Protein AF-A0A556TN10-F1 (afdb_monomer)

Mean predicted aligned error: 7.89 Å

Radius of gyration: 24.21 Å; Cα contacts (8 Å, |Δi|>4): 886; chains: 1; bounding box: 65×54×72 Å

Secondary structure (DSSP, 8-state):
--HHHHHHHHHHHHHHHTTS---THHHHHHHS-S-----S--S-TT---S---HHHHHHHHHSTTTTS-HHHHHHHHHHHHHHHHHHHHHHHHTTS-----SS-SS-BPPPBPPS--SS-BSEEEEEEE-BTTS-S-EEEEEES-GGGT--EEE--TT-TTS-HHHHHHHHHHHHHHHHSSSPB-SSGGG---EEEEEEEE-TT--EEEEEEE--TT--HHHHHHHHHHHHIIIIISGGGGG--SEEEEEE-SSSS--TTTSPPEEEEE-S-EEEEETTEEEEE-SS----SBHHHHHHHHHHHHHHTGGGTTSEEEEET-TTSHHHHHHGGGSSEEEEEES-HHHHHHHHHHHHHTT--SEEEEES-HHHHHHHHGGGS-TTS-EEEEE---TT---HHHHHHHHH-TTEEEEEEEES--STHHHHHHHHHHSPPBTTTTB-SPPPEEEEEEEE--STTSS--EEEEEEE-

Nearest PDB structures (foldseek):
  5xj2-assembly2_B  TM=8.423E-01  e=1.246E-30  Streptococcus pneumoniae TIGR4
  5xj1-assembly1_A  TM=8.406E-01  e=7.142E-29  Streptococcus pneumoniae TIGR4
  1uwv-assembly1_A  TM=8.078E-01  e=1.511E-23  Escherichia coli K-12
  6ifv-assembly1_A  TM=6.616E-01  e=9.365E-07  Bacillus subtilis subsp. subtilis str. 168
  7v2q-assembly1_W  TM=6.902E-01  e=1.101E-05  Bacillus subtilis subsp. subtilis str. 168

pLDDT: mean 87.52, std 18.72, range [27.05, 98.75]

Structure (mmCIF, N/CA/C/O backbone):
data_AF-A0A556TN10-F1
#
_entry.id   AF-A0A556TN10-F1
#
loop_
_atom_site.group_PDB
_atom_site.id
_atom_site.type_symbol
_atom_site.label_atom_id
_atom_site.label_alt_id
_atom_site.label_comp_id
_atom_site.label_asym_id
_atom_site.label_entity_id
_atom_site.label_seq_id
_atom_site.pdbx_PDB_ins_code
_atom_site.Cartn_x
_atom_site.Cartn_y
_atom_site.Cartn_z
_atom_site.occupancy
_atom_site.B_iso_or_equiv
_atom_site.auth_seq_id
_atom_site.auth_comp_id
_atom_site.auth_asym_id
_atom_site.auth_atom_id
_atom_site.pdbx_PDB_model_num
ATOM 1 N N . MET A 1 1 ? 0.294 -27.975 7.002 1.00 27.88 1 MET A N 1
ATOM 2 C CA . MET A 1 1 ? -0.644 -28.404 8.067 1.00 27.88 1 MET A CA 1
ATOM 3 C C . MET A 1 1 ? -1.176 -27.167 8.812 1.00 27.88 1 MET A C 1
ATOM 5 O O . MET A 1 1 ? -0.496 -26.628 9.669 1.00 27.88 1 MET A O 1
ATOM 9 N N . ASN A 1 2 ? -2.334 -26.658 8.367 1.00 32.69 2 ASN A N 1
ATOM 10 C CA . ASN A 1 2 ? -3.189 -25.568 8.889 1.00 32.69 2 ASN A CA 1
ATOM 11 C C . ASN A 1 2 ? -2.633 -24.545 9.920 1.00 32.69 2 ASN A C 1
ATOM 13 O O . ASN A 1 2 ? -3.092 -24.503 11.065 1.00 32.69 2 ASN A O 1
ATOM 17 N N . LEU A 1 3 ? -1.780 -23.604 9.482 1.00 31.25 3 LEU A N 1
ATOM 18 C CA . LEU A 1 3 ? -1.610 -22.317 10.188 1.00 31.25 3 LEU A CA 1
ATOM 19 C C . LEU A 1 3 ? -2.928 -21.511 10.222 1.00 31.25 3 LEU A C 1
ATOM 21 O O . LEU A 1 3 ? -3.229 -20.895 11.241 1.00 31.25 3 LEU A O 1
ATOM 25 N N . GLN A 1 4 ? -3.771 -21.617 9.185 1.00 33.94 4 GLN A N 1
ATOM 26 C CA . GLN A 1 4 ? -5.091 -20.966 9.105 1.00 33.94 4 GLN A CA 1
ATOM 27 C C . GLN A 1 4 ? -6.080 -21.384 10.209 1.00 33.94 4 GLN A C 1
ATOM 29 O O . GLN A 1 4 ? -6.950 -20.594 10.554 1.00 33.94 4 GLN A O 1
ATOM 34 N N . LYS A 1 5 ? -5.956 -22.584 10.807 1.00 38.00 5 LYS A N 1
ATOM 35 C CA . LYS A 1 5 ? -6.809 -22.996 11.947 1.00 38.00 5 LYS A CA 1
ATOM 36 C C . LYS A 1 5 ? -6.196 -22.666 13.312 1.00 38.00 5 LYS A C 1
ATOM 38 O O . LYS A 1 5 ? -6.933 -22.418 14.261 1.00 38.00 5 LYS A O 1
ATOM 43 N N . ARG A 1 6 ? -4.860 -22.642 13.425 1.00 41.75 6 ARG A N 1
ATOM 44 C CA . ARG A 1 6 ? -4.158 -22.297 14.678 1.00 41.75 6 ARG A CA 1
ATOM 45 C C . ARG A 1 6 ? -4.120 -20.791 14.938 1.00 41.75 6 ARG A C 1
ATOM 47 O O . ARG A 1 6 ? -4.204 -20.387 16.091 1.00 41.75 6 ARG A O 1
ATOM 54 N N . PHE A 1 7 ? -4.042 -19.970 13.893 1.00 48.12 7 PHE A N 1
ATOM 55 C CA . PHE A 1 7 ? -3.944 -18.517 14.019 1.00 48.12 7 PHE A CA 1
ATOM 56 C C . PHE A 1 7 ? -5.192 -17.855 14.648 1.00 48.12 7 PHE A C 1
ATOM 58 O O . PHE A 1 7 ? -5.024 -17.144 15.643 1.00 48.12 7 PHE A O 1
ATOM 65 N N . PRO A 1 8 ? -6.437 -18.159 14.209 1.00 49.31 8 PRO A N 1
ATOM 66 C CA . PRO A 1 8 ? -7.634 -17.701 14.906 1.00 49.31 8 PRO A CA 1
ATOM 67 C C . PRO A 1 8 ? -7.655 -18.176 16.351 1.00 49.31 8 PRO A C 1
ATOM 69 O O . PRO A 1 8 ? -8.050 -17.416 17.212 1.00 49.31 8 PRO A O 1
ATOM 72 N N . ALA A 1 9 ? -7.214 -19.404 16.644 1.00 45.72 9 ALA A N 1
ATOM 73 C CA . ALA A 1 9 ? -7.255 -19.947 17.999 1.00 45.72 9 ALA A CA 1
ATOM 74 C C . ALA A 1 9 ? -6.268 -19.253 18.951 1.00 45.72 9 ALA A C 1
ATOM 76 O O . ALA A 1 9 ? -6.629 -19.007 20.094 1.00 45.72 9 ALA A O 1
ATOM 77 N N . VAL A 1 10 ? -5.057 -18.903 18.503 1.00 46.75 10 VAL A N 1
ATOM 78 C CA . VAL A 1 10 ? -4.061 -18.198 19.334 1.00 46.75 10 VAL A CA 1
ATOM 79 C C . VAL A 1 10 ? -4.446 -16.735 19.536 1.00 46.75 10 VAL A C 1
ATOM 81 O O . VAL A 1 10 ? -4.383 -16.255 20.665 1.00 46.75 10 VAL A O 1
ATOM 84 N N . LEU A 1 11 ? -4.902 -16.044 18.484 1.00 54.75 11 LEU A N 1
ATOM 85 C CA . LEU A 1 11 ? -5.375 -14.665 18.608 1.00 54.75 11 LEU A CA 1
ATOM 86 C C . LEU A 1 11 ? -6.670 -14.596 19.430 1.00 54.75 11 LEU A C 1
ATOM 88 O O . LEU A 1 11 ? -6.756 -13.792 20.348 1.00 54.75 11 LEU A O 1
ATOM 92 N N . LYS A 1 12 ? -7.631 -15.494 19.180 1.00 52.31 12 LYS A N 1
ATOM 93 C CA . LYS A 1 12 ? -8.859 -15.628 19.977 1.00 52.31 12 LYS A CA 1
ATOM 94 C C . LYS A 1 12 ? -8.547 -15.974 21.426 1.00 52.31 12 LYS A C 1
ATOM 96 O O . LYS A 1 12 ? -9.103 -15.350 22.310 1.00 52.31 12 LYS A O 1
ATOM 101 N N . CYS A 1 13 ? -7.620 -16.896 21.691 1.00 45.78 13 CYS A N 1
ATOM 102 C CA . CYS A 1 13 ? -7.203 -17.218 23.057 1.00 45.78 13 CYS A CA 1
ATOM 103 C C . CYS A 1 13 ? -6.532 -16.011 23.728 1.00 45.78 13 CYS A C 1
ATOM 105 O O . CYS A 1 13 ? -6.862 -15.693 24.862 1.00 45.78 13 CYS A O 1
ATOM 107 N N . ALA A 1 14 ? -5.664 -15.275 23.027 1.00 50.12 14 ALA A N 1
ATOM 108 C CA . ALA A 1 14 ? -5.051 -14.057 23.554 1.00 50.12 14 ALA A CA 1
ATOM 109 C C . ALA A 1 14 ? -6.080 -12.943 23.830 1.00 50.12 14 ALA A C 1
ATOM 111 O O . ALA A 1 14 ? -5.994 -12.285 24.862 1.00 50.12 14 ALA A O 1
ATOM 112 N N . VAL A 1 15 ? -7.068 -12.757 22.950 1.00 52.22 15 VAL A N 1
ATOM 113 C CA . VAL A 1 15 ? -8.151 -11.768 23.099 1.00 52.22 15 VAL A CA 1
ATOM 114 C C . VAL A 1 15 ? -9.155 -12.185 24.181 1.00 52.22 15 VAL A C 1
ATOM 116 O O . VAL A 1 15 ? -9.582 -11.351 24.975 1.00 52.22 15 VAL A O 1
ATOM 119 N N . ASP A 1 16 ? -9.499 -13.469 24.281 1.00 48.41 16 ASP A N 1
ATOM 120 C CA . ASP A 1 16 ? -10.402 -13.996 25.310 1.00 48.41 16 ASP A CA 1
ATOM 121 C C . ASP A 1 16 ? -9.733 -14.025 26.698 1.00 48.41 16 ASP A C 1
ATOM 123 O O . ASP A 1 16 ? -10.393 -13.747 27.698 1.00 48.41 16 ASP A O 1
ATOM 127 N N . LEU A 1 17 ? -8.413 -14.245 26.780 1.00 43.81 17 LEU A N 1
ATOM 128 C CA . LEU A 1 17 ? -7.638 -14.120 28.024 1.00 43.81 17 LEU A CA 1
ATOM 129 C C . LEU A 1 17 ? -7.611 -12.681 28.571 1.00 43.81 17 LEU A C 1
ATOM 131 O O . LEU A 1 17 ? -7.449 -12.502 29.776 1.00 43.81 17 LEU A O 1
ATOM 135 N N . LEU A 1 18 ? -7.809 -11.662 27.725 1.00 43.34 18 LEU A N 1
ATOM 136 C CA . LEU A 1 18 ? -7.916 -10.257 28.147 1.00 43.34 18 LEU A CA 1
ATOM 137 C C . LEU A 1 18 ? -9.283 -9.898 28.753 1.00 43.34 18 LEU A C 1
ATOM 139 O O . LEU A 1 18 ? -9.408 -8.838 29.363 1.00 43.34 18 LEU A O 1
ATOM 143 N N . LYS A 1 19 ? -10.298 -10.767 28.633 1.00 39.94 19 LYS A N 1
ATOM 144 C CA . LYS A 1 19 ? -11.621 -10.580 29.261 1.00 39.94 19 LYS A CA 1
ATOM 145 C C . LYS A 1 19 ? -11.663 -11.030 30.727 1.00 39.94 19 LYS A C 1
ATOM 147 O O . LYS A 1 19 ? -12.676 -10.832 31.392 1.00 39.94 19 LYS A O 1
ATOM 152 N N . VAL A 1 20 ? -10.585 -11.629 31.240 1.00 31.75 20 VAL A N 1
ATOM 153 C CA . VAL A 1 20 ? -10.483 -12.101 32.628 1.00 31.75 20 VAL A CA 1
ATOM 154 C C . VAL A 1 20 ? -9.555 -11.164 33.413 1.00 31.75 20 VAL A C 1
ATOM 156 O O . VAL A 1 20 ? -8.425 -10.938 32.977 1.00 31.75 20 VAL A O 1
ATOM 159 N N . PRO A 1 21 ? -9.965 -10.623 34.576 1.00 31.06 21 PRO A N 1
ATOM 160 C CA . PRO A 1 21 ? -9.109 -9.764 35.387 1.00 31.06 21 PRO A CA 1
ATOM 161 C C . PRO A 1 21 ? -8.027 -10.614 36.067 1.00 31.06 21 PRO A C 1
ATOM 163 O O . PRO A 1 21 ? -8.189 -11.082 37.191 1.00 31.06 21 PRO A O 1
ATOM 166 N N . VAL A 1 22 ? -6.909 -10.849 35.381 1.00 33.84 22 VAL A N 1
ATOM 167 C CA . VAL A 1 22 ? -5.735 -11.519 35.954 1.00 33.84 22 VAL A CA 1
ATOM 168 C C . VAL A 1 22 ? -4.558 -10.555 35.957 1.00 33.84 22 VAL A C 1
ATOM 170 O O . VAL A 1 22 ? -4.229 -9.941 34.946 1.00 33.84 22 VAL A O 1
ATOM 173 N N . SER A 1 23 ? -3.896 -10.443 37.111 1.00 33.81 23 SER A N 1
ATOM 174 C CA . SER A 1 23 ? -2.659 -9.677 37.278 1.00 33.81 23 SER A CA 1
ATOM 175 C C . SER A 1 23 ? -1.609 -10.082 36.231 1.00 33.81 23 SER A C 1
ATOM 177 O O . SER A 1 23 ? -1.056 -11.189 36.248 1.00 33.81 23 SER A O 1
ATOM 179 N N . TYR A 1 24 ? -1.335 -9.143 35.324 1.00 38.59 24 TYR A N 1
ATOM 180 C CA . TYR A 1 24 ? -0.458 -9.256 34.154 1.00 38.59 24 TYR A CA 1
ATOM 181 C C . TYR A 1 24 ? 0.978 -9.708 34.494 1.00 38.59 24 TYR A C 1
ATOM 183 O O . TYR A 1 24 ? 1.649 -10.354 33.685 1.00 38.59 24 TYR A O 1
ATOM 191 N N . ALA A 1 25 ? 1.422 -9.489 35.737 1.00 33.03 25 ALA A N 1
ATOM 192 C CA . ALA A 1 25 ? 2.736 -9.900 36.233 1.00 33.03 25 ALA A CA 1
ATOM 193 C C . ALA A 1 25 ? 2.984 -11.424 36.168 1.00 33.03 25 ALA A C 1
ATOM 195 O O . ALA A 1 25 ? 4.137 -11.861 36.122 1.00 33.03 25 ALA A O 1
ATOM 196 N N . LYS A 1 26 ? 1.922 -12.247 36.153 1.00 30.69 26 LYS A N 1
ATOM 197 C CA . LYS A 1 26 ? 2.023 -13.718 36.132 1.00 30.69 26 LYS A CA 1
ATOM 198 C C . LYS A 1 26 ? 2.099 -14.304 34.714 1.00 30.69 26 LYS A C 1
ATOM 200 O O . LYS A 1 26 ? 2.764 -15.321 34.525 1.00 30.69 26 LYS A O 1
ATOM 205 N N . LEU A 1 27 ? 1.477 -13.658 33.722 1.00 34.19 27 LEU A N 1
ATOM 206 C CA . LEU A 1 27 ? 1.464 -14.126 32.326 1.00 34.19 27 LEU A CA 1
ATOM 207 C C . LEU A 1 27 ? 2.794 -13.818 31.620 1.00 34.19 27 LEU A C 1
ATOM 209 O O . LEU A 1 27 ? 3.361 -14.681 30.951 1.00 34.19 27 LEU A O 1
ATOM 213 N N . HIS A 1 28 ? 3.354 -12.630 31.876 1.00 37.25 28 HIS A N 1
ATOM 214 C CA . HIS A 1 28 ? 4.650 -12.206 31.335 1.00 37.25 28 HIS A CA 1
ATOM 215 C C . HIS A 1 28 ? 5.802 -13.126 31.781 1.00 37.25 28 HIS A C 1
ATOM 217 O O . HIS A 1 28 ? 6.745 -13.372 31.034 1.00 37.25 28 HIS A O 1
ATOM 223 N N . ARG A 1 29 ? 5.715 -13.691 32.993 1.00 33.34 29 ARG A N 1
ATOM 224 C CA . ARG A 1 29 ? 6.757 -14.561 33.559 1.00 33.34 29 ARG A CA 1
ATOM 225 C C . ARG A 1 29 ? 6.732 -15.989 32.991 1.00 33.34 29 ARG A C 1
ATOM 227 O O . ARG A 1 29 ? 7.774 -16.629 32.943 1.00 33.34 29 ARG A O 1
ATOM 234 N N . ARG A 1 30 ? 5.573 -16.478 32.526 1.00 30.11 30 ARG A N 1
ATOM 235 C CA . ARG A 1 30 ? 5.433 -17.823 31.928 1.00 30.11 30 ARG A CA 1
ATOM 236 C C . ARG A 1 30 ? 5.852 -17.893 30.457 1.00 30.11 30 ARG A C 1
ATOM 238 O O . ARG A 1 30 ? 6.282 -18.953 30.028 1.00 30.11 30 ARG A O 1
ATOM 245 N N . LEU A 1 31 ? 5.761 -16.790 29.711 1.00 35.62 31 LEU A N 1
ATOM 246 C CA . LEU A 1 31 ? 6.165 -16.732 28.296 1.00 35.62 31 LEU A CA 1
ATOM 247 C C . LEU A 1 31 ? 7.641 -16.337 28.094 1.00 35.62 31 LEU A C 1
ATOM 249 O O . LEU A 1 31 ? 8.210 -16.658 27.060 1.00 35.62 31 LEU A O 1
ATOM 253 N N . MET A 1 32 ? 8.272 -15.684 29.080 1.00 33.22 32 MET A N 1
ATOM 254 C CA . MET A 1 32 ? 9.651 -15.168 28.976 1.00 33.22 32 MET A CA 1
ATOM 255 C C . MET A 1 32 ? 10.711 -16.037 29.680 1.00 33.22 32 MET A C 1
ATOM 257 O O . MET A 1 32 ? 11.899 -15.728 29.622 1.00 33.22 32 MET A O 1
ATOM 261 N N . CYS A 1 33 ? 10.326 -17.138 30.335 1.00 27.05 33 CYS A N 1
ATOM 262 C CA . CYS A 1 33 ? 11.268 -18.090 30.939 1.00 27.05 33 CYS A CA 1
ATOM 263 C C . CYS A 1 33 ? 11.827 -19.073 29.894 1.00 27.05 33 CYS A C 1
ATOM 265 O O . CYS A 1 33 ? 11.676 -20.281 30.024 1.00 27.05 33 CYS A O 1
ATOM 267 N N . ALA A 1 34 ? 12.460 -18.545 28.846 1.00 32.94 34 ALA A N 1
ATOM 268 C CA . ALA A 1 34 ? 13.293 -19.308 27.915 1.00 32.94 34 ALA A CA 1
ATOM 269 C C . ALA A 1 34 ? 14.297 -18.400 27.178 1.00 32.94 34 ALA A C 1
ATOM 271 O O . ALA A 1 34 ? 14.457 -18.511 25.972 1.00 32.94 34 ALA A O 1
ATOM 272 N N . SER A 1 35 ? 14.970 -17.472 27.867 1.00 34.50 35 SER A N 1
ATOM 273 C CA . SER A 1 35 ? 16.171 -16.824 27.312 1.00 34.50 35 SER A CA 1
ATOM 274 C C . SER A 1 35 ? 16.971 -16.104 28.400 1.00 34.50 35 SER A C 1
ATOM 276 O O . SER A 1 35 ? 16.776 -14.919 28.668 1.00 34.50 35 SER A O 1
ATOM 278 N N . THR A 1 36 ? 17.907 -16.805 29.031 1.00 28.97 36 THR A N 1
ATOM 279 C CA . THR A 1 36 ? 18.971 -16.172 29.821 1.00 28.97 36 THR A CA 1
ATOM 280 C C . THR A 1 36 ? 20.313 -16.518 29.200 1.00 28.97 36 THR A C 1
ATOM 282 O O . THR A 1 36 ? 20.892 -17.548 29.525 1.00 28.97 36 THR A O 1
ATOM 285 N N . ASN A 1 37 ? 20.779 -15.662 28.286 1.00 28.59 37 ASN A N 1
ATOM 286 C CA . ASN A 1 37 ? 22.204 -15.408 28.048 1.00 28.59 37 ASN A CA 1
ATOM 287 C C . ASN A 1 37 ? 22.405 -14.145 27.183 1.00 28.59 37 ASN A C 1
ATOM 289 O O . ASN A 1 37 ? 23.058 -14.154 26.147 1.00 28.59 37 ASN A O 1
ATOM 293 N N . GLU A 1 38 ? 21.856 -13.008 27.619 1.00 41.06 38 GLU A N 1
ATOM 294 C CA . GLU A 1 38 ? 22.224 -11.700 27.064 1.00 41.06 38 GLU A CA 1
ATOM 295 C C . GLU A 1 38 ? 23.416 -11.128 27.839 1.00 41.06 38 GLU A C 1
ATOM 297 O O . GLU A 1 38 ? 23.240 -10.442 28.844 1.00 41.06 38 GLU A O 1
ATOM 302 N N . ARG A 1 39 ? 24.641 -11.392 27.373 1.00 33.72 39 ARG A N 1
ATOM 303 C CA . ARG A 1 39 ? 25.829 -10.562 27.662 1.00 33.72 39 ARG A CA 1
ATOM 304 C C . ARG A 1 39 ? 26.983 -10.943 26.738 1.00 33.72 39 ARG A C 1
ATOM 306 O O . ARG A 1 39 ? 27.899 -11.646 27.137 1.00 33.72 39 ARG A O 1
ATOM 313 N N . ARG A 1 40 ? 26.915 -10.453 25.496 1.00 32.78 40 ARG A N 1
ATOM 314 C CA . ARG A 1 40 ? 28.025 -10.152 24.562 1.00 32.78 40 ARG A CA 1
ATOM 315 C C . ARG A 1 40 ? 27.431 -10.129 23.156 1.00 32.78 40 ARG A C 1
ATOM 317 O O . ARG A 1 40 ? 27.502 -11.140 22.502 1.00 32.78 40 ARG A O 1
ATOM 324 N N . HIS A 1 41 ? 26.855 -9.018 22.700 1.00 34.81 41 HIS A N 1
ATOM 325 C CA . HIS A 1 41 ? 26.713 -8.668 21.265 1.00 34.81 41 HIS A CA 1
ATOM 326 C C . HIS A 1 41 ? 26.302 -7.189 21.144 1.00 34.81 41 HIS A C 1
ATOM 328 O O . HIS A 1 41 ? 25.370 -6.791 20.459 1.00 34.81 41 HIS A O 1
ATOM 334 N N . LYS A 1 42 ? 27.030 -6.336 21.875 1.00 33.53 42 LYS A N 1
ATOM 335 C CA . LYS A 1 42 ? 27.020 -4.876 21.702 1.00 33.53 42 LYS A CA 1
ATOM 336 C C . LYS A 1 42 ? 28.330 -4.413 21.053 1.00 33.53 42 LYS A C 1
ATOM 338 O O . LYS A 1 42 ? 28.881 -3.378 21.408 1.00 33.53 42 LYS A O 1
ATOM 343 N N . LYS A 1 43 ? 28.853 -5.223 20.127 1.00 30.23 43 LYS A N 1
ATOM 344 C CA . LYS A 1 43 ? 29.921 -4.843 19.203 1.00 30.23 43 LYS A CA 1
ATOM 345 C C . LYS A 1 43 ? 29.291 -4.737 17.819 1.00 30.23 43 LYS A C 1
ATOM 347 O O . LYS A 1 43 ? 29.000 -5.747 17.206 1.00 30.23 43 LYS A O 1
ATOM 352 N N . SER A 1 44 ? 29.048 -3.494 17.412 1.00 34.03 44 SER A N 1
ATOM 353 C CA . SER A 1 44 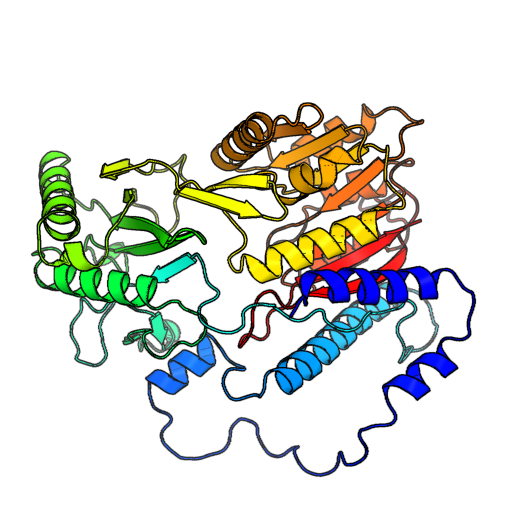? 29.022 -3.040 16.024 1.00 34.03 44 SER A CA 1
ATOM 354 C C . SER A 1 44 ? 28.263 -3.908 15.001 1.00 34.03 44 SER A C 1
ATOM 356 O O . SER A 1 44 ? 28.838 -4.765 14.343 1.00 34.03 44 SER A O 1
ATOM 358 N N . LEU A 1 45 ? 26.995 -3.560 14.751 1.00 41.88 45 LEU A N 1
ATOM 359 C CA . LEU A 1 45 ? 26.258 -3.939 13.529 1.00 41.88 45 LEU A CA 1
ATOM 360 C C . LEU A 1 45 ? 26.841 -3.285 12.246 1.00 41.88 45 LEU A C 1
ATOM 362 O O . LEU A 1 45 ? 26.267 -3.425 11.176 1.00 41.88 45 LEU A O 1
ATOM 366 N N . PHE A 1 46 ? 27.971 -2.569 12.353 1.00 47.19 46 PHE A N 1
ATOM 367 C CA . PHE A 1 46 ? 28.657 -1.854 11.272 1.00 47.19 46 PHE A CA 1
ATOM 368 C C . PHE A 1 46 ? 30.191 -1.950 11.403 1.00 47.19 46 PHE A C 1
ATOM 370 O O . PHE A 1 46 ? 30.899 -0.946 11.327 1.00 47.19 46 PHE A O 1
ATOM 377 N N . SER A 1 47 ? 30.750 -3.140 11.648 1.00 37.34 47 SER A N 1
ATOM 378 C CA . SER A 1 47 ? 32.202 -3.325 11.503 1.00 37.34 47 SER A CA 1
ATOM 379 C C . SER A 1 47 ? 32.578 -4.750 11.114 1.00 37.34 47 SER A C 1
ATOM 381 O O . SER A 1 47 ? 32.833 -5.598 11.967 1.00 37.34 47 SER A O 1
ATOM 383 N N . GLY A 1 48 ? 32.705 -4.948 9.810 1.00 35.19 48 GLY A N 1
ATOM 384 C CA . GLY A 1 48 ? 33.625 -5.890 9.190 1.00 35.19 48 GLY A CA 1
ATOM 385 C C . GLY A 1 48 ? 34.171 -5.191 7.950 1.00 35.19 48 GLY A C 1
ATOM 386 O O . GLY A 1 48 ? 33.395 -4.798 7.086 1.00 35.19 48 GLY A O 1
ATOM 387 N N . LYS A 1 49 ? 35.481 -4.924 7.905 1.00 40.81 49 LYS A N 1
ATOM 388 C CA . LYS A 1 49 ? 36.169 -4.362 6.732 1.00 40.81 49 LYS A CA 1
ATOM 389 C C . LYS A 1 49 ? 36.435 -5.481 5.719 1.00 40.81 49 LYS A C 1
ATOM 391 O O . LYS A 1 49 ? 37.582 -5.816 5.458 1.00 40.81 49 LYS A O 1
ATOM 396 N N . GLU A 1 50 ? 35.369 -6.033 5.163 1.00 48.47 50 GLU A N 1
ATOM 397 C CA . GLU A 1 50 ? 35.388 -6.616 3.823 1.00 48.47 50 GLU A CA 1
ATOM 398 C C . GLU A 1 50 ? 34.549 -5.687 2.944 1.00 48.47 50 GLU A C 1
ATOM 400 O O . GLU A 1 50 ? 33.581 -5.084 3.418 1.00 48.47 50 GLU A O 1
ATOM 405 N N . ALA A 1 51 ? 34.971 -5.457 1.702 1.00 58.12 51 ALA A N 1
ATOM 406 C CA . ALA A 1 51 ? 34.235 -4.585 0.796 1.00 58.12 51 ALA A CA 1
ATOM 407 C C . ALA A 1 51 ? 32.892 -5.251 0.458 1.00 58.12 51 ALA A C 1
ATOM 409 O O . ALA A 1 51 ? 32.827 -6.084 -0.437 1.00 58.12 51 ALA A O 1
ATOM 410 N N . VAL A 1 52 ? 31.844 -4.898 1.209 1.00 78.88 52 VAL A N 1
ATOM 411 C CA . VAL A 1 52 ? 30.471 -5.376 0.999 1.00 78.88 52 VAL A CA 1
ATOM 412 C C . VAL A 1 52 ? 30.103 -5.162 -0.467 1.00 78.88 52 VAL A C 1
ATOM 414 O O . VAL A 1 52 ? 30.229 -4.041 -0.983 1.00 78.88 52 VAL A O 1
ATOM 417 N N . SER A 1 53 ? 29.677 -6.231 -1.137 1.00 90.25 53 SER A N 1
ATOM 418 C CA . SER A 1 53 ? 29.328 -6.178 -2.555 1.00 90.25 53 SER A CA 1
ATOM 419 C C . SER A 1 53 ? 28.199 -5.169 -2.801 1.00 90.25 53 SER A C 1
ATOM 421 O O . SER A 1 53 ? 27.421 -4.821 -1.908 1.00 90.25 53 SER A O 1
ATOM 423 N N . LEU A 1 54 ? 28.092 -4.652 -4.027 1.00 89.31 54 LEU A N 1
ATOM 424 C CA . LEU A 1 54 ? 27.013 -3.721 -4.374 1.00 89.31 54 LEU A CA 1
ATOM 425 C C . LEU A 1 54 ? 25.624 -4.367 -4.230 1.00 89.31 54 LEU A C 1
ATOM 427 O O . LEU A 1 54 ? 24.680 -3.685 -3.843 1.00 89.31 54 LEU A O 1
ATOM 431 N N . GLU A 1 55 ? 25.521 -5.674 -4.461 1.00 91.12 55 GLU A N 1
ATOM 432 C CA . GLU A 1 55 ? 24.306 -6.458 -4.229 1.00 91.12 55 GLU A CA 1
ATOM 433 C C . GLU A 1 55 ? 23.949 -6.524 -2.743 1.00 91.12 55 GLU A C 1
ATOM 435 O O . GLU A 1 55 ? 22.838 -6.183 -2.349 1.00 91.12 55 GLU A O 1
ATOM 440 N N . GLU A 1 56 ? 24.909 -6.840 -1.876 1.00 93.81 56 GLU A N 1
ATOM 441 C CA . GLU A 1 56 ? 24.667 -6.828 -0.432 1.00 93.81 56 GLU A CA 1
ATOM 442 C C . GLU A 1 56 ? 24.287 -5.436 0.079 1.00 93.81 56 GLU A C 1
ATOM 444 O O . GLU A 1 56 ? 23.388 -5.311 0.907 1.00 93.81 56 GLU A O 1
ATOM 449 N N . ARG A 1 57 ? 24.897 -4.368 -0.452 1.00 93.94 57 ARG A N 1
ATOM 450 C CA . ARG A 1 57 ? 24.488 -2.990 -0.132 1.00 93.94 57 ARG A CA 1
ATOM 451 C C . ARG A 1 57 ? 23.054 -2.699 -0.583 1.00 93.94 57 ARG A C 1
ATOM 453 O O . ARG A 1 57 ? 22.364 -1.900 0.062 1.00 93.94 57 ARG A O 1
ATOM 460 N N . LEU A 1 58 ? 22.600 -3.311 -1.680 1.00 94.50 58 LEU A N 1
ATOM 461 C CA . LEU A 1 58 ? 21.224 -3.163 -2.151 1.00 94.50 58 LEU A CA 1
ATOM 462 C C . LEU A 1 58 ? 20.282 -3.889 -1.198 1.00 94.50 58 LEU A C 1
ATOM 464 O O . LEU A 1 58 ? 19.306 -3.295 -0.737 1.00 94.50 58 LEU A O 1
ATOM 468 N N . ALA A 1 59 ? 20.606 -5.133 -0.852 1.00 95.62 59 ALA A N 1
ATOM 469 C CA . ALA A 1 59 ? 19.871 -5.921 0.126 1.00 95.62 59 ALA A CA 1
ATOM 470 C C . ALA A 1 59 ? 19.803 -5.214 1.492 1.00 95.62 59 ALA A C 1
ATOM 472 O O . ALA A 1 59 ? 18.738 -5.173 2.102 1.00 95.62 59 ALA A O 1
ATOM 473 N N . ASP A 1 60 ? 20.876 -4.549 1.926 1.00 95.00 60 ASP A N 1
ATOM 474 C CA . ASP A 1 60 ? 20.923 -3.747 3.160 1.00 95.00 60 ASP A CA 1
ATOM 475 C C . ASP A 1 60 ? 20.009 -2.525 3.130 1.00 95.00 60 ASP A C 1
ATOM 477 O O . ASP A 1 60 ? 19.594 -2.028 4.176 1.00 95.00 60 ASP A O 1
ATOM 481 N N . THR A 1 61 ? 19.678 -2.047 1.933 1.00 93.31 61 THR A N 1
ATOM 482 C CA . THR A 1 61 ? 18.785 -0.905 1.732 1.00 93.31 61 THR A CA 1
ATOM 483 C C . THR A 1 61 ? 17.330 -1.355 1.600 1.00 93.31 61 THR A C 1
ATOM 485 O O . THR A 1 61 ? 16.440 -0.786 2.233 1.00 93.31 61 THR A O 1
ATOM 488 N N . VAL A 1 62 ? 17.069 -2.370 0.772 1.00 94.44 62 VAL A N 1
ATOM 489 C CA . VAL A 1 62 ? 15.711 -2.808 0.407 1.00 94.44 62 VAL A CA 1
ATOM 490 C C . VAL A 1 62 ? 15.137 -3.795 1.423 1.00 94.44 62 VAL A C 1
ATOM 492 O O . VAL A 1 62 ? 13.946 -3.748 1.738 1.00 94.44 62 VAL A O 1
ATOM 495 N N . THR A 1 63 ? 15.982 -4.663 1.969 1.00 96.38 63 THR A N 1
ATOM 496 C CA . THR A 1 63 ? 15.636 -5.695 2.949 1.00 96.38 63 THR A CA 1
ATOM 497 C C . THR A 1 63 ? 16.619 -5.689 4.129 1.00 96.38 63 THR A C 1
ATOM 499 O O . THR A 1 63 ? 17.270 -6.698 4.358 1.00 96.38 63 THR A O 1
ATOM 502 N N . PRO A 1 64 ? 16.739 -4.606 4.927 1.00 96.81 64 PRO A N 1
ATOM 503 C CA . PRO A 1 64 ? 17.819 -4.439 5.915 1.00 96.81 64 PRO A CA 1
ATOM 504 C C . PRO A 1 64 ? 17.973 -5.545 6.975 1.00 96.81 64 PRO A C 1
ATOM 506 O O . PRO A 1 64 ? 19.001 -5.616 7.641 1.00 96.81 64 PRO A O 1
ATOM 509 N N . LEU A 1 65 ? 16.952 -6.382 7.177 1.00 97.62 65 LEU A N 1
ATOM 510 C CA . LEU A 1 65 ? 16.972 -7.497 8.127 1.00 97.62 65 LEU A CA 1
ATOM 511 C C . LEU A 1 65 ? 17.233 -8.856 7.452 1.00 97.62 65 LEU A C 1
ATOM 513 O O . LEU A 1 65 ? 17.034 -9.888 8.082 1.00 97.62 65 LEU A O 1
ATOM 517 N N . TRP A 1 66 ? 17.653 -8.882 6.183 1.00 96.50 66 TRP A N 1
ATOM 518 C CA . TRP A 1 66 ? 17.812 -10.111 5.395 1.00 96.50 66 TRP A CA 1
ATOM 519 C C . TRP A 1 66 ? 18.839 -11.108 5.951 1.00 96.50 66 TRP A C 1
ATOM 521 O O . TRP A 1 66 ? 18.726 -12.292 5.657 1.00 96.50 66 TRP A O 1
ATOM 531 N N . ARG A 1 67 ? 19.801 -10.649 6.766 1.00 96.12 67 ARG A N 1
ATOM 532 C CA . ARG A 1 67 ? 20.801 -11.505 7.436 1.00 96.12 67 ARG A CA 1
ATOM 533 C C . ARG A 1 67 ? 20.351 -12.060 8.791 1.00 96.12 67 ARG A C 1
ATOM 535 O O . ARG A 1 67 ? 21.112 -12.790 9.411 1.00 96.12 67 ARG A O 1
ATOM 542 N N . LEU A 1 68 ? 19.178 -11.657 9.280 1.00 97.12 68 LEU A N 1
ATOM 543 C CA . LEU A 1 68 ? 18.627 -12.163 10.535 1.00 97.12 68 LEU A CA 1
ATOM 544 C C . LEU A 1 68 ? 17.679 -13.322 10.262 1.00 97.12 68 LEU A C 1
ATOM 546 O O . LEU A 1 68 ? 16.845 -13.247 9.348 1.00 97.12 68 LEU A O 1
ATOM 550 N N . ASP A 1 69 ? 17.728 -14.323 11.134 1.00 97.38 69 ASP A N 1
ATOM 551 C CA . ASP A 1 69 ? 16.733 -15.384 11.136 1.00 97.38 69 ASP A CA 1
ATOM 552 C C . ASP A 1 69 ? 15.349 -14.799 11.428 1.00 97.38 69 ASP A C 1
ATOM 554 O O . ASP A 1 69 ? 15.192 -13.800 12.134 1.00 97.38 69 ASP A O 1
ATOM 558 N N . TYR A 1 70 ? 14.300 -15.414 10.881 1.00 97.88 70 TYR A N 1
ATOM 559 C CA . TYR A 1 70 ? 12.968 -14.809 10.927 1.00 97.88 70 TYR A CA 1
ATOM 560 C C . TYR A 1 70 ? 12.455 -14.572 12.357 1.00 97.88 70 TYR A C 1
ATOM 562 O O . TYR A 1 70 ? 11.866 -13.530 12.634 1.00 97.88 70 TYR A O 1
ATOM 570 N N . GLU A 1 71 ? 12.731 -15.487 13.288 1.00 97.81 71 GLU A N 1
ATOM 571 C CA . GLU A 1 71 ? 12.365 -15.312 14.701 1.00 97.81 71 GLU A CA 1
ATOM 572 C C . GLU A 1 71 ? 13.102 -14.129 15.348 1.00 97.81 71 GLU A C 1
ATOM 574 O O . GLU A 1 71 ? 12.516 -13.378 16.131 1.00 97.81 71 GLU A O 1
ATOM 579 N N . GLU A 1 72 ? 14.360 -13.887 14.971 1.00 98.25 72 GLU A N 1
ATOM 580 C CA . GLU A 1 72 ? 15.109 -12.711 15.416 1.00 98.25 72 GLU A CA 1
ATOM 581 C C . GLU A 1 72 ? 14.520 -11.424 14.829 1.00 98.25 72 GLU A C 1
ATOM 583 O O . GLU A 1 72 ? 14.414 -10.418 15.537 1.00 98.25 72 GLU A O 1
ATOM 588 N N . GLN A 1 73 ? 14.072 -11.450 13.565 1.00 98.38 73 GLN A N 1
ATOM 589 C CA . GLN A 1 73 ? 13.356 -10.324 12.956 1.00 98.38 73 GLN A CA 1
ATOM 590 C C . GLN A 1 73 ? 12.073 -10.004 13.733 1.00 98.38 73 GLN A C 1
ATOM 592 O O . GLN A 1 73 ? 11.824 -8.838 14.048 1.00 98.38 73 GLN A O 1
ATOM 597 N N . LEU A 1 74 ? 11.270 -11.021 14.067 1.00 98.25 74 LEU A N 1
ATOM 598 C CA . LEU A 1 74 ? 10.040 -10.858 14.847 1.00 98.25 74 LEU A CA 1
ATOM 599 C C . LEU A 1 74 ? 10.336 -10.299 16.240 1.00 98.25 74 LEU A C 1
ATOM 601 O O . LEU A 1 74 ? 9.707 -9.324 16.654 1.00 98.25 74 LEU A O 1
ATOM 605 N N . HIS A 1 75 ? 11.332 -10.850 16.939 1.00 98.25 75 HIS A N 1
ATOM 606 C CA . HIS A 1 75 ? 11.751 -10.353 18.248 1.00 98.25 75 HIS A CA 1
ATOM 607 C C . HIS A 1 75 ? 12.203 -8.886 18.180 1.00 98.25 75 HIS A C 1
ATOM 609 O O . HIS A 1 75 ? 11.793 -8.052 18.995 1.00 98.25 75 HIS A O 1
ATOM 615 N N . TRP A 1 76 ? 13.009 -8.542 17.173 1.00 97.94 76 TRP A N 1
ATOM 616 C CA . TRP A 1 76 ? 13.465 -7.176 16.951 1.00 97.94 76 TRP A CA 1
ATOM 617 C C . TRP A 1 76 ? 12.291 -6.227 16.687 1.00 97.94 76 TRP A C 1
ATOM 619 O O . TRP A 1 76 ? 12.195 -5.182 17.337 1.00 97.94 76 TRP A O 1
ATOM 629 N N . LYS A 1 77 ? 11.364 -6.603 15.794 1.00 98.06 77 LYS A N 1
ATOM 630 C CA . LYS A 1 77 ? 10.167 -5.812 15.462 1.00 98.06 77 LYS A CA 1
ATOM 631 C C . LYS A 1 77 ? 9.269 -5.626 16.680 1.00 98.06 77 LYS A C 1
ATOM 633 O O . LYS A 1 77 ? 8.886 -4.494 16.966 1.00 98.06 77 LYS A O 1
ATOM 638 N N . GLN A 1 78 ? 9.008 -6.686 17.447 1.00 97.81 78 GLN A N 1
ATOM 639 C CA . GLN A 1 78 ? 8.237 -6.619 18.692 1.00 97.81 78 GLN A CA 1
ATOM 640 C C . GLN A 1 78 ? 8.822 -5.573 19.649 1.00 97.81 78 GLN A C 1
ATOM 642 O O . GLN A 1 78 ? 8.101 -4.716 20.166 1.00 97.81 78 GLN A O 1
ATOM 647 N N . LYS A 1 79 ? 10.144 -5.603 19.848 1.00 96.88 79 LYS A N 1
ATOM 648 C CA . LYS A 1 79 ? 10.852 -4.659 20.718 1.00 96.88 79 LYS A CA 1
ATOM 649 C C . LYS A 1 79 ? 10.768 -3.220 20.204 1.00 96.88 79 LYS A C 1
ATOM 651 O O . LYS A 1 79 ? 10.602 -2.302 21.010 1.00 96.88 79 LYS A O 1
ATOM 656 N N . GLN A 1 80 ? 10.852 -3.003 18.887 1.00 97.00 80 GLN A N 1
ATOM 657 C CA . GLN A 1 80 ? 10.649 -1.667 18.313 1.00 97.00 80 GLN A CA 1
ATOM 658 C C . GLN A 1 80 ? 9.223 -1.166 18.549 1.00 97.00 80 GLN A C 1
ATOM 660 O O . GLN A 1 80 ? 9.053 -0.044 19.019 1.00 97.00 80 GLN A O 1
ATOM 665 N N . GLN A 1 81 ? 8.207 -1.999 18.318 1.00 96.50 81 GLN A N 1
ATOM 666 C CA . GLN A 1 81 ? 6.804 -1.624 18.526 1.00 96.50 81 GLN A CA 1
ATOM 667 C C . GLN A 1 81 ? 6.517 -1.278 19.992 1.00 96.50 81 GLN A C 1
ATOM 669 O O . GLN A 1 81 ? 5.911 -0.247 20.280 1.00 96.50 81 GLN A O 1
ATOM 674 N N . GLN A 1 82 ? 7.050 -2.054 20.940 1.00 96.00 82 GLN A N 1
ATOM 675 C CA . GLN A 1 82 ? 6.968 -1.726 22.368 1.00 96.00 82 GLN A CA 1
ATOM 676 C C . GLN A 1 82 ? 7.629 -0.381 22.697 1.00 96.00 82 GLN A C 1
ATOM 678 O O . GLN A 1 82 ? 7.060 0.423 23.436 1.00 96.00 82 GLN A O 1
ATOM 683 N N . LYS A 1 83 ? 8.810 -0.100 22.130 1.00 95.50 83 LYS A N 1
ATOM 684 C CA . LYS A 1 83 ? 9.508 1.179 22.327 1.00 95.50 83 LYS A CA 1
ATOM 685 C C . LYS A 1 83 ? 8.702 2.358 21.776 1.00 95.50 83 LYS A C 1
ATOM 687 O O . LYS A 1 83 ? 8.614 3.389 22.441 1.00 95.50 83 LYS A O 1
ATOM 692 N N . ILE A 1 84 ? 8.112 2.205 20.594 1.00 95.31 84 ILE A N 1
ATOM 693 C CA . ILE A 1 84 ? 7.269 3.219 19.951 1.00 95.31 84 ILE A CA 1
ATOM 694 C C . ILE A 1 84 ? 6.031 3.500 20.814 1.00 95.31 84 ILE A C 1
ATOM 696 O O . ILE A 1 84 ? 5.756 4.649 21.152 1.00 95.31 84 ILE A O 1
ATOM 700 N N . LEU A 1 85 ? 5.325 2.461 21.261 1.00 95.62 85 LEU A N 1
ATOM 701 C CA . LEU A 1 85 ? 4.152 2.602 22.132 1.00 95.62 85 LEU A CA 1
ATOM 702 C C . LEU A 1 85 ? 4.499 3.202 23.504 1.00 95.62 85 LEU A C 1
ATOM 704 O O . LEU A 1 85 ? 3.684 3.911 24.102 1.00 95.62 85 LEU A O 1
ATOM 708 N N . LEU A 1 86 ? 5.717 2.969 24.003 1.00 93.94 86 LEU A N 1
ATOM 709 C CA . LEU A 1 86 ? 6.189 3.579 25.245 1.00 93.94 86 LEU A CA 1
ATOM 710 C C . LEU A 1 86 ? 6.430 5.077 25.051 1.00 93.94 86 LEU A C 1
ATOM 712 O O . LEU A 1 86 ? 6.041 5.879 25.897 1.00 93.94 86 LEU A O 1
ATOM 716 N N . GLN A 1 87 ? 7.005 5.469 23.911 1.00 92.81 87 GLN A N 1
ATOM 717 C CA . GLN A 1 87 ? 7.126 6.877 23.531 1.00 92.81 87 GLN A CA 1
ATOM 718 C C . GLN A 1 87 ? 5.750 7.540 23.411 1.00 92.81 87 GLN A C 1
ATOM 720 O O . GLN A 1 87 ? 5.564 8.617 23.970 1.00 92.81 87 GLN A O 1
ATOM 725 N N . MET A 1 88 ? 4.779 6.880 22.770 1.00 92.56 88 MET A N 1
ATOM 726 C CA . MET A 1 88 ? 3.390 7.354 22.707 1.00 92.56 88 MET A CA 1
ATOM 727 C C . MET A 1 88 ? 2.816 7.586 24.108 1.00 92.56 88 MET A C 1
ATOM 729 O O . MET A 1 88 ? 2.300 8.660 24.397 1.00 92.56 88 MET A O 1
ATOM 733 N N . THR A 1 89 ? 2.947 6.604 25.001 1.00 90.62 89 THR A N 1
ATOM 734 C CA . THR A 1 89 ? 2.444 6.695 26.380 1.00 90.62 89 THR A CA 1
ATOM 735 C C . THR A 1 89 ? 3.097 7.848 27.143 1.00 90.62 89 THR A C 1
ATOM 737 O O . THR A 1 89 ? 2.413 8.607 27.826 1.00 90.62 89 THR A O 1
ATOM 740 N N . ASN A 1 90 ? 4.412 8.024 27.004 1.00 88.25 90 ASN A N 1
ATOM 741 C CA . ASN A 1 90 ? 5.127 9.126 27.642 1.00 88.25 90 ASN A CA 1
ATOM 742 C C . ASN A 1 90 ? 4.660 10.485 27.110 1.00 88.25 90 ASN A C 1
ATOM 744 O O . ASN A 1 90 ? 4.468 11.398 27.904 1.00 88.25 90 ASN A O 1
ATOM 748 N N . LEU A 1 91 ? 4.417 10.610 25.800 1.00 86.75 91 LEU A N 1
ATOM 749 C CA . LEU A 1 91 ? 3.856 11.828 25.202 1.00 86.75 91 LEU A CA 1
ATOM 750 C C . LEU A 1 91 ? 2.461 12.156 25.754 1.00 86.75 91 LEU A C 1
ATOM 752 O O . LEU A 1 91 ? 2.153 13.326 25.954 1.00 86.75 91 LEU A O 1
ATOM 756 N N . LEU A 1 92 ? 1.633 11.146 26.032 1.00 84.88 92 LEU A N 1
ATOM 757 C CA . LEU A 1 92 ? 0.304 11.334 26.626 1.00 84.88 92 LEU A CA 1
ATOM 758 C C . LEU A 1 92 ? 0.365 11.734 28.113 1.00 84.88 92 LEU A C 1
ATOM 760 O O . LEU A 1 92 ? -0.520 12.438 28.592 1.00 84.88 92 LEU A O 1
ATOM 764 N N . ASN A 1 93 ? 1.415 11.322 28.830 1.00 79.31 93 ASN A N 1
ATOM 765 C CA . ASN A 1 93 ? 1.584 11.565 30.268 1.00 79.31 93 ASN A CA 1
ATOM 766 C C . ASN A 1 93 ? 2.375 12.836 30.613 1.00 79.31 93 ASN A C 1
ATOM 768 O O . ASN A 1 93 ? 2.466 13.165 31.794 1.00 79.31 93 ASN A O 1
ATOM 772 N N . GLN A 1 94 ? 2.940 13.559 29.639 1.00 65.75 94 GLN A N 1
ATOM 773 C CA . GLN A 1 94 ? 3.747 14.769 29.886 1.00 65.75 94 GLN A CA 1
ATOM 774 C C . GLN A 1 94 ? 2.998 15.879 30.656 1.00 65.75 94 GLN A C 1
ATOM 776 O O . GLN A 1 94 ? 3.641 16.705 31.293 1.00 65.75 94 GLN A O 1
ATOM 781 N N . ASP A 1 95 ? 1.661 15.845 30.687 1.00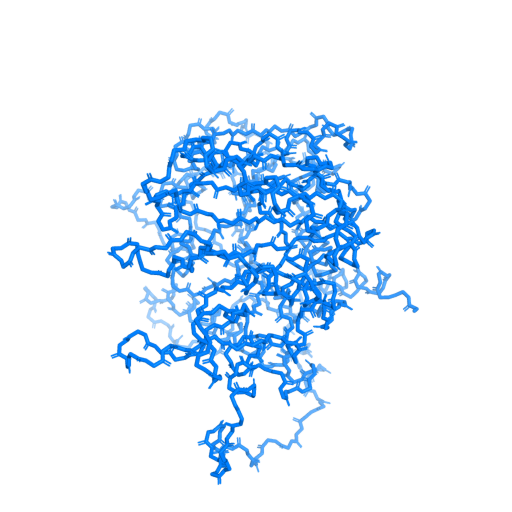 54.72 95 ASP A N 1
ATOM 782 C CA . ASP A 1 95 ? 0.811 16.743 31.489 1.00 54.72 95 ASP A CA 1
ATOM 783 C C . ASP A 1 95 ? 0.470 16.212 32.901 1.00 54.72 95 ASP A C 1
ATOM 785 O O . ASP A 1 95 ? -0.382 16.776 33.598 1.00 54.72 95 ASP A O 1
ATOM 789 N N . SER A 1 96 ? 1.058 15.093 33.322 1.00 53.78 96 SER A N 1
ATOM 790 C CA . SER A 1 96 ? 0.889 14.517 34.657 1.00 53.78 96 SER A CA 1
ATOM 791 C C . SER A 1 96 ? 2.251 14.404 35.333 1.00 53.78 96 SER A C 1
ATOM 793 O O . SER A 1 96 ? 3.169 13.790 34.801 1.00 53.78 96 SER A O 1
ATOM 795 N N . SER A 1 97 ? 2.390 14.988 36.521 1.00 46.97 97 SER A N 1
ATOM 796 C CA . SER A 1 97 ? 3.605 15.024 37.351 1.00 46.97 97 SER A CA 1
ATOM 797 C C . SER A 1 97 ? 4.044 13.651 37.904 1.00 46.97 97 SER A C 1
ATOM 799 O O . SER A 1 97 ? 4.733 13.568 38.918 1.00 46.97 97 SER A O 1
ATOM 801 N N . LEU A 1 98 ? 3.663 12.551 37.249 1.00 47.78 98 LEU A N 1
ATOM 802 C CA . LEU A 1 98 ? 3.855 11.177 37.698 1.00 47.78 98 LEU A CA 1
ATOM 803 C C . LEU A 1 98 ? 4.741 10.408 36.712 1.00 47.78 98 LEU A C 1
ATOM 805 O O . LEU A 1 98 ? 4.308 10.037 35.628 1.00 47.78 98 LEU A O 1
ATOM 809 N N . THR A 1 99 ? 5.987 10.208 37.153 1.00 49.19 99 THR A N 1
ATOM 810 C CA . THR A 1 99 ? 6.939 9.118 36.860 1.00 49.19 99 THR A CA 1
ATOM 811 C C . THR A 1 99 ? 6.967 8.514 35.446 1.00 49.19 99 THR A C 1
ATOM 813 O O . THR A 1 99 ? 5.998 7.946 34.956 1.00 49.19 99 THR A O 1
ATOM 816 N N . ASN A 1 100 ? 8.166 8.496 34.841 1.00 54.75 100 ASN A N 1
ATOM 817 C CA . ASN A 1 100 ? 8.520 7.642 33.698 1.00 54.75 100 ASN A CA 1
ATOM 818 C C . ASN A 1 100 ? 8.142 6.175 33.986 1.00 54.75 100 ASN A C 1
ATOM 820 O O . ASN A 1 100 ? 8.944 5.414 34.538 1.00 54.75 100 ASN A O 1
ATOM 824 N N . LYS A 1 101 ? 6.922 5.765 33.629 1.00 60.94 101 LYS A N 1
ATOM 825 C CA . LYS A 1 101 ? 6.499 4.370 33.719 1.00 60.94 101 LYS A CA 1
ATOM 826 C C . LYS A 1 101 ? 7.325 3.583 32.708 1.00 60.94 101 LYS A C 1
ATOM 828 O O . LYS A 1 101 ? 7.352 3.913 31.528 1.00 60.94 101 LYS A O 1
ATOM 833 N N . LYS A 1 102 ? 8.032 2.552 33.176 1.00 72.00 102 LYS A N 1
ATOM 834 C CA . LYS A 1 102 ? 8.794 1.637 32.308 1.00 72.00 102 LYS A CA 1
ATOM 835 C C . LYS A 1 102 ? 7.897 0.631 31.579 1.00 72.00 102 LYS A C 1
ATOM 837 O O . LYS A 1 102 ? 8.382 -0.084 30.710 1.00 72.00 102 LYS A O 1
ATOM 842 N N . GLU A 1 103 ? 6.617 0.577 31.937 1.00 83.25 103 GLU A N 1
ATOM 843 C CA . GLU A 1 103 ? 5.651 -0.398 31.442 1.00 83.25 103 GLU A CA 1
ATOM 844 C C . GLU A 1 103 ? 4.482 0.294 30.738 1.00 83.25 103 GLU A C 1
ATOM 846 O O . GLU A 1 103 ? 4.069 1.396 31.110 1.00 83.25 103 GLU A O 1
ATOM 851 N N . LEU A 1 104 ? 3.958 -0.371 29.709 1.00 89.19 104 LEU A N 1
ATOM 852 C CA . LEU A 1 104 ? 2.807 0.096 28.946 1.00 89.19 104 LEU A CA 1
ATOM 853 C C . LEU A 1 104 ? 1.518 -0.092 29.762 1.00 89.19 104 LEU A C 1
ATOM 855 O O . LEU A 1 104 ? 1.334 -1.152 30.358 1.00 89.19 104 LEU A O 1
ATOM 859 N N . PRO A 1 105 ? 0.599 0.893 29.774 1.00 90.38 105 PRO A N 1
ATOM 860 C CA . PRO A 1 105 ? -0.641 0.813 30.544 1.00 90.38 105 PRO A CA 1
ATOM 861 C C . PRO A 1 105 ? -1.711 -0.066 29.878 1.00 90.38 105 PRO A C 1
ATOM 863 O O . PRO A 1 105 ? -2.815 -0.182 30.401 1.00 90.38 105 PRO A O 1
ATOM 866 N N . PHE A 1 106 ? -1.398 -0.668 28.732 1.00 93.81 106 PHE A N 1
ATOM 867 C CA . PHE A 1 106 ? -2.267 -1.559 27.976 1.00 93.81 106 PHE A CA 1
ATOM 868 C C . PHE A 1 106 ? -1.444 -2.708 27.370 1.00 93.81 106 PHE A C 1
ATOM 870 O O . PHE A 1 106 ? -0.243 -2.549 27.119 1.00 93.81 106 PHE A O 1
ATOM 877 N N . PRO A 1 107 ? -2.069 -3.872 27.137 1.00 95.25 107 PRO A N 1
ATOM 878 C CA . PRO A 1 107 ? -1.420 -5.023 26.522 1.00 95.25 107 PRO A CA 1
ATOM 879 C C . PRO A 1 107 ? -0.947 -4.747 25.087 1.00 95.25 107 PRO A C 1
ATOM 881 O O . PRO A 1 107 ? -1.660 -4.167 24.265 1.00 95.25 107 PRO A O 1
ATOM 884 N N . VAL A 1 108 ? 0.241 -5.265 24.772 1.00 96.12 108 VAL A N 1
ATOM 885 C CA . VAL A 1 108 ? 0.742 -5.421 23.401 1.00 96.12 108 VAL A CA 1
ATOM 886 C C . VAL A 1 108 ? 0.863 -6.911 23.139 1.00 96.12 108 VAL A C 1
ATOM 888 O O . VAL A 1 108 ? 1.659 -7.584 23.797 1.00 96.12 108 VAL A O 1
ATOM 891 N N . LEU A 1 109 ? 0.061 -7.432 22.214 1.00 96.94 109 LEU A N 1
ATOM 892 C CA . LEU A 1 109 ? 0.116 -8.848 21.867 1.00 96.94 109 LEU A CA 1
ATOM 893 C C . LEU A 1 109 ? 1.428 -9.181 21.138 1.00 96.94 109 LEU A C 1
ATOM 895 O O . LEU A 1 109 ? 2.082 -8.280 20.595 1.00 96.94 109 LEU A O 1
ATOM 899 N N . PRO A 1 110 ? 1.835 -10.463 21.132 1.00 97.25 110 PRO A N 1
ATOM 900 C CA . PRO A 1 110 ? 2.944 -10.914 20.306 1.00 97.25 110 PRO A CA 1
ATOM 901 C C . PRO A 1 110 ? 2.725 -10.557 18.836 1.00 97.25 110 PRO A C 1
ATOM 903 O O . PRO A 1 110 ? 1.604 -10.654 18.331 1.00 97.25 110 PRO A O 1
ATOM 906 N N . ILE A 1 111 ? 3.807 -10.171 18.161 1.00 97.56 111 ILE A N 1
ATOM 907 C CA . ILE A 1 111 ? 3.802 -9.897 16.733 1.00 97.56 111 ILE A CA 1
ATOM 908 C C . ILE A 1 111 ? 3.290 -11.112 15.984 1.00 97.56 111 ILE A C 1
ATOM 910 O O . ILE A 1 111 ? 3.711 -12.251 16.190 1.00 97.56 111 ILE A O 1
ATOM 914 N N . VAL A 1 112 ? 2.352 -10.831 15.104 1.00 97.75 112 VAL A N 1
ATOM 915 C CA . VAL A 1 112 ? 1.750 -11.815 14.243 1.00 97.75 112 VAL A CA 1
ATOM 916 C C . VAL A 1 112 ? 2.673 -12.032 13.037 1.00 97.75 112 VAL A C 1
ATOM 918 O O . VAL A 1 112 ? 2.933 -11.073 12.303 1.00 97.75 112 VAL A O 1
ATOM 921 N N . PRO A 1 113 ? 3.181 -13.258 12.815 1.00 97.94 113 PRO A N 1
ATOM 922 C CA . PRO A 1 113 ? 4.117 -13.534 11.734 1.00 97.94 113 PRO A CA 1
ATOM 923 C C . PRO A 1 113 ? 3.438 -13.520 10.363 1.00 97.94 113 PRO A C 1
ATOM 925 O O . PRO A 1 113 ? 2.263 -13.862 10.217 1.00 97.94 113 PRO A O 1
ATOM 928 N N . SER A 1 114 ? 4.227 -13.206 9.341 1.00 97.44 114 SER A N 1
ATOM 929 C CA . SER A 1 114 ? 3.832 -13.356 7.948 1.00 97.44 114 SER A CA 1
ATOM 930 C C . SER A 1 114 ? 3.777 -14.836 7.551 1.00 97.44 114 SER A C 1
ATOM 932 O O . SER A 1 114 ? 4.732 -15.572 7.828 1.00 97.44 114 SER A O 1
ATOM 934 N N . PRO A 1 115 ? 2.724 -15.292 6.848 1.00 96.00 115 PRO A N 1
ATOM 935 C CA . PRO A 1 115 ? 2.686 -16.643 6.286 1.00 96.00 115 PRO A CA 1
ATOM 936 C C . PRO A 1 115 ? 3.704 -16.866 5.159 1.00 96.00 115 PRO A C 1
ATOM 938 O O . PRO A 1 115 ? 4.121 -18.001 4.939 1.00 96.00 115 PRO A O 1
ATOM 941 N N . VAL A 1 116 ? 4.092 -15.800 4.446 1.00 95.12 116 VAL A N 1
ATOM 942 C CA . VAL A 1 116 ? 5.010 -15.843 3.298 1.00 95.12 116 VAL A CA 1
ATOM 943 C C . VAL A 1 116 ? 6.134 -14.835 3.521 1.00 95.12 116 VAL A C 1
ATOM 945 O O . VAL A 1 116 ? 5.879 -13.642 3.678 1.00 95.12 116 VAL A O 1
ATOM 948 N N . ARG A 1 117 ? 7.378 -15.325 3.552 1.00 96.19 117 ARG A N 1
ATOM 949 C CA . ARG A 1 117 ? 8.569 -14.552 3.955 1.00 96.19 117 ARG A CA 1
ATOM 950 C C . ARG A 1 117 ? 9.385 -14.047 2.774 1.00 96.19 117 ARG A C 1
ATOM 952 O O . ARG A 1 117 ? 9.724 -12.871 2.731 1.00 96.19 117 ARG A O 1
ATOM 959 N N . ASP A 1 118 ? 9.591 -14.913 1.791 1.00 97.38 118 ASP A N 1
ATOM 960 C CA . ASP A 1 118 ? 10.302 -14.604 0.555 1.00 97.38 118 ASP A CA 1
ATOM 961 C C . ASP A 1 118 ? 9.312 -14.479 -0.602 1.00 97.38 118 ASP A C 1
ATOM 963 O O . ASP A 1 118 ? 8.237 -15.079 -0.588 1.00 97.38 118 ASP A O 1
ATOM 967 N N . GLY A 1 119 ? 9.651 -13.673 -1.604 1.00 97.06 119 GLY A N 1
ATOM 968 C CA . GLY A 1 119 ? 8.865 -13.504 -2.824 1.00 97.06 119 GLY A CA 1
ATOM 969 C C . GLY A 1 119 ? 7.438 -12.990 -2.612 1.00 97.06 119 GLY A C 1
ATOM 970 O O . GLY A 1 119 ? 6.641 -13.046 -3.542 1.00 97.06 119 GLY A O 1
ATOM 971 N N . TYR A 1 120 ? 7.096 -12.493 -1.418 1.00 97.12 120 TYR A N 1
ATOM 972 C CA . TYR A 1 120 ? 5.719 -12.143 -1.059 1.00 97.12 120 TYR A CA 1
ATOM 973 C C . TYR A 1 120 ? 5.165 -10.944 -1.824 1.00 97.12 120 TYR A C 1
ATOM 975 O O . TYR A 1 120 ? 3.951 -10.740 -1.826 1.00 97.12 120 TYR A O 1
ATOM 983 N N . ARG A 1 121 ? 6.036 -10.101 -2.398 1.00 97.38 121 ARG A N 1
ATOM 984 C CA . ARG A 1 121 ? 5.614 -8.854 -3.032 1.00 97.38 121 ARG A CA 1
ATOM 985 C C . ARG A 1 121 ? 4.819 -9.130 -4.298 1.00 97.38 121 ARG A C 1
ATOM 987 O O . ARG A 1 121 ? 5.387 -9.492 -5.317 1.00 97.38 121 ARG A O 1
ATOM 994 N N . ASN A 1 122 ? 3.541 -8.786 -4.266 1.00 97.00 122 ASN A N 1
ATOM 995 C CA . ASN A 1 122 ? 2.669 -8.763 -5.438 1.00 97.00 122 ASN A CA 1
ATOM 996 C C . ASN A 1 122 ? 2.782 -7.463 -6.259 1.00 97.00 122 ASN A C 1
ATOM 998 O O . ASN A 1 122 ? 2.108 -7.318 -7.270 1.00 97.00 122 ASN A O 1
ATOM 1002 N N . LYS A 1 123 ? 3.634 -6.513 -5.833 1.00 97.75 123 LYS A N 1
ATOM 1003 C CA . LYS A 1 123 ? 3.998 -5.311 -6.595 1.00 97.75 123 LYS A CA 1
ATOM 1004 C C . LYS A 1 123 ? 5.480 -4.956 -6.449 1.00 97.75 123 LYS A C 1
ATOM 1006 O O . LYS A 1 123 ? 5.957 -4.710 -5.329 1.00 97.75 123 LYS A O 1
ATOM 1011 N N . SER A 1 124 ? 6.171 -4.811 -7.576 1.00 97.50 124 SER A N 1
ATOM 1012 C CA . SER A 1 124 ? 7.537 -4.274 -7.664 1.00 97.50 124 SER A CA 1
ATOM 1013 C C . SER A 1 124 ? 7.602 -3.135 -8.672 1.00 97.50 124 SER A C 1
ATOM 1015 O O . SER A 1 124 ? 7.007 -3.229 -9.736 1.00 97.50 124 SER A O 1
ATOM 1017 N N . THR A 1 125 ? 8.337 -2.076 -8.347 1.00 97.00 125 THR A N 1
ATOM 1018 C CA . THR A 1 125 ? 8.620 -0.971 -9.270 1.00 97.00 125 THR A CA 1
ATOM 1019 C C . THR A 1 125 ? 10.123 -0.914 -9.469 1.00 97.00 125 THR A C 1
ATOM 1021 O O . THR A 1 125 ? 10.863 -0.847 -8.486 1.00 97.00 125 THR A O 1
ATOM 1024 N N . PHE A 1 126 ? 10.552 -0.991 -10.723 1.00 97.62 126 PHE A N 1
ATOM 1025 C CA . PHE A 1 126 ? 11.948 -0.982 -11.124 1.00 97.62 126 PHE A CA 1
ATOM 1026 C C . PHE A 1 126 ? 12.275 0.356 -11.756 1.00 97.62 126 PHE A C 1
ATOM 1028 O O . PHE A 1 126 ? 11.632 0.771 -12.718 1.00 97.62 126 PHE A O 1
ATOM 1035 N N . SER A 1 127 ? 13.293 1.009 -11.222 1.00 95.31 127 SER A N 1
ATOM 1036 C CA . SER A 1 127 ? 13.830 2.244 -11.765 1.00 95.31 127 SER A CA 1
ATOM 1037 C C . SER A 1 127 ? 14.768 1.965 -12.937 1.00 95.31 127 SER A C 1
ATOM 1039 O O . SER A 1 127 ? 15.237 0.841 -13.110 1.00 95.31 127 SER A O 1
ATOM 1041 N N . VAL A 1 128 ? 15.105 3.010 -13.694 1.00 94.12 128 VAL A N 1
ATOM 1042 C CA . VAL A 1 128 ? 16.074 2.926 -14.790 1.00 94.12 128 VAL A CA 1
ATOM 1043 C C . VAL A 1 128 ? 17.137 3.994 -14.629 1.00 94.12 128 VAL A C 1
ATOM 1045 O O . VAL A 1 128 ? 16.801 5.169 -14.496 1.00 94.12 128 VAL A O 1
ATOM 1048 N N . ASN A 1 129 ? 18.409 3.601 -14.632 1.00 93.00 129 ASN A N 1
ATOM 1049 C CA . ASN A 1 129 ? 19.541 4.529 -14.629 1.00 93.00 129 ASN A CA 1
ATOM 1050 C C . ASN A 1 129 ? 20.824 3.804 -15.076 1.00 93.00 129 ASN A C 1
ATOM 1052 O O . ASN A 1 129 ? 20.811 2.609 -15.368 1.00 93.00 129 ASN A O 1
ATOM 1056 N N . ARG A 1 130 ? 21.950 4.519 -15.080 1.00 93.69 130 ARG A N 1
ATOM 1057 C CA . ARG A 1 130 ? 23.279 3.980 -15.329 1.00 93.69 130 ARG A CA 1
ATOM 1058 C C . ARG A 1 130 ? 23.611 2.831 -14.374 1.00 93.69 130 ARG A C 1
ATOM 1060 O O . ARG A 1 130 ? 23.583 3.002 -13.153 1.00 93.69 130 ARG A O 1
ATOM 1067 N N . GLY A 1 131 ? 23.947 1.681 -14.947 1.00 93.88 131 GLY A N 1
ATOM 1068 C CA . GLY A 1 131 ? 24.428 0.504 -14.240 1.00 93.88 131 GLY A CA 1
ATOM 1069 C C . GLY A 1 131 ? 25.889 0.599 -13.814 1.00 93.88 131 GLY A C 1
ATOM 1070 O O . GLY A 1 131 ? 26.613 1.538 -14.155 1.00 93.88 131 GLY A O 1
ATOM 1071 N N . ILE A 1 132 ? 26.333 -0.419 -13.080 1.00 90.62 132 ILE A N 1
ATOM 1072 C CA . ILE A 1 132 ? 27.729 -0.570 -12.638 1.00 90.62 132 ILE A CA 1
ATOM 1073 C C . ILE A 1 132 ? 28.703 -0.777 -13.807 1.00 90.62 132 ILE A C 1
ATOM 1075 O O . ILE A 1 132 ? 29.871 -0.417 -13.710 1.00 90.62 132 ILE A O 1
ATOM 1079 N N . ASP A 1 133 ? 28.199 -1.313 -14.917 1.00 91.12 133 ASP A N 1
ATOM 1080 C CA . ASP A 1 133 ? 28.885 -1.496 -16.199 1.00 91.12 133 ASP A CA 1
ATOM 1081 C C . ASP A 1 133 ? 28.997 -0.187 -17.005 1.00 91.12 133 ASP A C 1
ATOM 1083 O O . ASP A 1 133 ? 29.591 -0.157 -18.080 1.00 91.12 133 ASP A O 1
ATOM 1087 N N . GLY A 1 134 ? 28.422 0.910 -16.500 1.00 91.81 134 GLY A N 1
ATOM 1088 C CA . GLY A 1 134 ? 28.370 2.199 -17.179 1.00 91.81 134 GLY A CA 1
ATOM 1089 C C . GLY A 1 134 ? 27.267 2.311 -18.233 1.00 91.81 134 GLY A C 1
ATOM 1090 O O . GLY A 1 134 ? 27.097 3.398 -18.795 1.00 91.81 134 GLY A O 1
ATOM 1091 N N . ASN A 1 135 ? 26.486 1.253 -18.476 1.00 94.31 135 ASN A N 1
ATOM 1092 C CA . ASN A 1 135 ? 25.380 1.287 -19.425 1.00 94.31 135 ASN A CA 1
ATOM 1093 C C . ASN A 1 135 ? 24.255 2.181 -18.876 1.00 94.31 135 ASN A C 1
ATOM 1095 O O . ASN A 1 135 ? 23.815 1.945 -17.754 1.00 94.31 135 ASN A O 1
ATOM 1099 N N . PRO A 1 136 ? 23.763 3.198 -19.612 1.00 92.75 136 PRO A N 1
ATOM 1100 C CA . PRO A 1 136 ? 22.736 4.118 -19.112 1.00 92.75 136 PRO A CA 1
ATOM 1101 C C . PRO A 1 136 ? 21.356 3.470 -18.915 1.00 92.75 136 PRO A C 1
ATOM 1103 O O . PRO A 1 136 ? 20.507 4.060 -18.253 1.00 92.75 136 PRO A O 1
ATOM 1106 N N . LYS A 1 137 ? 21.124 2.285 -19.486 1.00 95.94 137 LYS A N 1
ATOM 1107 C CA . LYS A 1 137 ? 19.826 1.605 -19.566 1.00 95.94 137 LYS A CA 1
ATOM 1108 C C . LYS A 1 137 ? 19.833 0.329 -18.734 1.00 95.94 137 LYS A C 1
ATOM 1110 O O . LYS A 1 137 ? 19.615 -0.760 -19.258 1.00 95.94 137 LYS A O 1
ATOM 1115 N N . THR A 1 138 ? 20.135 0.470 -17.451 1.00 96.75 138 THR A N 1
ATOM 1116 C CA . THR A 1 138 ? 20.052 -0.630 -16.490 1.00 96.75 138 THR A CA 1
ATOM 1117 C C . THR A 1 138 ? 18.769 -0.490 -15.680 1.00 96.75 138 THR A C 1
ATOM 1119 O O . THR A 1 138 ? 18.463 0.599 -15.187 1.00 96.75 138 THR A O 1
ATOM 1122 N N . VAL A 1 139 ? 18.008 -1.579 -15.568 1.00 97.56 139 VAL A N 1
ATOM 1123 C CA . VAL A 1 139 ? 16.710 -1.640 -14.885 1.00 97.56 139 VAL A CA 1
ATOM 1124 C C . VAL A 1 139 ? 16.875 -2.344 -13.547 1.00 97.56 139 VAL A C 1
ATOM 1126 O O . VAL A 1 139 ? 17.334 -3.481 -13.460 1.00 97.56 139 VAL A O 1
ATOM 1129 N N . GLY A 1 140 ? 16.474 -1.682 -12.470 1.00 96.69 140 GLY A N 1
ATOM 1130 C CA . GLY A 1 140 ? 16.706 -2.201 -11.134 1.00 96.69 140 GLY A CA 1
ATOM 1131 C C . GLY A 1 140 ? 16.394 -1.190 -10.047 1.00 96.69 140 GLY A C 1
ATOM 1132 O O . GLY A 1 140 ? 15.383 -0.491 -10.083 1.00 96.69 140 GLY A O 1
ATOM 1133 N N . PHE A 1 141 ? 17.268 -1.124 -9.052 1.00 95.81 141 PHE A N 1
ATOM 1134 C CA . PHE A 1 141 ? 17.100 -0.286 -7.874 1.00 95.81 141 PHE A CA 1
ATOM 1135 C C . PHE A 1 141 ? 18.311 0.614 -7.676 1.00 95.81 141 PHE A C 1
ATOM 1137 O O . PHE A 1 141 ? 19.439 0.271 -8.029 1.00 95.81 141 PHE A O 1
ATOM 1144 N N . TYR A 1 142 ? 18.071 1.787 -7.101 1.00 92.75 142 TYR A N 1
ATOM 1145 C CA . TYR A 1 142 ? 19.120 2.767 -6.870 1.00 92.75 142 TYR A CA 1
ATOM 1146 C C . TYR A 1 142 ? 19.916 2.461 -5.603 1.00 92.75 142 TYR A C 1
ATOM 1148 O O . TYR A 1 142 ? 19.347 2.314 -4.522 1.00 92.75 142 TYR A O 1
ATOM 1156 N N . ILE A 1 143 ? 21.242 2.476 -5.731 1.00 90.50 143 ILE A N 1
ATOM 1157 C CA . ILE A 1 143 ? 22.173 2.668 -4.617 1.00 90.50 143 ILE A CA 1
ATOM 1158 C C . ILE A 1 143 ? 22.850 4.019 -4.757 1.00 90.50 143 ILE A C 1
ATOM 1160 O O . ILE A 1 143 ? 23.145 4.463 -5.860 1.00 90.50 143 ILE A O 1
ATOM 1164 N N . GLY A 1 144 ? 23.160 4.631 -3.617 1.00 85.19 144 GLY A N 1
ATOM 1165 C CA . GLY A 1 144 ? 23.854 5.907 -3.547 1.00 85.19 144 GLY A CA 1
ATOM 1166 C C . GLY A 1 144 ? 22.888 7.036 -3.237 1.00 85.19 144 GLY A C 1
ATOM 1167 O O . GLY A 1 144 ? 21.724 6.822 -2.901 1.00 85.19 144 GLY A O 1
ATOM 1168 N N . THR A 1 145 ? 23.388 8.264 -3.295 1.00 79.25 145 THR A N 1
ATOM 1169 C CA . THR A 1 145 ? 22.572 9.446 -3.015 1.00 79.25 145 THR A CA 1
ATOM 1170 C C . THR A 1 145 ? 22.836 10.517 -4.054 1.00 79.25 145 THR A C 1
ATOM 1172 O O . THR A 1 145 ? 23.966 10.688 -4.511 1.00 79.25 145 THR A O 1
ATOM 1175 N N . GLY A 1 146 ? 21.805 11.295 -4.384 1.00 74.12 146 GLY A N 1
ATOM 1176 C CA . GLY A 1 146 ? 21.953 12.418 -5.311 1.00 74.12 146 GLY A CA 1
ATOM 1177 C C . GLY A 1 146 ? 22.975 13.444 -4.812 1.00 74.12 146 GLY A C 1
ATOM 1178 O O . GLY A 1 146 ? 23.759 13.963 -5.599 1.00 74.12 146 GLY A O 1
ATOM 1179 N N . LYS A 1 147 ? 23.049 13.659 -3.487 1.00 77.38 147 LYS A N 1
ATOM 1180 C CA . LYS A 1 147 ? 24.027 14.563 -2.856 1.00 77.38 147 LYS A CA 1
ATOM 1181 C C . LYS A 1 147 ? 25.473 14.156 -3.152 1.00 77.38 147 LYS A C 1
ATOM 1183 O O . LYS A 1 147 ? 26.303 15.022 -3.394 1.00 77.38 147 LYS A O 1
ATOM 1188 N N . ALA A 1 148 ? 25.760 12.857 -3.140 1.00 76.94 148 ALA A N 1
ATOM 1189 C CA . ALA A 1 148 ? 27.084 12.327 -3.453 1.00 76.94 148 ALA A CA 1
ATOM 1190 C C . ALA A 1 148 ? 27.306 12.102 -4.961 1.00 76.94 148 ALA A C 1
ATOM 1192 O O . ALA A 1 148 ? 28.373 11.630 -5.339 1.00 76.94 148 ALA A O 1
ATOM 1193 N N . ARG A 1 149 ? 26.312 12.416 -5.812 1.00 78.38 149 ARG A N 1
ATOM 1194 C CA . ARG A 1 149 ? 26.337 12.226 -7.275 1.00 78.38 149 ARG A CA 1
ATOM 1195 C C . ARG A 1 149 ? 26.812 10.829 -7.704 1.00 78.38 149 ARG A C 1
ATOM 1197 O O . ARG A 1 149 ? 27.464 10.676 -8.727 1.00 78.38 149 ARG A O 1
ATOM 1204 N N . ASN A 1 150 ? 26.480 9.811 -6.912 1.00 84.81 150 ASN A N 1
ATOM 1205 C CA . ASN A 1 150 ? 26.953 8.437 -7.087 1.00 84.81 150 ASN A CA 1
ATOM 1206 C C . ASN A 1 150 ? 25.803 7.429 -7.206 1.00 84.81 150 ASN A C 1
ATOM 1208 O O . ASN A 1 150 ? 25.947 6.280 -6.789 1.00 84.81 150 ASN A O 1
ATOM 1212 N N . ILE A 1 151 ? 24.645 7.877 -7.704 1.00 89.19 151 ILE A N 1
ATOM 1213 C CA . ILE A 1 151 ? 23.502 6.990 -7.906 1.00 89.19 151 ILE A CA 1
ATOM 1214 C C . ILE A 1 151 ? 23.835 6.018 -9.036 1.00 89.19 151 ILE A C 1
ATOM 1216 O O . ILE A 1 151 ? 24.115 6.448 -10.151 1.00 89.19 151 ILE A O 1
ATOM 1220 N N . VAL A 1 152 ? 23.760 4.724 -8.742 1.00 92.12 152 VAL A N 1
ATOM 1221 C CA . VAL A 1 152 ? 23.872 3.640 -9.723 1.00 92.12 152 VAL A CA 1
ATOM 1222 C C . VAL A 1 152 ? 22.650 2.739 -9.639 1.00 92.12 152 VAL A C 1
ATOM 1224 O O . VAL A 1 152 ? 22.068 2.571 -8.563 1.00 92.12 152 VAL A O 1
ATOM 1227 N N . CYS A 1 153 ? 22.256 2.169 -10.774 1.00 94.81 153 CYS A N 1
ATOM 1228 C CA . CYS A 1 153 ? 21.206 1.163 -10.846 1.00 94.81 153 CYS A CA 1
ATOM 1229 C C . CYS A 1 153 ? 21.805 -0.240 -10.735 1.00 94.81 153 CYS A C 1
ATOM 1231 O O . CYS A 1 153 ? 22.797 -0.553 -11.394 1.00 94.81 153 CYS A O 1
ATOM 1233 N N . ILE A 1 154 ? 21.210 -1.080 -9.894 1.00 95.62 154 ILE A N 1
ATOM 1234 C CA . ILE A 1 154 ? 21.642 -2.460 -9.666 1.00 95.62 154 ILE A CA 1
ATOM 1235 C C . ILE A 1 154 ? 20.435 -3.371 -9.810 1.00 95.62 154 ILE A C 1
ATOM 1237 O O . ILE A 1 154 ? 19.347 -3.064 -9.312 1.00 95.62 154 ILE A O 1
ATOM 1241 N N . HIS A 1 155 ? 20.636 -4.505 -10.470 1.00 96.25 155 HIS A N 1
ATOM 1242 C CA . HIS A 1 155 ? 19.611 -5.525 -10.611 1.00 96.25 155 HIS A CA 1
ATOM 1243 C C . HIS A 1 155 ? 19.176 -6.084 -9.253 1.00 96.25 155 HIS A C 1
ATOM 1245 O O . HIS A 1 155 ? 19.974 -6.272 -8.339 1.00 96.25 155 HIS A O 1
ATOM 1251 N N . GLY A 1 156 ? 17.882 -6.360 -9.118 1.00 94.31 156 GLY A N 1
ATOM 1252 C CA . GLY A 1 156 ? 17.291 -6.833 -7.864 1.00 94.31 156 GLY A CA 1
ATOM 1253 C C . GLY A 1 156 ? 17.179 -8.353 -7.739 1.00 94.31 156 GLY A C 1
ATOM 1254 O O . GLY A 1 156 ? 16.355 -8.818 -6.953 1.00 94.31 156 GLY A O 1
ATOM 1255 N N . ASP A 1 157 ? 17.916 -9.144 -8.523 1.00 94.75 157 ASP A N 1
ATOM 1256 C CA . ASP A 1 157 ? 17.683 -10.596 -8.623 1.00 94.75 157 ASP A CA 1
ATOM 1257 C C . ASP A 1 157 ? 17.937 -11.350 -7.313 1.00 94.75 157 ASP A C 1
ATOM 1259 O O . ASP A 1 157 ? 17.250 -12.328 -7.015 1.00 94.75 157 ASP A O 1
ATOM 1263 N N . HIS A 1 158 ? 18.858 -10.854 -6.490 1.00 95.00 158 HIS A N 1
ATOM 1264 C CA . HIS A 1 158 ? 19.193 -11.409 -5.178 1.00 95.00 158 HIS A CA 1
ATOM 1265 C C . HIS A 1 158 ? 18.216 -10.979 -4.065 1.00 95.00 158 HIS A C 1
ATOM 1267 O O . HIS A 1 158 ? 18.277 -11.505 -2.956 1.00 95.00 158 HIS A O 1
ATOM 1273 N N . LEU A 1 159 ? 17.297 -10.035 -4.320 1.00 96.94 159 LEU A N 1
ATOM 1274 C CA . LEU A 1 159 ? 16.373 -9.546 -3.293 1.00 96.94 159 LEU A CA 1
ATOM 1275 C C . LEU A 1 159 ? 15.353 -10.625 -2.906 1.00 96.94 159 LEU A C 1
ATOM 1277 O O . LEU A 1 159 ? 14.590 -11.114 -3.748 1.00 96.94 159 LEU A O 1
ATOM 1281 N N . LEU A 1 160 ? 15.322 -10.959 -1.612 1.00 97.12 160 LEU A N 1
ATOM 1282 C CA . LEU A 1 160 ? 14.494 -12.036 -1.055 1.00 97.12 160 LEU A CA 1
ATOM 1283 C C . LEU A 1 160 ? 12.996 -11.738 -1.118 1.00 97.12 160 LEU A C 1
ATOM 1285 O O . LEU A 1 160 ? 12.194 -12.630 -1.354 1.00 97.12 160 LEU A O 1
ATOM 1289 N N . ASN A 1 161 ? 12.593 -10.477 -0.961 1.00 96.88 161 ASN A N 1
ATOM 1290 C CA . ASN A 1 161 ? 11.181 -10.093 -0.893 1.00 96.88 161 ASN A CA 1
ATOM 1291 C C . ASN A 1 161 ? 10.456 -10.091 -2.253 1.00 96.88 161 ASN A C 1
ATOM 1293 O O . ASN A 1 161 ? 9.237 -9.919 -2.289 1.00 96.88 161 ASN A O 1
ATOM 1297 N N . MET A 1 162 ? 11.175 -10.246 -3.367 1.00 96.94 162 MET A N 1
ATOM 1298 C CA . MET A 1 162 ? 10.640 -10.071 -4.717 1.00 96.94 162 MET A CA 1
ATOM 1299 C C . MET A 1 162 ? 10.502 -11.410 -5.457 1.00 96.94 162 MET A C 1
ATOM 1301 O O . MET A 1 162 ? 11.471 -12.173 -5.508 1.00 96.94 162 MET A O 1
ATOM 1305 N N . PRO A 1 163 ? 9.337 -11.705 -6.067 1.00 96.88 163 PRO A N 1
ATOM 1306 C CA . PRO A 1 163 ? 9.134 -12.960 -6.781 1.00 96.88 163 PRO A CA 1
ATOM 1307 C C . PRO A 1 163 ? 9.932 -13.012 -8.088 1.00 96.88 163 PRO A C 1
ATOM 1309 O O . PRO A 1 163 ? 10.223 -11.988 -8.713 1.00 96.88 163 PRO A O 1
ATOM 1312 N N . VAL A 1 164 ? 10.233 -14.234 -8.537 1.00 96.75 164 VAL A N 1
ATOM 1313 C CA . VAL A 1 164 ? 10.981 -14.507 -9.778 1.00 96.75 164 VAL A CA 1
ATOM 1314 C C . VAL A 1 164 ? 10.317 -13.864 -10.997 1.00 96.75 164 VAL A C 1
ATOM 1316 O O . VAL A 1 164 ? 11.005 -13.265 -11.818 1.00 96.75 164 VAL A O 1
ATOM 1319 N N . LYS A 1 165 ? 8.979 -13.896 -11.082 1.00 96.81 165 LYS A N 1
ATOM 1320 C CA . LYS A 1 165 ? 8.244 -13.318 -12.218 1.00 96.81 165 LYS A CA 1
ATOM 1321 C C . LYS A 1 165 ? 8.472 -11.807 -12.359 1.00 96.81 165 LYS A C 1
ATOM 1323 O O . LYS A 1 165 ? 8.633 -11.316 -13.468 1.00 96.81 165 LYS A O 1
ATOM 1328 N N . HIS A 1 166 ? 8.585 -11.072 -11.250 1.00 98.38 166 HIS A N 1
ATOM 1329 C CA . HIS A 1 166 ? 8.901 -9.640 -11.300 1.00 98.38 166 HIS A CA 1
ATOM 1330 C C . HIS A 1 166 ? 10.333 -9.390 -11.773 1.00 98.38 166 HIS A C 1
ATOM 1332 O O . HIS A 1 166 ? 10.553 -8.496 -12.586 1.00 98.38 166 HIS A O 1
ATOM 1338 N N . LYS A 1 167 ? 11.295 -10.180 -11.275 1.00 97.88 167 LYS A N 1
ATOM 1339 C CA . LYS A 1 167 ? 12.709 -10.103 -11.680 1.00 97.88 167 LYS A CA 1
ATOM 1340 C C . LYS A 1 167 ? 12.844 -10.298 -13.192 1.00 97.88 167 LYS A C 1
ATOM 1342 O O . LYS A 1 167 ? 13.461 -9.474 -13.859 1.00 97.88 167 LYS A O 1
ATOM 1347 N N . LEU A 1 168 ? 12.168 -11.317 -13.726 1.00 98.38 168 LEU A N 1
ATOM 1348 C CA . LEU A 1 168 ? 12.128 -11.615 -15.156 1.00 98.38 168 LEU A CA 1
ATOM 1349 C C . LEU A 1 168 ? 11.590 -10.440 -15.982 1.00 98.38 168 LEU A C 1
ATOM 1351 O O . LEU A 1 168 ? 12.246 -10.022 -16.929 1.00 98.38 168 LEU A O 1
ATOM 1355 N N . VAL A 1 169 ? 10.449 -9.858 -15.596 1.00 98.62 169 VAL A N 1
ATOM 1356 C CA . VAL A 1 169 ? 9.885 -8.694 -16.306 1.00 98.62 169 VAL A CA 1
ATOM 1357 C C . VAL A 1 169 ? 10.843 -7.500 -16.279 1.00 98.62 169 VAL A C 1
ATOM 1359 O O . VAL A 1 169 ? 11.017 -6.838 -17.300 1.00 98.62 169 VAL A O 1
ATOM 1362 N N . GLY A 1 170 ? 11.510 -7.248 -15.148 1.00 98.31 170 GLY A N 1
ATOM 1363 C CA . GLY A 1 170 ? 12.540 -6.211 -15.046 1.00 98.31 170 GLY A CA 1
ATOM 1364 C C . GLY A 1 170 ? 13.711 -6.439 -16.011 1.00 98.31 170 GLY A C 1
ATOM 1365 O O . GLY A 1 170 ? 14.125 -5.504 -16.694 1.00 98.31 170 GLY A O 1
ATOM 1366 N N . ARG A 1 171 ? 14.198 -7.683 -16.126 1.00 98.25 171 ARG A N 1
ATOM 1367 C CA . ARG A 1 171 ? 15.256 -8.068 -17.078 1.00 98.25 171 ARG A CA 1
ATOM 1368 C C . ARG A 1 171 ? 14.813 -7.924 -18.533 1.00 98.25 171 ARG A C 1
ATOM 1370 O O . ARG A 1 171 ? 15.505 -7.289 -19.317 1.00 98.25 171 ARG A O 1
ATOM 1377 N N . CYS A 1 172 ? 13.623 -8.407 -18.878 1.00 98.62 172 CYS A N 1
ATOM 1378 C CA . CYS A 1 172 ? 13.099 -8.254 -20.232 1.00 98.62 172 CYS A CA 1
ATOM 1379 C C . CYS A 1 172 ? 12.877 -6.781 -20.608 1.00 98.62 172 CYS A C 1
ATOM 1381 O O . CYS A 1 172 ? 13.096 -6.417 -21.762 1.00 98.62 172 CYS A O 1
ATOM 1383 N N . TYR A 1 173 ? 12.475 -5.928 -19.660 1.00 98.56 173 TYR A N 1
ATOM 1384 C CA . TYR A 1 173 ? 12.366 -4.489 -19.903 1.00 98.56 173 TYR A CA 1
ATOM 1385 C C . TYR A 1 173 ? 13.736 -3.834 -20.132 1.00 98.56 173 TYR A C 1
ATOM 1387 O O . 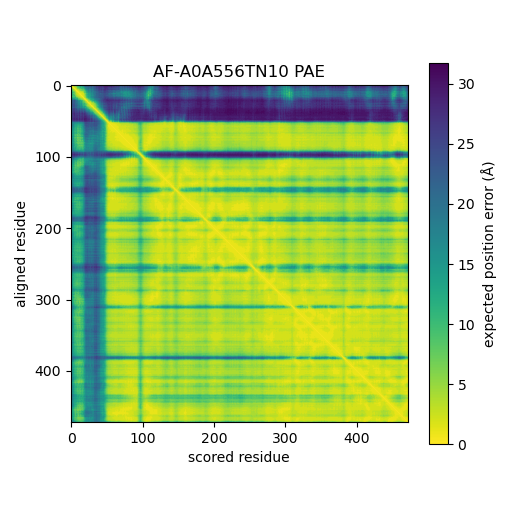TYR A 1 173 ? 13.855 -2.985 -21.010 1.00 98.56 173 TYR A O 1
ATOM 1395 N N . GLU A 1 174 ? 14.780 -4.255 -19.412 1.00 98.44 174 GLU A N 1
ATOM 1396 C CA . GLU A 1 174 ? 16.158 -3.816 -19.678 1.00 98.44 174 GLU A CA 1
ATOM 1397 C C . GLU A 1 174 ? 16.595 -4.144 -21.105 1.00 98.44 174 GLU A C 1
ATOM 1399 O O . GLU A 1 174 ? 17.080 -3.263 -21.818 1.00 98.44 174 GLU A O 1
ATOM 1404 N N . ASP A 1 175 ? 16.379 -5.383 -21.536 1.00 98.19 175 ASP A N 1
ATOM 1405 C CA . ASP A 1 175 ? 16.731 -5.839 -22.881 1.00 98.19 175 ASP A CA 1
ATOM 1406 C C . ASP A 1 175 ? 15.993 -5.030 -23.960 1.00 98.19 175 ASP A C 1
ATOM 1408 O O . ASP A 1 175 ? 16.615 -4.530 -24.903 1.00 98.19 175 ASP A O 1
ATOM 1412 N N . PHE A 1 176 ? 14.687 -4.799 -23.776 1.00 98.38 176 PHE A N 1
ATOM 1413 C CA . PHE A 1 176 ? 13.900 -3.916 -24.641 1.00 98.38 176 PHE A CA 1
ATOM 1414 C C . PHE A 1 176 ? 14.487 -2.500 -24.698 1.00 98.38 176 PHE A C 1
ATOM 1416 O O . PHE A 1 176 ? 14.695 -1.937 -25.776 1.00 98.38 176 PHE A O 1
ATOM 1423 N N . MET A 1 177 ? 14.791 -1.912 -23.540 1.00 96.50 177 MET A N 1
ATOM 1424 C CA . MET A 1 177 ? 15.335 -0.561 -23.466 1.00 96.50 177 MET A CA 1
ATOM 1425 C C . MET A 1 177 ? 16.686 -0.446 -24.169 1.00 96.50 177 MET A C 1
ATOM 1427 O O . MET A 1 177 ? 16.939 0.547 -24.862 1.00 96.50 177 MET A O 1
ATOM 1431 N N . ARG A 1 178 ? 17.556 -1.446 -23.998 1.00 96.31 178 ARG A N 1
ATOM 1432 C CA . ARG A 1 178 ? 18.877 -1.512 -24.635 1.00 96.31 178 ARG A CA 1
ATOM 1433 C C . ARG A 1 178 ? 18.770 -1.580 -26.157 1.00 96.31 178 ARG A C 1
ATOM 1435 O O . ARG A 1 178 ? 19.567 -0.919 -26.818 1.00 96.31 178 ARG A O 1
ATOM 1442 N N . ALA A 1 179 ? 17.763 -2.271 -26.691 1.00 96.12 179 ALA A N 1
ATOM 1443 C CA . ALA A 1 179 ? 17.467 -2.303 -28.124 1.00 96.12 179 ALA A CA 1
ATOM 1444 C C . ALA A 1 179 ? 16.791 -1.018 -28.647 1.00 96.12 179 ALA A C 1
ATOM 1446 O O . ALA A 1 179 ? 16.971 -0.648 -29.805 1.00 96.12 179 ALA A O 1
ATOM 1447 N N . SER A 1 180 ? 16.024 -0.316 -27.808 1.00 95.62 180 SER A N 1
ATOM 1448 C CA . SER A 1 180 ? 15.331 0.919 -28.194 1.00 95.62 180 SER A CA 1
ATOM 1449 C C . SER A 1 180 ? 16.308 2.063 -28.531 1.00 95.62 180 SER A C 1
ATOM 1451 O O . SER A 1 180 ? 17.275 2.271 -27.796 1.00 95.62 180 SER A O 1
ATOM 1453 N N . PRO A 1 181 ? 16.024 2.916 -29.534 1.00 94.38 181 PRO A N 1
ATOM 1454 C CA . PRO A 1 181 ? 16.842 4.099 -29.821 1.00 94.38 181 PRO A CA 1
ATOM 1455 C C . PRO A 1 181 ? 16.721 5.190 -28.741 1.00 94.38 181 PRO A C 1
ATOM 1457 O O . PRO A 1 181 ? 17.641 5.985 -28.548 1.00 94.38 181 PRO A O 1
ATOM 1460 N N . LEU A 1 182 ? 15.613 5.217 -27.993 1.00 95.69 182 LEU A N 1
ATOM 1461 C CA . LEU A 1 182 ? 15.357 6.237 -26.979 1.00 95.69 182 LEU A CA 1
ATOM 1462 C C . LEU A 1 182 ? 16.164 6.008 -25.695 1.00 95.69 182 LEU A C 1
ATOM 1464 O O . LEU A 1 182 ? 16.420 4.872 -25.282 1.00 95.69 182 LEU A O 1
ATOM 1468 N N . GLN A 1 183 ? 16.521 7.114 -25.044 1.00 94.38 183 GLN A N 1
ATOM 1469 C CA . GLN A 1 183 ? 17.228 7.146 -23.763 1.00 94.38 183 GLN A CA 1
ATOM 1470 C C . GLN A 1 183 ? 16.258 7.117 -22.571 1.00 94.38 183 GLN A C 1
ATOM 1472 O O . GLN A 1 183 ? 15.084 7.463 -22.732 1.00 94.38 183 GLN A O 1
ATOM 1477 N N . PRO A 1 184 ? 16.716 6.717 -21.372 1.00 93.69 184 PRO A N 1
ATOM 1478 C CA . PRO A 1 184 ? 15.911 6.818 -20.163 1.00 93.69 184 PRO A CA 1
ATOM 1479 C C . PRO A 1 184 ? 15.741 8.275 -19.712 1.00 93.69 184 PRO A C 1
ATOM 1481 O O . PRO A 1 184 ? 16.660 9.079 -19.838 1.00 93.69 184 PRO A O 1
ATOM 1484 N N . CYS A 1 185 ? 14.581 8.598 -19.143 1.00 90.44 185 CYS A N 1
ATOM 1485 C CA . CYS A 1 185 ? 14.290 9.889 -18.521 1.00 90.44 185 CYS A CA 1
ATOM 1486 C C . CYS A 1 185 ? 14.481 9.791 -17.001 1.00 90.44 185 CYS A C 1
ATOM 1488 O O . CYS A 1 185 ? 13.580 9.364 -16.274 1.00 90.44 185 CYS A O 1
ATOM 1490 N N . ILE A 1 186 ? 15.669 10.160 -16.516 1.00 81.56 186 ILE A N 1
ATOM 1491 C CA . ILE A 1 186 ? 15.997 10.139 -15.078 1.00 81.56 186 ILE A CA 1
ATOM 1492 C C . ILE A 1 186 ? 15.686 11.499 -14.452 1.00 81.56 186 ILE A C 1
ATOM 1494 O O . ILE A 1 186 ? 14.971 11.594 -13.452 1.00 81.56 186 ILE A O 1
ATOM 1498 N N . LEU A 1 187 ? 16.230 12.554 -15.058 1.00 79.50 187 LEU A N 1
ATOM 1499 C CA . LEU A 1 187 ? 15.990 13.944 -14.713 1.00 79.50 187 LEU A CA 1
ATOM 1500 C C . LEU A 1 187 ? 15.325 14.608 -15.908 1.00 79.50 187 LEU A C 1
ATOM 1502 O O . LEU A 1 187 ? 15.805 14.522 -17.030 1.00 79.50 187 LEU A O 1
ATOM 1506 N N . PHE A 1 188 ? 14.203 15.272 -15.669 1.00 80.62 188 PHE A N 1
ATOM 1507 C CA . PHE A 1 188 ? 13.325 15.679 -16.765 1.00 80.62 188 PHE A CA 1
ATOM 1508 C C . PHE A 1 188 ? 13.931 16.766 -17.646 1.00 80.62 188 PHE A C 1
ATOM 1510 O O . PHE A 1 188 ? 13.681 16.797 -18.845 1.00 80.62 188 PHE A O 1
ATOM 1517 N N . HIS A 1 189 ? 14.760 17.620 -17.045 1.00 76.31 189 HIS A N 1
ATOM 1518 C CA . HIS A 1 189 ? 15.507 18.655 -17.750 1.00 76.31 189 HIS A CA 1
ATOM 1519 C C . HIS A 1 189 ? 16.665 18.096 -18.587 1.00 76.31 189 HIS A C 1
ATOM 1521 O O . HIS A 1 189 ? 17.110 18.777 -19.503 1.00 76.31 189 HIS A O 1
ATOM 1527 N N . ASP A 1 190 ? 17.121 16.871 -18.306 1.00 79.50 190 ASP A N 1
ATOM 1528 C CA . ASP A 1 190 ? 18.205 16.218 -19.051 1.00 79.50 190 ASP A CA 1
ATOM 1529 C C . ASP A 1 190 ? 17.691 15.465 -20.293 1.00 79.50 190 ASP A C 1
ATOM 1531 O O . ASP A 1 190 ? 18.481 14.938 -21.076 1.00 79.50 190 ASP A O 1
ATOM 1535 N N . GLY A 1 191 ? 16.370 15.417 -20.498 1.00 84.88 191 GLY A N 1
ATOM 1536 C CA . GLY A 1 191 ? 15.747 14.729 -21.626 1.00 84.88 191 GLY A CA 1
ATOM 1537 C C . GLY A 1 191 ? 15.564 13.221 -21.411 1.00 84.88 191 GLY A C 1
ATOM 1538 O O . GLY A 1 191 ? 15.571 12.712 -20.290 1.00 84.88 191 GLY A O 1
ATOM 1539 N N . GLY A 1 192 ? 15.349 12.495 -22.512 1.00 92.12 192 GLY A N 1
ATOM 1540 C CA . GLY A 1 192 ? 15.041 11.061 -22.505 1.00 92.12 192 GLY A CA 1
ATOM 1541 C C . GLY A 1 192 ? 13.557 10.756 -22.290 1.00 92.12 192 GLY A C 1
ATOM 1542 O O . GLY A 1 192 ? 12.759 11.639 -21.975 1.00 92.12 192 GLY A O 1
ATOM 1543 N N . HIS A 1 193 ? 13.180 9.488 -22.452 1.00 95.38 193 HIS A N 1
ATOM 1544 C CA . HIS A 1 193 ? 11.781 9.076 -22.564 1.00 95.38 193 HIS A CA 1
ATOM 1545 C C . HIS A 1 193 ? 11.394 7.923 -21.639 1.00 95.38 193 HIS A C 1
ATOM 1547 O O . HIS A 1 193 ? 10.484 8.071 -20.828 1.00 95.38 193 HIS A O 1
ATOM 1553 N N . TRP A 1 194 ? 12.076 6.780 -21.727 1.00 95.81 194 TRP A N 1
ATOM 1554 C CA . TRP A 1 194 ? 11.711 5.590 -20.954 1.00 95.81 194 TRP A CA 1
ATOM 1555 C C . TRP A 1 194 ? 11.944 5.806 -19.462 1.00 95.81 194 TRP A C 1
ATOM 1557 O O . TRP A 1 194 ? 13.001 6.285 -19.052 1.00 95.81 194 TRP A O 1
ATOM 1567 N N . ARG A 1 195 ? 10.971 5.441 -18.633 1.00 94.88 195 ARG A N 1
ATOM 1568 C CA . ARG A 1 195 ? 11.077 5.536 -17.175 1.00 94.88 195 ARG A CA 1
ATOM 1569 C C . ARG A 1 195 ? 10.925 4.152 -16.555 1.00 94.88 195 ARG A C 1
ATOM 1571 O O . ARG A 1 195 ? 11.185 3.135 -17.194 1.00 94.88 195 ARG A O 1
ATOM 1578 N N . GLU A 1 196 ? 10.570 4.141 -15.279 1.00 95.56 196 GLU A N 1
ATOM 1579 C CA . GLU A 1 196 ? 10.336 2.946 -14.486 1.00 95.56 196 GLU A CA 1
ATOM 1580 C C . GLU A 1 196 ? 9.311 1.992 -15.119 1.00 95.56 196 GLU A C 1
ATOM 1582 O O . GLU A 1 196 ? 8.495 2.378 -15.957 1.00 95.56 196 GLU A O 1
ATOM 1587 N N . ILE A 1 197 ? 9.354 0.738 -14.678 1.00 97.88 197 ILE A N 1
ATOM 1588 C CA . ILE A 1 197 ? 8.325 -0.266 -14.944 1.00 97.88 197 ILE A CA 1
ATOM 1589 C C . ILE A 1 197 ? 7.786 -0.777 -13.611 1.00 97.88 197 ILE A C 1
ATOM 1591 O O . ILE A 1 197 ? 8.545 -1.133 -12.708 1.00 97.88 197 ILE A O 1
ATOM 1595 N N . THR A 1 198 ? 6.465 -0.810 -13.465 1.00 98.12 198 THR A N 1
ATOM 1596 C CA . THR A 1 198 ? 5.799 -1.450 -12.327 1.00 98.12 198 THR A CA 1
ATOM 1597 C C . THR A 1 198 ? 5.211 -2.781 -12.761 1.00 98.12 198 THR A C 1
ATOM 1599 O O . THR A 1 198 ? 4.529 -2.862 -13.772 1.00 98.12 198 THR A O 1
ATOM 1602 N N . VAL A 1 199 ? 5.446 -3.818 -11.966 1.00 98.44 199 VAL A N 1
ATOM 1603 C CA . VAL A 1 199 ? 4.915 -5.164 -12.166 1.00 98.44 199 VAL A CA 1
ATOM 1604 C C . VAL A 1 199 ? 3.998 -5.489 -11.000 1.00 98.44 199 VAL A C 1
ATOM 1606 O O . VAL A 1 199 ? 4.394 -5.314 -9.842 1.00 98.44 199 VAL A O 1
ATOM 1609 N N . LYS A 1 200 ? 2.781 -5.938 -11.304 1.00 98.25 200 LYS A N 1
ATOM 1610 C CA . LYS A 1 200 ? 1.820 -6.474 -10.340 1.00 98.25 200 LYS A CA 1
ATOM 1611 C C . LYS A 1 200 ? 1.498 -7.925 -10.685 1.00 98.25 200 LYS A C 1
ATOM 1613 O O . LYS A 1 200 ? 1.329 -8.242 -11.859 1.00 98.25 200 LYS A O 1
ATOM 1618 N N . THR A 1 201 ? 1.355 -8.777 -9.678 1.00 97.38 201 THR A N 1
ATOM 1619 C CA . THR A 1 201 ? 0.888 -10.163 -9.839 1.00 97.38 201 THR A CA 1
ATOM 1620 C C . THR A 1 201 ? -0.227 -10.490 -8.859 1.00 97.38 201 THR A C 1
ATOM 1622 O O . THR A 1 201 ? -0.358 -9.829 -7.835 1.00 97.38 201 THR A O 1
ATOM 1625 N N . ASN A 1 202 ? -1.006 -11.533 -9.129 1.00 95.94 202 ASN A N 1
ATOM 1626 C CA . ASN A 1 202 ? -1.925 -12.128 -8.154 1.00 95.94 202 ASN A CA 1
ATOM 1627 C C . ASN A 1 202 ? -1.495 -13.558 -7.784 1.00 95.94 202 ASN A C 1
ATOM 1629 O O . ASN A 1 202 ? -0.532 -14.101 -8.334 1.00 95.94 202 ASN A O 1
ATOM 1633 N N . SER A 1 203 ? -2.222 -14.186 -6.860 1.00 93.25 203 SER A N 1
ATOM 1634 C CA . SER A 1 203 ? -1.978 -15.578 -6.464 1.00 93.25 203 SER A CA 1
ATOM 1635 C C . SER A 1 203 ? -2.253 -16.612 -7.563 1.00 93.25 203 SER A C 1
ATOM 1637 O O . SER A 1 203 ? -1.688 -17.703 -7.507 1.00 93.25 203 SER A O 1
ATOM 1639 N N . ALA A 1 204 ? -3.051 -16.266 -8.579 1.00 94.56 204 ALA A N 1
ATOM 1640 C CA . ALA A 1 204 ? -3.283 -17.103 -9.759 1.00 94.56 204 ALA A CA 1
ATOM 1641 C C . ALA A 1 204 ? -2.127 -17.054 -10.780 1.00 94.56 204 ALA A C 1
ATOM 1643 O O . ALA A 1 204 ? -2.113 -17.827 -11.733 1.00 94.56 204 ALA A O 1
ATOM 1644 N N . GLY A 1 205 ? -1.148 -16.164 -10.586 1.00 94.12 205 GLY A N 1
ATOM 1645 C CA . GLY A 1 205 ? -0.009 -15.988 -11.485 1.00 94.12 205 GLY A CA 1
ATOM 1646 C C . GLY A 1 205 ? -0.242 -14.997 -12.630 1.00 94.12 205 GLY A C 1
ATOM 1647 O O . GLY A 1 205 ? 0.690 -14.770 -13.411 1.00 94.12 205 GLY A O 1
ATOM 1648 N N . ASN A 1 206 ? -1.417 -14.359 -12.708 1.00 97.81 206 ASN A N 1
ATOM 1649 C CA . ASN A 1 206 ? -1.663 -13.283 -13.667 1.00 97.81 206 ASN A CA 1
ATOM 1650 C C . ASN A 1 206 ? -0.714 -12.113 -13.398 1.00 97.81 206 ASN A C 1
ATOM 1652 O O . ASN A 1 206 ? -0.398 -11.813 -12.245 1.00 97.81 206 ASN A O 1
ATOM 1656 N N . THR A 1 207 ? -0.223 -11.471 -14.453 1.00 98.31 207 THR A N 1
ATOM 1657 C CA . THR A 1 207 ? 0.838 -10.462 -14.404 1.00 98.31 207 THR A CA 1
ATOM 1658 C C . THR A 1 207 ? 0.496 -9.245 -15.237 1.00 98.31 207 THR A C 1
ATOM 1660 O O . THR A 1 207 ? 0.287 -9.327 -16.443 1.00 98.31 207 THR A O 1
ATOM 1663 N N . MET A 1 208 ? 0.522 -8.096 -14.576 1.00 98.69 208 MET A N 1
ATOM 1664 C CA . MET A 1 208 ? 0.330 -6.784 -15.168 1.00 98.69 208 MET A CA 1
ATOM 1665 C C . MET A 1 208 ? 1.653 -6.023 -15.139 1.00 98.69 208 MET A C 1
ATOM 1667 O O . MET A 1 208 ? 2.233 -5.833 -14.068 1.00 98.69 208 MET A O 1
ATOM 1671 N N . ALA A 1 209 ? 2.111 -5.552 -16.294 1.00 98.62 209 ALA A N 1
ATOM 1672 C CA . ALA A 1 209 ? 3.233 -4.628 -16.409 1.00 98.62 209 ALA A CA 1
ATOM 1673 C C . ALA A 1 209 ? 2.731 -3.225 -16.763 1.00 98.62 209 ALA A C 1
ATOM 1675 O O . ALA A 1 209 ? 1.821 -3.074 -17.570 1.00 98.62 209 ALA A O 1
ATOM 1676 N N . ILE A 1 210 ? 3.327 -2.198 -16.166 1.00 98.31 210 ILE A N 1
ATOM 1677 C CA . ILE A 1 210 ? 2.976 -0.790 -16.358 1.00 98.31 210 ILE A CA 1
ATOM 1678 C C . ILE A 1 210 ? 4.264 -0.034 -16.661 1.00 98.31 210 ILE A C 1
ATOM 1680 O O . ILE A 1 210 ? 5.113 0.111 -15.779 1.00 98.31 210 ILE A O 1
ATOM 1684 N N . VAL A 1 211 ? 4.415 0.432 -17.896 1.00 97.94 211 VAL A N 1
ATOM 1685 C CA . VAL A 1 211 ? 5.585 1.186 -18.350 1.00 97.94 211 VAL A CA 1
ATOM 1686 C C . VAL A 1 211 ? 5.293 2.678 -18.298 1.00 97.94 211 VAL A C 1
ATOM 1688 O O . VAL A 1 211 ? 4.266 3.143 -18.787 1.00 97.94 211 VAL A O 1
ATOM 1691 N N . TYR A 1 212 ? 6.211 3.436 -17.709 1.00 95.94 212 TYR A N 1
ATOM 1692 C CA . TYR A 1 212 ? 6.100 4.885 -17.603 1.00 95.94 212 TYR A CA 1
ATOM 1693 C C . TYR A 1 212 ? 6.997 5.544 -18.651 1.00 95.94 212 TYR A C 1
ATOM 1695 O O . TYR A 1 212 ? 8.118 5.098 -18.907 1.00 95.94 212 TYR A O 1
ATOM 1703 N N . PHE A 1 213 ? 6.514 6.628 -19.248 1.00 95.62 213 PHE A N 1
ATOM 1704 C CA . PHE A 1 213 ? 7.168 7.284 -20.374 1.00 95.62 213 PHE A CA 1
ATOM 1705 C C . PHE A 1 213 ? 7.051 8.800 -20.267 1.00 95.62 213 PHE A C 1
ATOM 1707 O O . PHE A 1 213 ? 6.020 9.322 -19.854 1.00 95.62 213 PHE A O 1
ATOM 1714 N N . HIS A 1 214 ? 8.103 9.519 -20.639 1.00 95.12 214 HIS A N 1
ATOM 1715 C CA . HIS A 1 214 ? 8.077 10.968 -20.776 1.00 95.12 214 HIS A CA 1
ATOM 1716 C C . HIS A 1 214 ? 8.035 11.334 -22.269 1.00 95.12 214 HIS A C 1
ATOM 1718 O O . HIS A 1 214 ? 8.970 10.989 -22.997 1.00 95.12 214 HIS A O 1
ATOM 1724 N N . PRO A 1 215 ? 7.000 12.049 -22.749 1.00 94.00 215 PRO A N 1
ATOM 1725 C CA . PRO A 1 215 ? 6.841 12.326 -24.180 1.00 94.00 215 PRO A CA 1
ATOM 1726 C C . PRO A 1 215 ? 7.959 13.217 -24.745 1.00 94.00 215 PRO A C 1
ATOM 1728 O O . PRO A 1 215 ? 8.374 13.037 -25.887 1.00 94.00 215 PRO A O 1
ATOM 1731 N N . GLN A 1 216 ? 8.510 14.124 -23.924 1.00 93.31 216 GLN A N 1
ATOM 1732 C CA . GLN A 1 216 ? 9.456 15.165 -24.357 1.00 93.31 216 GLN A CA 1
ATOM 1733 C C . GLN A 1 216 ? 8.876 15.929 -25.556 1.00 93.31 216 GLN A C 1
ATOM 1735 O O . GLN A 1 216 ? 7.804 16.512 -25.432 1.00 93.31 216 GLN A O 1
ATOM 1740 N N . SER A 1 217 ? 9.565 15.912 -26.696 1.00 93.12 217 SER A N 1
ATOM 1741 C CA . SER A 1 217 ? 9.159 16.559 -27.939 1.00 93.12 217 SER A CA 1
ATOM 1742 C C . SER A 1 217 ? 8.629 15.586 -28.998 1.00 93.12 217 SER A C 1
ATOM 1744 O O . SER A 1 217 ? 8.458 16.010 -30.137 1.00 93.12 217 SER A O 1
ATOM 1746 N N . LEU A 1 218 ? 8.411 14.303 -28.673 1.00 95.50 218 LEU A N 1
ATOM 1747 C CA . LEU A 1 218 ? 7.857 13.347 -29.639 1.00 95.50 218 LEU A CA 1
ATOM 1748 C C . LEU A 1 218 ? 6.397 13.677 -29.945 1.00 95.50 218 LEU A C 1
ATOM 1750 O O . LEU A 1 218 ? 5.610 14.007 -29.054 1.00 95.50 218 LEU A O 1
ATOM 1754 N N . SER A 1 219 ? 6.034 13.543 -31.214 1.00 96.75 219 SER A N 1
ATOM 1755 C CA . SER A 1 219 ? 4.654 13.627 -31.667 1.00 96.75 219 SER A CA 1
ATOM 1756 C C . SER A 1 219 ? 3.838 12.409 -31.203 1.00 96.75 219 SER A C 1
ATOM 1758 O O . SER A 1 219 ? 4.397 11.335 -30.960 1.00 96.75 219 SER A O 1
ATOM 1760 N N . PRO A 1 220 ? 2.498 12.516 -31.139 1.00 95.88 220 PRO A N 1
ATOM 1761 C CA . PRO A 1 220 ? 1.641 11.382 -30.793 1.00 95.88 220 PRO A CA 1
ATOM 1762 C C . PRO A 1 220 ? 1.848 10.144 -31.682 1.00 95.88 220 PRO A C 1
ATOM 1764 O O . PRO A 1 220 ? 1.740 9.022 -31.193 1.00 95.88 220 PRO A O 1
ATOM 1767 N N . ASN A 1 221 ? 2.176 10.331 -32.966 1.00 97.19 221 ASN A N 1
ATOM 1768 C CA . ASN A 1 221 ? 2.430 9.224 -33.892 1.00 97.19 221 ASN A CA 1
ATOM 1769 C C . ASN A 1 221 ? 3.731 8.487 -33.547 1.00 97.19 221 ASN A C 1
ATOM 1771 O O . ASN A 1 221 ? 3.709 7.270 -33.409 1.00 97.19 221 ASN A O 1
ATOM 1775 N N . GLU A 1 222 ? 4.824 9.215 -33.299 1.00 97.25 222 GLU A N 1
ATOM 1776 C CA . GLU A 1 222 ? 6.099 8.609 -32.880 1.00 97.25 222 GLU A CA 1
ATOM 1777 C C . GLU A 1 222 ? 5.955 7.869 -31.541 1.00 97.25 222 GLU A C 1
ATOM 1779 O O . GLU A 1 222 ? 6.494 6.780 -31.346 1.00 97.25 222 GLU A O 1
ATOM 1784 N N . ILE A 1 223 ? 5.176 8.425 -30.608 1.00 97.06 223 ILE A N 1
ATOM 1785 C CA . ILE A 1 223 ? 4.869 7.753 -29.340 1.00 97.06 223 ILE A CA 1
ATOM 1786 C C . ILE A 1 223 ? 4.099 6.449 -29.590 1.00 97.06 223 ILE A C 1
ATOM 1788 O O . ILE A 1 223 ? 4.389 5.432 -28.954 1.00 97.06 223 ILE A O 1
ATOM 1792 N N . ASN A 1 224 ? 3.138 6.448 -30.515 1.00 97.69 224 ASN A N 1
ATOM 1793 C CA . ASN A 1 224 ? 2.387 5.245 -30.869 1.00 97.69 224 ASN A CA 1
ATOM 1794 C C . ASN A 1 224 ? 3.275 4.168 -31.509 1.00 97.69 224 ASN A C 1
ATOM 1796 O O . ASN A 1 224 ? 3.102 2.992 -31.183 1.00 97.69 224 ASN A O 1
ATOM 1800 N N . ASP A 1 225 ? 4.275 4.542 -32.307 1.00 97.81 225 ASP A N 1
ATOM 1801 C CA . ASP A 1 225 ? 5.260 3.596 -32.850 1.00 97.81 225 ASP A CA 1
ATOM 1802 C C . ASP A 1 225 ? 6.074 2.923 -31.728 1.00 97.81 225 ASP A C 1
ATOM 1804 O O . ASP A 1 225 ? 6.333 1.712 -31.746 1.00 97.81 225 ASP A O 1
ATOM 1808 N N . HIS A 1 226 ? 6.427 3.678 -30.683 1.00 97.62 226 HIS A N 1
ATOM 1809 C CA . HIS A 1 226 ? 7.109 3.132 -29.508 1.00 97.62 226 HIS A CA 1
ATOM 1810 C C . HIS A 1 226 ? 6.205 2.257 -28.630 1.00 97.62 226 HIS A C 1
ATOM 1812 O O . HIS A 1 226 ? 6.672 1.233 -28.121 1.00 97.62 226 HIS A O 1
ATOM 1818 N N . LYS A 1 227 ? 4.915 2.588 -28.492 1.00 98.12 227 LYS A N 1
ATOM 1819 C CA . LYS A 1 227 ? 3.923 1.699 -27.857 1.00 98.12 227 LYS A CA 1
ATOM 1820 C C . LYS A 1 227 ? 3.791 0.387 -28.630 1.00 98.12 227 LYS A C 1
ATOM 1822 O O . LYS A 1 227 ? 3.824 -0.679 -28.019 1.00 98.12 227 LYS A O 1
ATOM 1827 N N . ALA A 1 228 ? 3.698 0.451 -29.960 1.00 98.38 228 ALA A N 1
ATOM 1828 C CA . ALA A 1 228 ? 3.623 -0.729 -30.817 1.00 98.38 228 ALA A CA 1
ATOM 1829 C C . ALA A 1 228 ? 4.878 -1.604 -30.685 1.00 98.38 228 ALA A C 1
ATOM 1831 O O . ALA A 1 228 ? 4.765 -2.818 -30.542 1.00 98.38 228 ALA A O 1
ATOM 1832 N N . SER A 1 229 ? 6.064 -0.992 -30.629 1.00 98.25 229 SER A N 1
ATOM 1833 C CA . SER A 1 229 ? 7.332 -1.701 -30.398 1.00 98.25 229 SER A CA 1
ATOM 1834 C C . SER A 1 229 ? 7.369 -2.415 -29.040 1.00 98.25 229 SER A C 1
ATOM 1836 O O . SER A 1 229 ? 7.877 -3.531 -28.936 1.00 98.25 229 SER A O 1
ATOM 1838 N N . LEU A 1 230 ? 6.816 -1.790 -27.995 1.00 97.81 230 LEU A N 1
ATOM 1839 C CA . LEU A 1 230 ? 6.715 -2.384 -26.660 1.00 97.81 230 LEU A CA 1
ATOM 1840 C C . LEU A 1 230 ? 5.773 -3.599 -26.655 1.00 97.81 230 LEU A C 1
ATOM 1842 O O . LEU A 1 230 ? 6.121 -4.644 -26.102 1.00 97.81 230 LEU A O 1
ATOM 1846 N N . VAL A 1 231 ? 4.607 -3.479 -27.302 1.00 98.62 231 VAL A N 1
ATOM 1847 C CA . VAL A 1 231 ? 3.662 -4.594 -27.486 1.00 98.62 231 VAL A CA 1
ATOM 1848 C C . VAL A 1 231 ? 4.319 -5.720 -28.275 1.00 98.62 231 VAL A C 1
ATOM 1850 O O . VAL A 1 231 ? 4.286 -6.866 -27.840 1.00 98.62 231 VAL A O 1
ATOM 1853 N N . GLU A 1 232 ? 4.964 -5.408 -29.398 1.00 98.56 232 GLU A N 1
ATOM 1854 C CA . GLU A 1 232 ? 5.639 -6.403 -30.229 1.00 98.56 232 GLU A CA 1
ATOM 1855 C C . GLU A 1 232 ? 6.683 -7.180 -29.417 1.00 98.56 232 GLU A C 1
ATOM 1857 O O . GLU A 1 232 ? 6.668 -8.409 -29.409 1.00 98.56 232 GLU A O 1
ATOM 1862 N N . TYR A 1 233 ? 7.521 -6.489 -28.640 1.00 98.69 233 TYR A N 1
ATOM 1863 C CA . TYR A 1 233 ? 8.551 -7.126 -27.822 1.00 98.69 233 TYR A CA 1
ATOM 1864 C C . TYR A 1 233 ? 7.989 -8.065 -26.744 1.00 98.69 233 TYR A C 1
ATOM 1866 O O . TYR A 1 233 ? 8.455 -9.200 -26.616 1.00 98.69 233 TYR A O 1
ATOM 1874 N N . PHE A 1 234 ? 7.009 -7.605 -25.958 1.00 98.56 234 PHE A N 1
ATOM 1875 C CA . PHE A 1 234 ? 6.490 -8.370 -24.819 1.00 98.56 234 PHE A CA 1
ATOM 1876 C C . PHE A 1 234 ? 5.479 -9.450 -25.209 1.00 98.56 234 PHE A C 1
ATOM 1878 O O . PHE A 1 234 ? 5.344 -10.429 -24.478 1.00 98.56 234 PHE A O 1
ATOM 1885 N N . ILE A 1 235 ? 4.769 -9.280 -26.326 1.00 98.31 235 ILE A N 1
ATOM 1886 C CA . ILE A 1 235 ? 3.649 -10.153 -26.707 1.00 98.31 235 ILE A CA 1
ATOM 1887 C C . ILE A 1 235 ? 4.009 -11.107 -27.848 1.00 98.31 235 ILE A C 1
ATOM 1889 O O . ILE A 1 235 ? 3.439 -12.193 -27.923 1.00 98.31 235 ILE A O 1
ATOM 1893 N N . LYS A 1 236 ? 4.960 -10.750 -28.720 1.00 98.00 236 LYS A N 1
ATOM 1894 C CA . LYS A 1 236 ? 5.386 -11.609 -29.843 1.00 98.00 236 LYS A CA 1
ATOM 1895 C C . LYS A 1 236 ? 6.889 -11.882 -29.884 1.00 98.00 236 LYS A C 1
ATOM 1897 O O . LYS A 1 236 ? 7.312 -12.887 -30.446 1.00 98.00 236 LYS A O 1
ATOM 1902 N N . GLY A 1 237 ? 7.690 -11.001 -29.295 1.00 98.06 237 GLY A N 1
ATOM 1903 C CA . GLY A 1 237 ? 9.144 -11.074 -29.288 1.00 98.06 237 GLY A CA 1
ATOM 1904 C C . GLY A 1 237 ? 9.733 -11.850 -28.102 1.00 98.06 237 GLY A C 1
ATOM 1905 O O . GLY A 1 237 ? 9.053 -12.652 -27.454 1.00 98.06 237 GLY A O 1
ATOM 1906 N N . PRO A 1 238 ? 11.016 -11.600 -27.778 1.00 98.12 238 PRO A N 1
ATOM 1907 C CA . PRO A 1 238 ? 11.714 -12.272 -26.678 1.00 98.12 238 PRO A CA 1
ATOM 1908 C C . PRO A 1 238 ? 11.058 -12.083 -25.302 1.00 98.12 238 PRO A C 1
ATOM 1910 O O . PRO A 1 238 ? 11.195 -12.938 -24.429 1.00 98.12 238 PRO A O 1
ATOM 1913 N N . GLY A 1 239 ? 10.313 -10.990 -25.103 1.00 98.06 239 GLY A N 1
ATOM 1914 C CA . GLY A 1 239 ? 9.618 -10.701 -23.850 1.00 98.06 239 GLY A CA 1
ATOM 1915 C C . GLY A 1 239 ? 8.419 -11.613 -23.562 1.00 98.06 239 GLY A C 1
ATOM 1916 O O . GLY A 1 239 ? 7.933 -11.606 -22.433 1.00 98.06 239 GLY A O 1
ATOM 1917 N N . THR A 1 240 ? 7.983 -12.442 -24.520 1.00 98.31 240 THR A N 1
ATOM 1918 C CA . THR A 1 240 ? 6.883 -13.420 -24.356 1.00 98.31 240 THR A CA 1
ATOM 1919 C C . THR A 1 240 ? 7.078 -14.376 -23.184 1.00 98.31 240 THR A C 1
ATOM 1921 O O . THR A 1 240 ? 6.103 -14.811 -22.569 1.00 98.31 240 THR A O 1
ATOM 1924 N N . VAL A 1 241 ? 8.331 -14.642 -22.799 1.00 98.25 241 VAL A N 1
ATOM 1925 C CA . VAL A 1 241 ? 8.679 -15.427 -21.606 1.00 98.25 241 VAL A CA 1
ATOM 1926 C C . VAL A 1 241 ? 8.069 -14.856 -20.315 1.00 98.25 241 VAL A C 1
ATOM 1928 O O . VAL A 1 241 ? 7.836 -15.598 -19.362 1.00 98.25 241 VAL A O 1
ATOM 1931 N N . CYS A 1 242 ? 7.758 -13.555 -20.281 1.00 97.94 242 CYS A N 1
ATOM 1932 C CA . CYS A 1 242 ? 7.108 -12.903 -19.145 1.00 97.94 242 CYS A CA 1
ATOM 1933 C C . CYS A 1 242 ? 5.648 -13.323 -18.952 1.00 97.94 242 CYS A C 1
ATOM 1935 O O . CYS A 1 242 ? 5.150 -13.207 -17.831 1.00 97.94 242 CYS A O 1
ATOM 1937 N N . GLN A 1 243 ? 4.974 -13.788 -20.015 1.00 97.75 243 GLN A N 1
ATOM 1938 C CA . GLN A 1 243 ? 3.555 -14.163 -20.013 1.00 97.75 243 GLN A CA 1
ATOM 1939 C C . GLN A 1 243 ? 2.693 -13.087 -19.334 1.00 97.75 243 GLN A C 1
ATOM 1941 O O . GLN A 1 243 ? 2.139 -13.305 -18.252 1.00 97.75 243 GLN A O 1
ATOM 1946 N N . LEU A 1 244 ? 2.681 -11.889 -19.927 1.00 98.38 244 LEU A N 1
ATOM 1947 C CA . LEU A 1 244 ? 1.898 -10.765 -19.422 1.00 98.38 244 LEU A CA 1
ATOM 1948 C C . LEU A 1 244 ? 0.420 -10.944 -19.777 1.00 98.38 244 LEU A C 1
ATOM 1950 O O . LEU A 1 244 ? 0.075 -11.131 -20.942 1.00 98.38 244 LEU A O 1
ATOM 1954 N N . ASP A 1 245 ? -0.440 -10.809 -18.774 1.00 98.44 245 ASP A N 1
ATOM 1955 C CA . ASP A 1 245 ? -1.895 -10.747 -18.928 1.00 98.44 245 ASP A CA 1
ATOM 1956 C C . ASP A 1 245 ? -2.366 -9.317 -19.202 1.00 98.44 245 ASP A C 1
ATOM 1958 O O . ASP A 1 245 ? -3.424 -9.120 -19.789 1.00 98.44 245 ASP A O 1
ATOM 1962 N N . SER A 1 246 ? -1.575 -8.321 -18.791 1.00 98.56 246 SER A N 1
ATOM 1963 C CA . SER A 1 246 ? -1.848 -6.904 -19.030 1.00 98.56 246 SER A CA 1
ATOM 1964 C C . SER A 1 246 ? -0.551 -6.149 -19.304 1.00 98.56 246 SER A C 1
ATOM 1966 O O . SER A 1 246 ? 0.418 -6.266 -18.544 1.00 98.56 246 SER A O 1
ATOM 1968 N N . LEU A 1 247 ? -0.550 -5.305 -20.333 1.00 98.75 247 LEU A N 1
ATOM 1969 C CA . LEU A 1 247 ? 0.515 -4.337 -20.584 1.00 98.75 247 LEU A CA 1
ATOM 1970 C C . LEU A 1 247 ? -0.077 -2.933 -20.647 1.00 98.75 247 LEU A C 1
ATOM 1972 O O . LEU A 1 247 ? -0.877 -2.617 -21.525 1.00 98.75 247 LEU A O 1
ATOM 1976 N N . TYR A 1 248 ? 0.344 -2.097 -19.712 1.00 98.56 248 TYR A N 1
ATOM 1977 C CA . TYR A 1 248 ? -0.077 -0.716 -19.565 1.00 98.56 248 TYR A CA 1
ATOM 1978 C C . TYR A 1 248 ? 1.052 0.254 -19.877 1.00 98.56 248 TYR A C 1
ATOM 1980 O O . TYR A 1 248 ? 2.233 -0.044 -19.685 1.00 98.56 248 TYR A O 1
ATOM 1988 N N . PHE A 1 249 ? 0.659 1.455 -20.278 1.00 97.81 249 PHE A N 1
ATOM 1989 C CA . PHE A 1 249 ? 1.552 2.559 -20.579 1.00 97.81 249 PHE A CA 1
ATOM 1990 C C . PHE A 1 249 ? 1.009 3.861 -19.995 1.00 97.81 249 PHE A C 1
ATOM 1992 O O . PHE A 1 249 ? -0.187 4.129 -20.090 1.00 97.81 249 PHE A O 1
ATOM 1999 N N . GLN A 1 250 ? 1.870 4.672 -19.386 1.00 95.31 250 GLN A N 1
ATOM 2000 C CA . GLN A 1 250 ? 1.489 5.985 -18.868 1.00 95.31 250 GLN A CA 1
ATOM 2001 C C . GLN A 1 250 ? 2.489 7.050 -19.312 1.00 95.31 250 GLN A C 1
ATOM 2003 O O . GLN A 1 250 ? 3.679 6.980 -19.000 1.00 95.31 250 GLN A O 1
ATOM 2008 N N . GLU A 1 251 ? 1.979 8.061 -20.007 1.00 93.38 251 GLU A N 1
ATOM 2009 C CA . GLU A 1 251 ? 2.753 9.198 -20.503 1.00 93.38 251 GLU A CA 1
ATOM 2010 C C . GLU A 1 251 ? 2.684 10.348 -19.515 1.00 93.38 251 GLU A C 1
ATOM 2012 O O . GLU A 1 251 ? 1.608 10.864 -19.247 1.00 93.38 251 GLU A O 1
ATOM 2017 N N . SER A 1 252 ? 3.805 10.802 -18.975 1.00 90.25 252 SER A N 1
ATOM 2018 C CA . SER A 1 252 ? 3.782 11.879 -17.994 1.00 90.25 252 SER A CA 1
ATOM 2019 C C . SER A 1 252 ? 4.947 12.831 -18.156 1.00 90.25 252 SER A C 1
ATOM 2021 O O . SER A 1 252 ? 6.109 12.421 -18.184 1.00 90.25 252 SER A O 1
ATOM 2023 N N . THR A 1 253 ? 4.616 14.120 -18.185 1.00 87.50 253 THR A N 1
ATOM 2024 C CA . THR A 1 253 ? 5.564 15.235 -18.080 1.00 87.50 253 T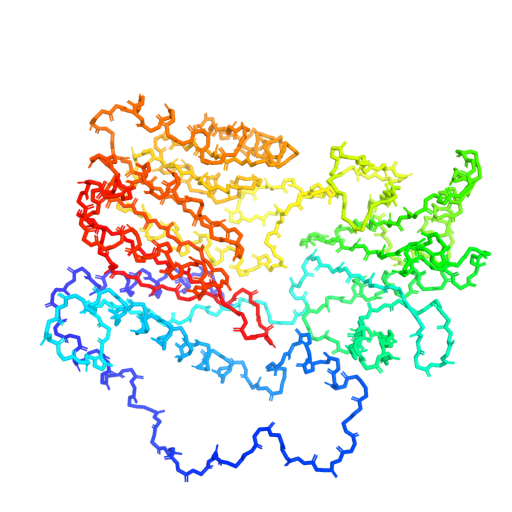HR A CA 1
ATOM 2025 C C . THR A 1 253 ? 5.899 15.575 -16.624 1.00 87.50 253 THR A C 1
ATOM 2027 O O . THR A 1 253 ? 6.705 16.465 -16.354 1.00 87.50 253 THR A O 1
ATOM 2030 N N . MET A 1 254 ? 5.296 14.867 -15.657 1.00 83.00 254 MET A N 1
ATOM 2031 C CA . MET A 1 254 ? 5.440 15.108 -14.220 1.00 83.00 254 MET A CA 1
ATOM 2032 C C . MET A 1 254 ? 6.165 13.957 -13.510 1.00 83.00 254 MET A C 1
ATOM 2034 O O . MET A 1 254 ? 6.041 12.779 -13.851 1.00 83.00 254 MET A O 1
ATOM 2038 N N . THR A 1 255 ? 6.981 14.303 -12.507 1.00 72.62 255 THR A N 1
ATOM 2039 C CA . THR A 1 255 ? 7.757 13.306 -11.741 1.00 72.62 255 THR A CA 1
ATOM 2040 C C . THR A 1 255 ? 6.829 12.339 -11.023 1.00 72.62 255 THR A C 1
ATOM 2042 O O . THR A 1 255 ? 7.126 11.149 -10.916 1.00 72.62 255 THR A O 1
ATOM 2045 N N . ARG A 1 256 ? 5.672 12.852 -10.598 1.00 70.00 256 ARG A N 1
ATOM 2046 C CA . ARG A 1 256 ? 4.523 12.105 -10.103 1.00 70.00 256 ARG A CA 1
ATOM 2047 C C . ARG A 1 256 ? 3.276 12.630 -10.799 1.00 70.00 256 ARG A C 1
ATOM 2049 O O . ARG A 1 256 ? 3.077 13.839 -10.828 1.00 70.00 256 ARG A O 1
ATOM 2056 N N . CYS A 1 257 ? 2.454 11.725 -11.303 1.00 74.88 257 CYS A N 1
ATOM 2057 C CA . CYS A 1 257 ? 1.138 12.018 -11.854 1.00 74.88 257 CYS A CA 1
ATOM 2058 C C . CYS A 1 257 ? 0.123 11.060 -11.239 1.00 74.88 257 CYS A C 1
ATOM 2060 O O . CYS A 1 257 ? 0.430 9.891 -10.978 1.00 74.88 257 CYS A O 1
ATOM 2062 N N . SER A 1 258 ? -1.075 11.564 -10.977 1.00 76.75 258 SER A N 1
ATOM 2063 C CA . SER A 1 258 ? -2.222 10.706 -10.716 1.00 76.75 258 SER A CA 1
ATOM 2064 C C . SER A 1 258 ? -2.740 10.109 -12.032 1.00 76.75 258 SER A C 1
ATOM 2066 O O . SER A 1 258 ? -2.336 10.524 -13.119 1.00 76.75 258 SER A O 1
ATOM 2068 N N . ASN A 1 259 ? -3.643 9.132 -11.933 1.00 81.00 259 ASN A N 1
ATOM 2069 C CA . ASN A 1 259 ? -4.371 8.636 -13.104 1.00 81.00 259 ASN A CA 1
ATOM 2070 C C . ASN A 1 259 ? -5.273 9.719 -13.729 1.00 81.00 259 ASN A C 1
ATOM 2072 O O . ASN A 1 259 ? -5.584 9.635 -14.907 1.00 81.00 259 ASN A O 1
ATOM 2076 N N . GLU A 1 260 ? -5.685 10.722 -12.949 1.00 80.44 260 GLU A N 1
ATOM 2077 C CA . GLU A 1 260 ? -6.491 11.852 -13.428 1.00 80.44 260 GLU A CA 1
ATOM 2078 C C . GLU A 1 260 ? -5.635 12.818 -14.265 1.00 80.44 260 GLU A C 1
ATOM 2080 O O . GLU A 1 260 ? -6.077 13.285 -15.310 1.00 80.44 260 GLU A O 1
ATOM 2085 N N . ASP A 1 261 ? -4.387 13.066 -13.846 1.00 84.00 261 ASP A N 1
ATOM 2086 C CA . ASP A 1 261 ? -3.449 13.935 -14.577 1.00 84.00 261 ASP A CA 1
ATOM 2087 C C . ASP A 1 261 ? -2.956 13.285 -15.878 1.00 84.00 261 ASP A C 1
ATOM 2089 O O . ASP A 1 261 ? -2.721 13.958 -16.880 1.00 84.00 261 ASP A O 1
ATOM 2093 N N . SER A 1 262 ? -2.744 11.967 -15.845 1.00 88.88 262 SER A N 1
ATOM 2094 C CA . SER A 1 262 ? -2.332 11.167 -16.993 1.00 88.88 262 SER A CA 1
ATOM 2095 C C . SER A 1 262 ? -2.928 9.762 -16.889 1.00 88.88 262 SER A C 1
ATOM 2097 O O . SER A 1 262 ? -2.478 8.968 -16.058 1.00 88.88 262 SER A O 1
ATOM 2099 N N . PRO A 1 263 ? -3.933 9.422 -17.707 1.00 91.19 263 PRO A N 1
ATOM 2100 C CA . PRO A 1 263 ? -4.561 8.110 -17.654 1.00 91.19 263 PRO A CA 1
ATOM 2101 C C . PRO A 1 263 ? -3.623 6.969 -18.061 1.00 91.19 263 PRO A C 1
ATOM 2103 O O . PRO A 1 263 ? -2.849 7.075 -19.016 1.00 91.19 263 PRO A O 1
ATOM 2106 N N . PHE A 1 264 ? -3.738 5.834 -17.369 1.00 94.00 264 PHE A N 1
ATOM 2107 C CA . PHE A 1 264 ? -3.123 4.583 -17.811 1.00 94.00 264 PHE A CA 1
ATOM 2108 C C . PHE A 1 264 ? -3.780 4.090 -19.109 1.00 94.00 264 PHE A C 1
ATOM 2110 O O . PHE A 1 264 ? -4.990 3.881 -19.168 1.00 94.00 264 PHE A O 1
ATOM 2117 N N . GLN A 1 265 ? -2.972 3.845 -20.136 1.00 96.69 265 GLN A N 1
ATOM 2118 C CA . GLN A 1 265 ? -3.401 3.303 -21.422 1.00 96.69 265 GLN A CA 1
ATOM 2119 C C . GLN A 1 265 ? -3.143 1.799 -21.453 1.00 96.69 265 GLN A C 1
ATOM 2121 O O . GLN A 1 265 ? -2.002 1.362 -21.296 1.00 96.69 265 GLN A O 1
ATOM 2126 N N . LEU A 1 266 ? -4.193 1.004 -21.647 1.00 98.25 266 LEU A N 1
ATOM 2127 C CA . LEU A 1 266 ? -4.061 -0.435 -21.853 1.00 98.25 266 LEU A CA 1
ATOM 2128 C C . LEU A 1 266 ? -3.589 -0.687 -23.287 1.00 98.25 266 LEU A C 1
ATOM 2130 O O . LEU A 1 266 ? -4.296 -0.357 -24.236 1.00 98.25 266 LEU A O 1
ATOM 2134 N N . LEU A 1 267 ? -2.399 -1.262 -23.441 1.00 98.50 267 LEU A N 1
ATOM 2135 C CA . LEU A 1 267 ? -1.837 -1.608 -24.746 1.00 98.50 267 LEU A CA 1
ATOM 2136 C C . LEU A 1 267 ? -2.160 -3.047 -25.160 1.00 98.50 267 LEU A C 1
ATOM 2138 O O . LEU A 1 267 ? -2.255 -3.335 -26.349 1.00 98.50 267 LEU A O 1
ATOM 2142 N N . TYR A 1 268 ? -2.295 -3.957 -24.192 1.00 98.62 268 TYR A N 1
ATOM 2143 C CA . TYR A 1 268 ? -2.597 -5.364 -24.446 1.00 98.62 268 TYR A CA 1
ATOM 2144 C C . TYR A 1 268 ? -3.244 -6.039 -23.236 1.00 98.62 268 TYR A C 1
ATOM 2146 O O . TYR A 1 268 ? -2.851 -5.775 -22.097 1.00 98.62 268 TYR A O 1
ATOM 2154 N N . GLY A 1 269 ? -4.145 -6.983 -23.518 1.00 98.12 269 GLY A N 1
ATOM 2155 C CA . GLY A 1 269 ? -4.667 -7.942 -22.552 1.00 98.12 269 GLY A CA 1
ATOM 2156 C C . GLY A 1 269 ? -5.827 -7.409 -21.717 1.00 98.12 269 GLY A C 1
ATOM 2157 O O . GLY A 1 269 ? -6.629 -6.610 -22.194 1.00 98.12 269 GLY A O 1
ATOM 2158 N N . GLU A 1 270 ? -5.926 -7.876 -20.476 1.00 97.50 270 GLU A N 1
ATOM 2159 C CA . GLU A 1 270 ? -7.034 -7.555 -19.578 1.00 97.50 270 GLU A CA 1
ATOM 2160 C C . GLU A 1 270 ? -6.774 -6.258 -18.797 1.00 97.50 270 GLU A C 1
ATOM 2162 O O . GLU A 1 270 ? -5.653 -6.028 -18.341 1.00 97.50 270 GLU A O 1
ATOM 2167 N N . PRO A 1 271 ? -7.788 -5.411 -18.550 1.00 96.62 271 PRO A N 1
ATOM 2168 C CA . PRO A 1 271 ? -7.592 -4.165 -17.811 1.00 96.62 271 PRO A CA 1
ATOM 2169 C C . PRO A 1 271 ? -7.337 -4.359 -16.305 1.00 96.62 271 PRO A C 1
ATOM 2171 O O . PRO A 1 271 ? -6.859 -3.464 -15.605 1.00 96.62 271 PRO A O 1
ATOM 2174 N N . HIS A 1 272 ? -7.672 -5.530 -15.769 1.00 96.38 272 HIS A N 1
ATOM 2175 C CA . HIS A 1 272 ? -7.622 -5.785 -14.336 1.00 96.38 272 HIS A CA 1
ATOM 2176 C C . HIS A 1 272 ? -7.134 -7.198 -14.052 1.00 96.38 272 HIS A C 1
ATOM 2178 O O . HIS A 1 272 ? -7.478 -8.136 -14.766 1.00 96.38 272 HIS A O 1
ATOM 2184 N N . ILE A 1 273 ? -6.412 -7.355 -12.943 1.00 96.12 273 ILE A N 1
ATOM 2185 C CA . ILE A 1 273 ? -6.193 -8.665 -12.323 1.00 96.12 273 ILE A CA 1
ATOM 2186 C C . ILE A 1 273 ? -7.081 -8.779 -11.084 1.00 96.12 273 ILE A C 1
ATOM 2188 O O . ILE A 1 273 ? -7.540 -7.773 -10.543 1.00 96.12 273 ILE A O 1
ATOM 2192 N N . TYR A 1 274 ? -7.324 -10.000 -10.622 1.00 97.00 274 TYR A N 1
ATOM 2193 C CA . TYR A 1 274 ? -8.171 -10.249 -9.457 1.00 97.00 274 TYR A CA 1
ATOM 2194 C C . TYR A 1 274 ? -7.415 -11.016 -8.388 1.00 97.00 274 TYR A C 1
ATOM 2196 O O . TYR A 1 274 ? -6.644 -11.911 -8.712 1.00 97.00 274 TYR A O 1
ATOM 2204 N N . GLU A 1 275 ? -7.647 -10.695 -7.124 1.00 96.00 275 GLU A N 1
ATOM 2205 C CA . GLU A 1 275 ? -7.046 -11.406 -6.002 1.00 96.00 275 GLU A CA 1
ATOM 2206 C C . GLU A 1 275 ? -8.112 -11.893 -5.029 1.00 96.00 275 GLU A C 1
ATOM 2208 O O . GLU A 1 275 ? -9.022 -11.145 -4.674 1.00 96.00 275 GLU A O 1
ATOM 2213 N N . ASP A 1 276 ? -7.962 -13.130 -4.569 1.00 94.94 276 ASP A N 1
ATOM 2214 C CA . ASP A 1 276 ? -8.833 -13.718 -3.560 1.00 94.94 276 ASP A CA 1
ATOM 2215 C C . ASP A 1 276 ? -8.213 -13.529 -2.174 1.00 94.94 276 ASP A C 1
ATOM 2217 O O . ASP A 1 276 ? -7.083 -13.953 -1.912 1.00 94.94 276 ASP A O 1
ATOM 2221 N N . ILE A 1 277 ? -8.945 -12.904 -1.256 1.00 94.06 277 ILE A N 1
ATOM 2222 C CA . ILE A 1 277 ? -8.549 -12.705 0.140 1.00 94.06 277 ILE A CA 1
ATOM 2223 C C . ILE A 1 277 ? -9.723 -13.103 1.025 1.00 94.06 277 ILE A C 1
ATOM 2225 O O . ILE A 1 277 ? -10.797 -12.518 0.940 1.00 94.06 277 ILE A O 1
ATOM 2229 N N . LEU A 1 278 ? -9.510 -14.085 1.906 1.00 94.00 278 LEU A N 1
ATOM 2230 C CA . LEU A 1 278 ? -10.514 -14.533 2.885 1.00 94.00 278 LEU A CA 1
ATOM 2231 C C . LEU A 1 278 ? -11.879 -14.900 2.264 1.00 94.00 278 LEU A C 1
ATOM 2233 O O . LEU A 1 278 ? -12.919 -14.705 2.886 1.00 94.00 278 LEU A O 1
ATOM 2237 N N . GLY A 1 279 ? -11.869 -15.449 1.046 1.00 94.50 279 GLY A N 1
ATOM 2238 C CA . GLY A 1 279 ? -13.080 -15.836 0.313 1.00 94.50 279 GLY A CA 1
ATOM 2239 C C . GLY A 1 279 ? -13.765 -14.695 -0.445 1.00 94.50 279 GLY A C 1
ATOM 2240 O O . GLY A 1 279 ? -14.794 -14.936 -1.066 1.00 94.50 279 GLY A O 1
ATOM 2241 N N . PHE A 1 280 ? -13.197 -13.487 -0.421 1.00 97.19 280 PHE A N 1
ATOM 2242 C CA . PHE A 1 280 ? -13.645 -12.343 -1.209 1.00 97.19 280 PHE A CA 1
ATOM 2243 C C . PHE A 1 280 ? -12.702 -12.094 -2.378 1.00 97.19 280 PHE A C 1
ATOM 2245 O O . PHE A 1 280 ? -11.483 -12.173 -2.222 1.00 97.19 280 PHE A O 1
ATOM 2252 N N . LYS A 1 281 ? -13.261 -11.725 -3.527 1.00 97.38 281 LYS A N 1
ATOM 2253 C CA . LYS A 1 281 ? -12.511 -11.407 -4.740 1.00 97.38 281 LYS A CA 1
ATOM 2254 C C . LYS A 1 281 ? -12.374 -9.897 -4.908 1.00 97.38 281 LYS A C 1
ATOM 2256 O O . LYS A 1 281 ? -13.362 -9.171 -4.842 1.00 97.38 281 LYS A O 1
ATOM 2261 N N . PHE A 1 282 ? -11.164 -9.415 -5.161 1.00 97.38 282 PHE A N 1
ATOM 2262 C CA . PHE A 1 282 ? -10.866 -7.992 -5.310 1.00 97.38 282 PHE A CA 1
ATOM 2263 C C . PHE A 1 282 ? -10.226 -7.702 -6.662 1.00 97.38 282 PHE A C 1
ATOM 2265 O O . PHE A 1 282 ? -9.242 -8.331 -7.040 1.00 97.38 282 PHE A O 1
ATOM 2272 N N . ARG A 1 283 ? -10.768 -6.718 -7.373 1.00 96.81 283 ARG A N 1
ATOM 2273 C CA . ARG A 1 283 ? -10.193 -6.112 -8.571 1.00 96.81 283 ARG A CA 1
ATOM 2274 C C . ARG A 1 283 ? -8.948 -5.311 -8.200 1.00 96.81 283 ARG A C 1
ATOM 2276 O O . ARG A 1 283 ? -8.976 -4.503 -7.272 1.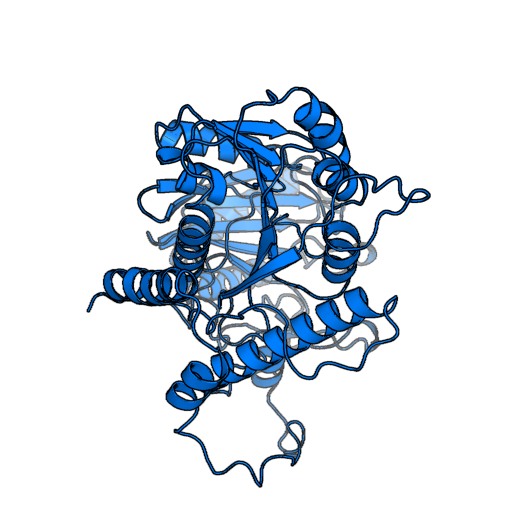00 96.81 283 ARG A O 1
ATOM 2283 N N . ILE A 1 284 ? -7.877 -5.518 -8.955 1.00 94.06 284 ILE A N 1
ATOM 2284 C CA . ILE A 1 284 ? -6.628 -4.765 -8.885 1.00 94.06 284 ILE A CA 1
ATOM 2285 C C . ILE A 1 284 ? -6.434 -4.073 -10.236 1.00 94.06 284 ILE A C 1
ATOM 2287 O O . ILE A 1 284 ? -6.213 -4.717 -11.264 1.00 94.06 284 ILE A O 1
ATOM 2291 N N . SER A 1 285 ? -6.492 -2.748 -10.200 1.00 94.31 285 SER A N 1
ATOM 2292 C CA . SER A 1 285 ? -6.358 -1.853 -11.351 1.00 94.31 285 SER A CA 1
ATOM 2293 C C . SER A 1 285 ? -4.927 -1.323 -11.458 1.00 94.31 285 SER A C 1
ATOM 2295 O O . SER A 1 285 ? -4.148 -1.391 -10.498 1.00 94.31 285 SER A O 1
ATOM 2297 N N . ALA A 1 286 ? -4.552 -0.744 -12.602 1.00 93.56 286 ALA A N 1
ATOM 2298 C CA . ALA A 1 286 ? -3.214 -0.174 -12.805 1.00 93.56 286 ALA A CA 1
ATOM 2299 C C . ALA A 1 286 ? -2.864 0.898 -11.749 1.00 93.56 286 ALA A C 1
ATOM 2301 O O . ALA A 1 286 ? -1.797 0.847 -11.127 1.00 93.56 286 ALA A O 1
ATOM 2302 N N . SER A 1 287 ? -3.805 1.794 -11.444 1.00 89.62 287 SER A N 1
ATOM 2303 C CA . SER A 1 287 ? -3.613 2.898 -10.495 1.00 89.62 287 SER A CA 1
ATOM 2304 C C . SER A 1 287 ? -3.843 2.530 -9.025 1.00 89.62 287 SER A C 1
ATOM 2306 O O . SER A 1 287 ? -3.344 3.233 -8.144 1.00 89.62 287 SER A O 1
ATOM 2308 N N . SER A 1 288 ? -4.569 1.446 -8.724 1.00 85.00 288 SER A N 1
ATOM 2309 C CA . SER A 1 288 ? -5.017 1.192 -7.354 1.00 85.00 288 SER A CA 1
ATOM 2310 C C . SER A 1 288 ? -3.936 0.594 -6.451 1.00 85.00 288 SER A C 1
ATOM 2312 O O . SER A 1 288 ? -3.027 -0.142 -6.872 1.00 85.00 288 SER A O 1
ATOM 2314 N N . PHE A 1 289 ? -4.018 0.973 -5.173 1.00 87.38 289 PHE A N 1
ATOM 2315 C CA . PHE A 1 289 ? -3.222 0.393 -4.103 1.00 87.38 289 PHE A CA 1
ATOM 2316 C C . PHE A 1 289 ? -3.865 -0.908 -3.632 1.00 87.38 289 PHE A C 1
ATOM 2318 O O . PHE A 1 289 ? -5.060 -0.962 -3.364 1.00 87.38 289 PHE A O 1
ATOM 2325 N N . PHE A 1 290 ? -3.033 -1.925 -3.452 1.00 90.75 290 PHE A N 1
ATOM 2326 C CA . PHE A 1 290 ? -3.403 -3.174 -2.813 1.00 90.75 290 PHE A CA 1
ATOM 2327 C C . PHE A 1 290 ? -2.270 -3.595 -1.879 1.00 90.75 290 PHE A C 1
ATOM 2329 O O . PHE A 1 290 ? -1.109 -3.226 -2.103 1.00 90.75 290 PHE A O 1
ATOM 2336 N N . GLN A 1 291 ? -2.592 -4.333 -0.816 1.00 92.94 291 GLN A N 1
ATOM 2337 C CA . GLN A 1 291 ? -1.580 -4.760 0.146 1.00 92.94 291 GLN A CA 1
ATOM 2338 C C . GLN A 1 291 ? -0.535 -5.635 -0.543 1.00 92.94 291 GLN A C 1
ATOM 2340 O O . GLN A 1 291 ? -0.878 -6.609 -1.210 1.00 92.94 291 GLN A O 1
ATOM 2345 N N . VAL A 1 292 ? 0.746 -5.283 -0.382 1.00 94.00 292 VAL A N 1
ATOM 2346 C CA . VAL A 1 292 ? 1.818 -5.890 -1.190 1.00 94.00 292 VAL A CA 1
ATOM 2347 C C . VAL A 1 292 ? 2.127 -7.337 -0.825 1.00 94.00 292 VAL A C 1
ATOM 2349 O O . VAL A 1 292 ? 2.769 -8.029 -1.602 1.00 94.00 292 VAL A O 1
ATOM 2352 N N . ASN A 1 293 ? 1.701 -7.780 0.356 1.00 96.62 293 ASN A N 1
ATOM 2353 C CA . ASN A 1 293 ? 1.851 -9.142 0.847 1.00 96.62 293 ASN A CA 1
ATOM 2354 C C . ASN A 1 293 ? 0.454 -9.718 1.088 1.00 96.62 293 ASN A C 1
ATOM 2356 O O . ASN A 1 293 ? -0.159 -9.422 2.113 1.00 96.62 293 ASN A O 1
ATOM 2360 N N . ARG A 1 294 ? -0.051 -10.522 0.147 1.00 94.50 294 ARG A N 1
ATOM 2361 C CA . ARG A 1 294 ? -1.395 -11.120 0.226 1.00 94.50 294 ARG A CA 1
ATOM 2362 C C . ARG A 1 294 ? -1.576 -11.952 1.498 1.00 94.50 294 ARG A C 1
ATOM 2364 O O . ARG A 1 294 ? -2.541 -11.750 2.227 1.00 94.50 294 ARG A O 1
ATOM 2371 N N . GLY A 1 295 ? -0.636 -12.857 1.783 1.00 94.69 295 GLY A N 1
ATOM 2372 C CA . GLY A 1 295 ? -0.730 -13.753 2.939 1.00 94.69 295 GLY A CA 1
ATOM 2373 C C . GLY A 1 295 ? -0.745 -12.988 4.262 1.00 94.69 295 GLY A C 1
ATOM 2374 O O . GLY A 1 295 ? -1.526 -13.298 5.156 1.00 94.69 295 GLY A O 1
ATOM 2375 N N . ALA A 1 296 ? 0.069 -11.939 4.383 1.00 96.50 296 ALA A N 1
ATOM 2376 C CA . ALA A 1 296 ? 0.027 -11.087 5.566 1.00 96.50 296 ALA A CA 1
ATOM 2377 C C . ALA A 1 296 ? -1.224 -10.190 5.612 1.00 96.50 296 ALA A C 1
ATOM 2379 O O . ALA A 1 296 ? -1.726 -9.917 6.699 1.00 96.50 296 ALA A O 1
ATOM 2380 N N . ALA A 1 297 ? -1.769 -9.775 4.463 1.00 95.81 297 ALA A N 1
ATOM 2381 C CA . ALA A 1 297 ? -3.017 -9.014 4.401 1.00 95.81 297 ALA A CA 1
ATOM 2382 C C . ALA A 1 297 ? -4.203 -9.827 4.938 1.00 95.81 297 ALA A C 1
ATOM 2384 O O . ALA A 1 297 ? -4.966 -9.306 5.746 1.00 95.81 297 ALA A O 1
ATOM 2385 N N . GLU A 1 298 ? -4.319 -11.111 4.573 1.00 95.62 298 GLU A N 1
ATOM 2386 C CA . GLU A 1 298 ? -5.316 -12.028 5.153 1.00 95.62 298 GLU A CA 1
ATOM 2387 C C . GLU A 1 298 ? -5.211 -12.047 6.683 1.00 95.62 298 GLU A C 1
ATOM 2389 O O . GLU A 1 298 ? -6.199 -11.888 7.399 1.00 95.62 298 GLU A O 1
ATOM 2394 N N . VAL A 1 299 ? -3.987 -12.166 7.190 1.00 96.38 299 VAL A N 1
ATOM 2395 C CA . VAL A 1 299 ? -3.693 -12.200 8.622 1.00 96.38 299 VAL A CA 1
ATOM 2396 C C . VAL A 1 299 ? -4.026 -10.875 9.322 1.00 96.38 299 VAL A C 1
ATOM 2398 O O . VAL A 1 299 ? -4.619 -10.882 10.405 1.00 96.38 299 VAL A O 1
ATOM 2401 N N . LEU A 1 300 ? -3.707 -9.735 8.705 1.00 97.00 300 LEU A N 1
ATOM 2402 C CA . LEU A 1 300 ? -4.091 -8.408 9.184 1.00 97.00 300 LEU A CA 1
ATOM 2403 C C . LEU A 1 300 ? -5.615 -8.270 9.243 1.00 97.00 300 LEU A C 1
ATOM 2405 O O . LEU A 1 300 ? -6.148 -7.845 10.263 1.00 97.00 300 LEU A O 1
ATOM 2409 N N . TYR A 1 301 ? -6.327 -8.658 8.185 1.00 96.25 301 TYR A N 1
ATOM 2410 C CA . TYR A 1 301 ? -7.782 -8.515 8.108 1.00 96.25 301 TYR A CA 1
ATOM 2411 C C . TYR A 1 301 ? -8.490 -9.428 9.107 1.00 96.25 301 TYR A C 1
ATOM 2413 O O . TYR A 1 301 ? -9.425 -8.991 9.773 1.00 96.25 301 TYR A O 1
ATOM 2421 N N . MET A 1 302 ? -7.996 -10.653 9.305 1.00 95.44 302 MET A N 1
ATOM 2422 C CA . MET A 1 302 ? -8.459 -11.530 10.383 1.00 95.44 302 MET A CA 1
ATOM 2423 C C . MET A 1 302 ? -8.212 -10.918 11.763 1.00 95.44 302 MET A C 1
ATOM 2425 O O . MET A 1 302 ? -9.085 -10.980 12.627 1.00 95.44 302 MET A O 1
ATOM 2429 N N . THR A 1 303 ? -7.041 -10.308 11.968 1.00 95.69 303 THR A N 1
ATOM 2430 C CA . THR A 1 303 ? -6.701 -9.638 13.229 1.00 95.69 303 THR A CA 1
ATOM 2431 C C . THR A 1 303 ? -7.663 -8.490 13.504 1.00 95.69 303 THR A C 1
ATOM 2433 O O . THR A 1 303 ? -8.246 -8.402 14.579 1.00 95.69 303 THR A O 1
ATOM 2436 N N . VAL A 1 304 ? -7.893 -7.644 12.506 1.00 95.12 304 VAL A N 1
ATOM 2437 C CA . VAL A 1 304 ? -8.819 -6.517 12.588 1.00 95.12 304 VAL A CA 1
ATOM 2438 C C . VAL A 1 304 ? -10.259 -6.991 12.809 1.00 95.12 304 VAL A C 1
ATOM 2440 O O . VAL A 1 304 ? -10.950 -6.432 13.656 1.00 95.12 304 VAL A O 1
ATOM 2443 N N . ALA A 1 305 ? -10.706 -8.048 12.127 1.00 93.19 305 ALA A N 1
ATOM 2444 C CA . ALA A 1 305 ? -12.033 -8.630 12.326 1.00 93.19 305 ALA A CA 1
ATOM 2445 C C . ALA A 1 305 ? -12.230 -9.161 13.756 1.00 93.19 305 ALA A C 1
ATOM 2447 O O . ALA A 1 305 ? -13.291 -8.961 14.343 1.00 93.19 305 ALA A O 1
ATOM 2448 N N . GLU A 1 306 ? -11.210 -9.796 14.342 1.00 93.25 306 GLU A N 1
ATOM 2449 C CA . GLU A 1 306 ? -11.238 -10.252 15.736 1.00 93.25 306 GLU A CA 1
ATOM 2450 C C . GLU A 1 306 ? -11.341 -9.072 16.715 1.00 93.25 306 GLU A C 1
ATOM 2452 O O . GLU A 1 306 ? -12.152 -9.098 17.640 1.00 93.25 306 GLU A O 1
ATOM 2457 N N . LEU A 1 307 ? -10.564 -8.012 16.481 1.00 92.12 307 LEU A N 1
ATOM 2458 C CA . LEU A 1 307 ? -10.567 -6.799 17.304 1.00 92.12 307 LEU A CA 1
ATOM 2459 C C . LEU A 1 307 ? -11.859 -5.978 17.156 1.00 92.12 307 LEU A C 1
ATOM 2461 O O . LEU A 1 307 ? -12.252 -5.273 18.083 1.00 92.12 307 LEU A O 1
ATOM 2465 N N . ASN A 1 308 ? -12.542 -6.095 16.016 1.00 89.75 308 ASN A N 1
ATOM 2466 C CA . ASN A 1 308 ? -13.800 -5.411 15.726 1.00 89.75 308 ASN A CA 1
ATOM 2467 C C . ASN A 1 308 ? -15.048 -6.181 16.205 1.00 89.75 308 ASN A C 1
ATOM 2469 O O . ASN A 1 308 ? -16.163 -5.706 16.010 1.00 89.75 308 ASN A O 1
ATOM 2473 N N . LYS A 1 309 ? -14.903 -7.349 16.853 1.00 87.25 309 LYS A N 1
ATOM 2474 C CA . LYS A 1 309 ? -16.044 -8.173 17.309 1.00 87.25 309 LYS A CA 1
ATOM 2475 C C . LYS A 1 309 ? -17.045 -7.430 18.182 1.00 87.25 309 LYS A C 1
ATOM 2477 O O . LYS A 1 309 ? -18.247 -7.627 18.072 1.00 87.25 309 LYS A O 1
ATOM 2482 N N . ALA A 1 310 ? -16.551 -6.556 19.050 1.00 77.38 310 ALA A N 1
ATOM 2483 C CA . ALA A 1 310 ? -17.401 -5.770 19.936 1.00 77.38 310 ALA A CA 1
ATOM 2484 C C . ALA A 1 310 ? -18.132 -4.618 19.213 1.00 77.38 310 ALA A C 1
ATOM 2486 O O . ALA A 1 310 ? -18.735 -3.780 19.876 1.00 77.38 310 ALA A O 1
ATOM 2487 N N . SER A 1 311 ? -18.030 -4.555 17.884 1.00 81.06 311 SER A N 1
ATOM 2488 C CA . SER A 1 311 ? -18.729 -3.633 16.988 1.00 81.06 311 SER A CA 1
ATOM 2489 C C . SER A 1 311 ? -19.558 -4.374 15.928 1.00 81.06 311 SER A C 1
ATOM 2491 O O . SER A 1 311 ? -20.056 -3.743 14.994 1.00 81.06 311 SER A O 1
ATOM 2493 N N . GLU A 1 312 ? -19.693 -5.705 16.040 1.00 83.62 312 GLU A N 1
ATOM 2494 C CA . GLU A 1 312 ? -20.592 -6.491 15.187 1.00 83.62 312 GLU A CA 1
ATOM 2495 C C . GLU A 1 312 ? -22.024 -5.934 15.290 1.00 83.62 312 GLU A C 1
ATOM 2497 O O . GLU A 1 312 ? -22.437 -5.415 16.327 1.00 83.62 312 GLU A O 1
ATOM 2502 N N . HIS A 1 313 ? -22.763 -5.984 14.183 1.00 87.00 313 HIS A N 1
ATOM 2503 C CA . HIS A 1 313 ? -24.098 -5.391 14.013 1.00 87.00 313 HIS A CA 1
ATOM 2504 C C . HIS A 1 313 ? -24.167 -3.851 14.087 1.00 87.00 313 HIS A C 1
ATOM 2506 O O . HIS A 1 313 ? -25.253 -3.286 13.964 1.00 87.00 313 HIS A O 1
ATOM 2512 N N . GLY A 1 314 ? -23.032 -3.161 14.231 1.00 92.44 314 GLY A N 1
ATOM 2513 C CA . GLY A 1 314 ? -22.931 -1.702 14.159 1.00 92.44 314 GLY A CA 1
ATOM 2514 C C . GLY A 1 314 ? -22.638 -1.159 12.756 1.00 92.44 314 GLY A C 1
ATOM 2515 O O . GLY A 1 314 ? -22.590 -1.900 11.767 1.00 92.44 314 GLY A O 1
ATOM 2516 N N . THR A 1 315 ? -22.405 0.151 12.691 1.00 94.81 315 THR A N 1
ATOM 2517 C CA . THR A 1 315 ? -21.933 0.864 11.497 1.00 94.81 315 THR A CA 1
ATOM 2518 C C . THR A 1 315 ? -20.415 1.063 11.581 1.00 94.81 315 THR A C 1
ATOM 2520 O O . THR A 1 315 ? -19.896 1.575 12.578 1.00 94.81 315 THR A O 1
ATOM 2523 N N . LEU A 1 316 ? -19.688 0.678 10.528 1.00 96.44 316 LEU A N 1
ATOM 2524 C CA . LEU A 1 316 ? -18.242 0.883 10.408 1.00 96.44 316 LEU A CA 1
ATOM 2525 C C . LEU A 1 316 ? -17.933 2.040 9.453 1.00 96.44 316 LEU A C 1
ATOM 2527 O O . LEU A 1 316 ? -18.324 2.007 8.289 1.00 96.44 316 LEU A O 1
ATOM 2531 N N . LEU A 1 317 ? -17.177 3.028 9.926 1.00 97.56 317 LEU A N 1
ATOM 2532 C CA . LEU A 1 317 ? -16.561 4.057 9.091 1.00 97.56 317 LEU A CA 1
ATOM 2533 C C . LEU A 1 317 ? -15.162 3.587 8.684 1.00 97.56 317 LEU A C 1
ATOM 2535 O O . LEU A 1 317 ? -14.277 3.543 9.533 1.00 97.56 317 LEU A O 1
ATOM 2539 N N . ASP A 1 318 ? -14.958 3.241 7.416 1.00 97.94 318 ASP A N 1
ATOM 2540 C CA . ASP A 1 318 ? -13.658 2.826 6.871 1.00 97.94 318 ASP A CA 1
ATOM 2541 C C . ASP A 1 318 ? -12.969 4.029 6.205 1.00 97.94 318 ASP A C 1
ATOM 2543 O O . ASP A 1 318 ? -13.266 4.409 5.072 1.00 97.94 318 ASP A O 1
ATOM 2547 N N . VAL A 1 319 ? -12.106 4.720 6.950 1.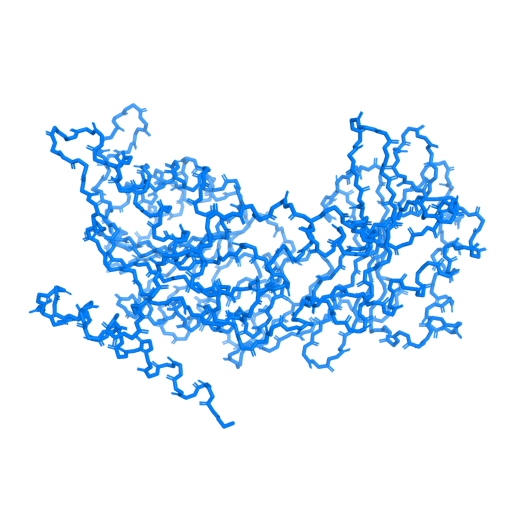00 97.88 319 VAL A N 1
ATOM 2548 C CA . VAL A 1 319 ? -11.462 5.963 6.507 1.00 97.88 319 VAL A CA 1
ATOM 2549 C C . VAL A 1 319 ? -10.116 5.652 5.858 1.00 97.88 319 VAL A C 1
ATOM 2551 O O . VAL A 1 319 ? -9.248 5.045 6.492 1.00 97.88 319 VAL A O 1
ATOM 2554 N N . CYS A 1 320 ? -9.924 6.160 4.635 1.00 96.25 320 CYS A N 1
ATOM 2555 C CA . CYS A 1 320 ? -8.839 5.761 3.732 1.00 96.25 320 CYS A CA 1
ATOM 2556 C C . CYS A 1 320 ? -8.988 4.288 3.317 1.00 96.25 320 CYS A C 1
ATOM 2558 O O . CYS A 1 320 ? -8.051 3.497 3.435 1.00 96.25 320 CYS A O 1
ATOM 2560 N N . CYS A 1 321 ? -10.195 3.918 2.875 1.00 96.62 321 CYS A N 1
ATOM 2561 C CA . CYS A 1 321 ? -10.558 2.523 2.624 1.00 96.62 321 CYS A CA 1
ATOM 2562 C C . CYS A 1 321 ? -9.887 1.911 1.383 1.00 96.62 321 CYS A C 1
ATOM 2564 O O . CYS A 1 321 ? -9.961 0.694 1.192 1.00 96.62 321 CYS A O 1
ATOM 2566 N N . GLY A 1 322 ? -9.256 2.714 0.516 1.00 95.44 322 GLY A N 1
ATOM 2567 C CA . GLY A 1 322 ? -8.705 2.245 -0.753 1.00 95.44 322 GLY A CA 1
ATOM 2568 C C . GLY A 1 322 ? -9.774 1.537 -1.587 1.00 95.44 322 GLY A C 1
ATOM 2569 O O . GLY A 1 322 ? -10.889 2.029 -1.728 1.00 95.44 322 GLY A O 1
ATOM 2570 N N . THR A 1 323 ? -9.458 0.338 -2.076 1.00 96.19 323 THR A N 1
ATOM 2571 C CA . THR A 1 323 ? -10.367 -0.519 -2.859 1.00 96.19 323 THR A CA 1
ATOM 2572 C C . THR A 1 323 ? -11.422 -1.250 -2.013 1.00 96.19 323 THR A C 1
ATOM 2574 O O . THR A 1 323 ? -11.998 -2.241 -2.465 1.00 96.19 323 THR A O 1
ATOM 2577 N N . GLY A 1 324 ? -11.640 -0.816 -0.766 1.00 96.56 324 GLY A N 1
ATOM 2578 C CA . GLY A 1 324 ? -12.653 -1.351 0.144 1.00 96.56 324 GLY A CA 1
ATOM 2579 C C . GLY A 1 324 ? -12.291 -2.683 0.802 1.00 96.56 324 GLY A C 1
ATOM 2580 O O . GLY A 1 324 ? -13.161 -3.311 1.396 1.00 96.56 324 GLY A O 1
ATOM 2581 N N . SER A 1 325 ? -11.038 -3.142 0.714 1.00 95.75 325 SER A N 1
ATOM 2582 C CA . SER A 1 325 ? -10.671 -4.518 1.081 1.00 95.75 325 SER A CA 1
ATOM 2583 C C . SER A 1 325 ? -10.985 -4.881 2.534 1.00 95.75 325 SER A C 1
ATOM 2585 O O . SER A 1 325 ? -11.507 -5.963 2.794 1.00 95.75 325 SER A O 1
ATOM 2587 N N . ILE A 1 326 ? -10.715 -3.975 3.482 1.00 95.94 326 ILE A N 1
ATOM 2588 C CA . ILE A 1 326 ? -11.019 -4.195 4.905 1.00 95.94 326 ILE A CA 1
ATOM 2589 C C . ILE A 1 326 ? -12.533 -4.138 5.120 1.00 95.94 326 ILE A C 1
ATOM 2591 O O . ILE A 1 326 ? -13.116 -5.120 5.578 1.00 95.94 326 ILE A O 1
ATOM 2595 N N . GLY A 1 327 ? -13.178 -3.026 4.751 1.00 96.94 327 GLY A N 1
ATOM 2596 C CA . GLY A 1 327 ? -14.619 -2.842 4.903 1.00 9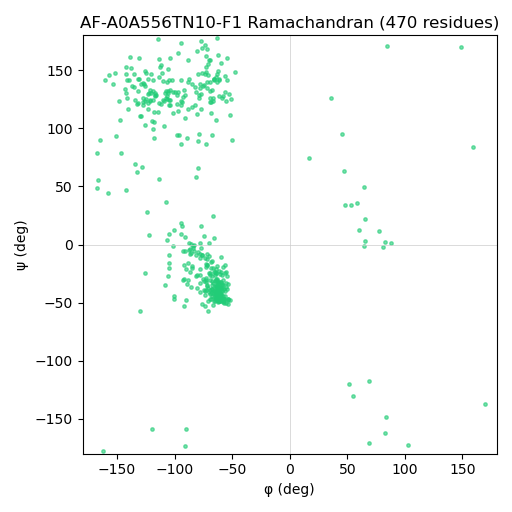6.94 327 GLY A CA 1
ATOM 2597 C C . GLY A 1 327 ? -15.461 -3.978 4.313 1.00 96.94 327 GLY A C 1
ATOM 2598 O O . GLY A 1 327 ? -16.323 -4.510 5.006 1.00 96.94 327 GLY A O 1
ATOM 2599 N N . ILE A 1 328 ? -15.176 -4.408 3.079 1.00 97.94 328 ILE A N 1
ATOM 2600 C CA . ILE A 1 328 ? -15.892 -5.501 2.397 1.00 97.94 328 ILE A CA 1
ATOM 2601 C C . ILE A 1 328 ? -15.707 -6.821 3.144 1.00 97.94 328 ILE A C 1
ATOM 2603 O O . ILE A 1 328 ? -16.689 -7.504 3.419 1.00 97.94 328 ILE A O 1
ATOM 2607 N N . THR A 1 329 ? -14.478 -7.153 3.546 1.00 96.81 329 THR A N 1
ATOM 2608 C CA . THR A 1 329 ? -14.190 -8.395 4.283 1.00 96.81 329 THR A CA 1
ATOM 2609 C C . THR A 1 329 ? -14.939 -8.458 5.620 1.00 96.81 329 THR A C 1
ATOM 2611 O O . THR A 1 329 ? -15.383 -9.524 6.045 1.00 96.81 329 THR A O 1
ATOM 2614 N N . LEU A 1 330 ? -15.086 -7.319 6.305 1.00 95.69 330 LEU A N 1
ATOM 2615 C CA . LEU A 1 330 ? -15.769 -7.228 7.600 1.00 95.69 330 LEU A CA 1
ATOM 2616 C C . LEU A 1 330 ? -17.296 -7.078 7.470 1.00 95.69 330 LEU A C 1
ATOM 2618 O O . LEU A 1 330 ? -18.022 -7.348 8.430 1.00 95.69 330 LEU A O 1
ATOM 2622 N N . SER A 1 331 ? -17.782 -6.666 6.297 1.00 96.50 331 SER A N 1
ATOM 2623 C CA . SER A 1 331 ? -19.184 -6.324 6.039 1.00 96.50 331 SER A CA 1
ATOM 2624 C C . SER A 1 331 ? -20.223 -7.395 6.403 1.00 96.50 331 SER A C 1
ATOM 2626 O O . SER A 1 331 ? -21.278 -6.988 6.896 1.00 96.50 331 SER A O 1
ATOM 2628 N N . PRO A 1 332 ? -19.986 -8.726 6.288 1.00 95.31 332 PRO A N 1
ATOM 2629 C CA . PRO A 1 332 ? -21.031 -9.718 6.575 1.00 95.31 332 PRO A CA 1
ATOM 2630 C C . PRO A 1 332 ? -21.520 -9.716 8.025 1.00 95.31 332 PRO A C 1
ATOM 2632 O O . PRO A 1 332 ? -22.580 -10.259 8.323 1.00 95.31 332 PRO A O 1
ATOM 2635 N N . LYS A 1 333 ? -20.736 -9.141 8.942 1.00 94.19 333 LYS A N 1
ATOM 2636 C CA . LYS A 1 333 ? -21.062 -9.070 10.370 1.00 94.19 333 LYS A CA 1
ATOM 2637 C C . LYS A 1 333 ? -21.485 -7.681 10.836 1.00 94.19 333 LYS A C 1
ATOM 2639 O O . LYS A 1 333 ? -21.657 -7.459 12.033 1.00 94.19 333 LYS A O 1
ATOM 2644 N N . LEU A 1 334 ? -21.600 -6.727 9.920 1.00 95.00 334 LEU A N 1
ATOM 2645 C CA . LEU A 1 334 ? -21.897 -5.332 10.219 1.00 95.00 334 LEU A CA 1
ATOM 2646 C C . LEU A 1 334 ? -23.274 -4.966 9.675 1.00 95.00 334 LEU A C 1
ATOM 2648 O O . LEU A 1 334 ? -23.741 -5.536 8.692 1.00 95.00 334 LEU A O 1
ATOM 2652 N N . LYS A 1 335 ? -23.923 -3.982 10.299 1.00 94.94 335 LYS A N 1
ATOM 2653 C CA . LYS A 1 335 ? -25.168 -3.417 9.766 1.00 94.94 335 LYS A CA 1
ATOM 2654 C C . LYS A 1 335 ? -24.882 -2.641 8.486 1.00 94.94 335 LYS A C 1
ATOM 2656 O O . LYS A 1 335 ? -25.584 -2.811 7.495 1.00 94.94 335 LYS A O 1
ATOM 2661 N N . LYS A 1 336 ? -23.848 -1.798 8.515 1.00 95.75 336 LYS A N 1
ATOM 2662 C CA . LYS A 1 336 ? -23.448 -0.946 7.394 1.00 95.75 336 LYS A CA 1
ATOM 2663 C C . LYS A 1 336 ? -21.949 -0.660 7.438 1.00 95.75 336 LYS A C 1
ATOM 2665 O O . LYS A 1 336 ? -21.368 -0.522 8.513 1.00 95.75 336 LYS A O 1
ATOM 2670 N N . VAL A 1 337 ? -21.334 -0.517 6.272 1.00 97.75 337 VAL A N 1
ATOM 2671 C CA . VAL A 1 337 ? -19.969 -0.008 6.111 1.00 97.75 337 VAL A CA 1
ATOM 2672 C C . VAL A 1 337 ? -20.019 1.241 5.244 1.00 97.75 337 VAL A C 1
ATOM 2674 O O . VAL A 1 337 ? -20.627 1.221 4.176 1.00 97.75 337 VAL A O 1
ATOM 2677 N N . ILE A 1 338 ? -19.376 2.319 5.685 1.00 98.06 338 ILE A N 1
ATOM 2678 C CA . ILE A 1 338 ? -19.210 3.545 4.903 1.00 98.06 338 ILE A CA 1
ATOM 2679 C C . ILE A 1 338 ? -17.716 3.796 4.724 1.00 98.06 338 ILE A C 1
ATOM 2681 O O . ILE A 1 338 ? -17.025 4.175 5.671 1.00 98.06 338 ILE A O 1
ATOM 2685 N N . GLY A 1 339 ? -17.219 3.564 3.515 1.00 98.38 339 GLY A N 1
ATOM 2686 C CA . GLY A 1 339 ? -15.842 3.829 3.127 1.00 98.38 339 GLY A CA 1
ATOM 2687 C C . GLY A 1 339 ? -15.657 5.253 2.610 1.00 98.38 339 GLY A C 1
ATOM 2688 O O . GLY A 1 339 ? -16.504 5.768 1.881 1.00 98.38 339 GLY A O 1
ATOM 2689 N N . ILE A 1 340 ? -14.547 5.893 2.973 1.00 98.44 340 ILE A N 1
ATOM 2690 C CA . ILE A 1 340 ? -14.154 7.212 2.464 1.00 98.44 340 ILE A CA 1
ATOM 2691 C C . ILE A 1 340 ? -12.771 7.093 1.836 1.00 98.44 340 ILE A C 1
ATOM 2693 O O . ILE A 1 340 ? -11.808 6.732 2.519 1.00 98.44 340 ILE A O 1
ATOM 2697 N N . GLU A 1 341 ? -12.666 7.445 0.560 1.00 97.06 341 GLU A N 1
ATOM 2698 C CA . GLU A 1 341 ? -11.421 7.364 -0.198 1.00 97.06 341 GLU A CA 1
ATOM 2699 C C . GLU A 1 341 ? -11.255 8.582 -1.113 1.00 97.06 341 GLU A C 1
ATOM 2701 O O . GLU A 1 341 ? -12.215 9.113 -1.670 1.00 97.06 341 GLU A O 1
ATOM 2706 N N . LEU A 1 342 ? -10.015 9.055 -1.219 1.00 94.38 342 LEU A N 1
ATOM 2707 C CA . LEU A 1 342 ? -9.648 10.233 -1.991 1.00 94.38 342 LEU A CA 1
ATOM 2708 C C . LEU A 1 342 ? -9.524 9.923 -3.484 1.00 94.38 342 LEU A C 1
ATOM 2710 O O . LEU A 1 342 ? -9.852 10.779 -4.296 1.00 94.38 342 LEU A O 1
ATOM 2714 N N . ILE A 1 343 ? -9.008 8.743 -3.827 1.00 91.38 343 ILE A N 1
ATOM 2715 C CA . ILE A 1 343 ? -8.701 8.369 -5.208 1.00 91.38 343 ILE A CA 1
ATOM 2716 C C . ILE A 1 343 ? -9.953 7.816 -5.895 1.00 91.38 343 ILE A C 1
ATOM 2718 O O . ILE A 1 343 ? -10.462 6.767 -5.497 1.00 91.38 343 ILE A O 1
ATOM 2722 N N . GLU A 1 344 ? -10.404 8.476 -6.965 1.00 91.94 344 GLU A N 1
ATOM 2723 C CA . GLU A 1 344 ? -11.613 8.101 -7.715 1.00 91.94 344 GLU A CA 1
ATOM 2724 C C . GLU A 1 344 ? -11.585 6.641 -8.176 1.00 91.94 344 GLU A C 1
ATOM 2726 O O . GLU A 1 344 ? -12.478 5.869 -7.821 1.00 91.94 344 GLU A O 1
ATOM 2731 N N . GLN A 1 345 ? -10.500 6.210 -8.830 1.00 90.62 345 GLN A N 1
ATOM 2732 C CA . GLN A 1 345 ? -10.373 4.821 -9.285 1.00 90.62 345 GLN A CA 1
ATOM 2733 C C . GLN A 1 345 ? -10.464 3.803 -8.137 1.00 90.62 345 GLN A C 1
ATOM 2735 O O . GLN A 1 345 ? -10.985 2.705 -8.319 1.00 90.62 345 GLN A O 1
ATOM 2740 N N . ALA A 1 346 ? -9.970 4.145 -6.942 1.00 93.62 346 ALA A N 1
ATOM 2741 C CA . ALA A 1 346 ? -10.045 3.249 -5.792 1.00 93.62 346 ALA A CA 1
ATOM 2742 C C . ALA A 1 346 ? -11.483 3.138 -5.256 1.00 93.62 346 ALA A C 1
ATOM 2744 O O . ALA A 1 346 ? -11.894 2.050 -4.860 1.00 93.62 346 ALA A O 1
ATOM 2745 N N . VAL A 1 347 ? -12.269 4.220 -5.310 1.00 96.19 347 VAL A N 1
ATOM 2746 C CA . VAL A 1 347 ? -13.709 4.200 -4.992 1.00 96.19 347 VAL A CA 1
ATOM 2747 C C . VAL A 1 347 ? -14.488 3.375 -6.014 1.00 96.19 347 VAL A C 1
ATOM 2749 O O . VAL A 1 347 ? -15.367 2.602 -5.632 1.00 96.19 347 VAL A O 1
ATOM 2752 N N . GLU A 1 348 ? -14.176 3.506 -7.303 1.00 95.69 348 GLU A N 1
ATOM 2753 C CA . GLU A 1 348 ? -14.774 2.669 -8.347 1.00 95.69 348 GLU A CA 1
ATOM 2754 C C . GLU A 1 348 ? -14.445 1.189 -8.146 1.00 95.69 348 GLU A C 1
ATOM 2756 O O . GLU A 1 348 ? -15.342 0.347 -8.211 1.00 95.69 348 GLU A O 1
ATOM 2761 N N . ASP A 1 349 ? -13.179 0.874 -7.846 1.00 96.81 349 ASP A N 1
ATOM 2762 C CA . ASP A 1 349 ? -12.743 -0.475 -7.479 1.00 96.81 349 ASP A CA 1
ATOM 2763 C C . ASP A 1 349 ? -13.505 -0.972 -6.250 1.00 96.81 349 ASP A C 1
ATOM 2765 O O . ASP A 1 349 ? -13.995 -2.094 -6.262 1.00 96.81 349 ASP A O 1
ATOM 2769 N N . ALA A 1 350 ? -13.680 -0.148 -5.216 1.00 97.75 350 ALA A N 1
ATOM 2770 C CA . ALA A 1 350 ? -14.412 -0.528 -4.011 1.00 97.75 350 ALA A CA 1
ATOM 2771 C C . ALA A 1 350 ? -15.889 -0.851 -4.289 1.00 97.75 350 ALA A C 1
ATOM 2773 O O . ALA A 1 350 ? -16.392 -1.883 -3.839 1.00 97.75 350 ALA A O 1
ATOM 2774 N N . LYS A 1 351 ? -16.577 -0.019 -5.082 1.00 98.31 351 LYS A N 1
ATOM 2775 C CA . LYS A 1 351 ? -17.966 -0.266 -5.508 1.00 98.31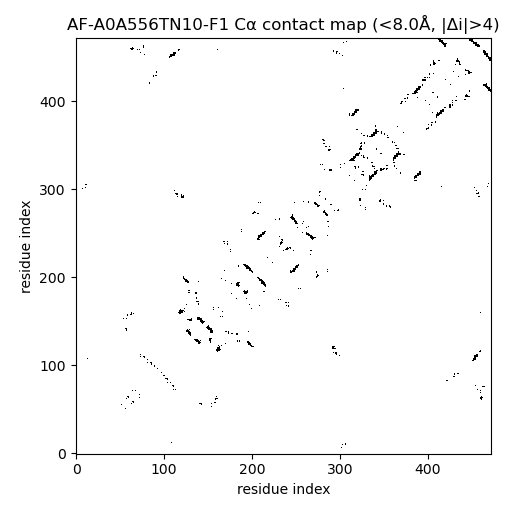 351 LYS A CA 1
ATOM 2776 C C . LYS A 1 351 ? -18.077 -1.544 -6.336 1.00 98.31 351 LYS A C 1
ATOM 2778 O O . LYS A 1 351 ? -18.955 -2.366 -6.077 1.00 98.31 351 LYS A O 1
ATOM 2783 N N . TYR A 1 352 ? -17.168 -1.729 -7.294 1.00 98.25 352 TYR A N 1
ATOM 2784 C CA . TYR A 1 352 ? -17.113 -2.936 -8.111 1.00 98.25 352 TYR A CA 1
ATOM 2785 C C . TYR A 1 352 ? -16.849 -4.177 -7.252 1.00 98.25 352 TYR A C 1
ATOM 2787 O O . TYR A 1 352 ? -17.529 -5.183 -7.410 1.00 98.25 352 TYR A O 1
ATOM 2795 N N . ASN A 1 353 ? -15.915 -4.098 -6.303 1.00 98.38 353 ASN A N 1
ATOM 2796 C CA . ASN A 1 353 ? -15.574 -5.194 -5.402 1.00 98.38 353 ASN A CA 1
ATOM 2797 C C . ASN A 1 353 ? -16.749 -5.572 -4.498 1.00 98.38 353 ASN A C 1
ATOM 2799 O O . ASN A 1 353 ? -17.011 -6.757 -4.315 1.00 98.38 353 ASN A O 1
ATOM 2803 N N . ALA A 1 354 ? -17.488 -4.602 -3.955 1.00 98.38 354 ALA A N 1
ATOM 2804 C CA . ALA A 1 354 ? -18.681 -4.911 -3.172 1.00 98.38 354 ALA A CA 1
ATOM 2805 C C . ALA A 1 354 ? -19.735 -5.635 -4.023 1.00 98.38 354 ALA A C 1
ATOM 2807 O O . ALA A 1 354 ? -20.206 -6.700 -3.626 1.00 98.38 354 ALA A O 1
ATOM 2808 N N . ALA A 1 355 ? -20.023 -5.133 -5.228 1.00 98.38 355 ALA A N 1
ATOM 2809 C CA . ALA A 1 355 ? -20.957 -5.776 -6.151 1.00 98.38 355 ALA A CA 1
ATOM 2810 C C . ALA A 1 355 ? -20.498 -7.186 -6.572 1.00 98.38 355 ALA A C 1
ATOM 2812 O O . ALA A 1 355 ? -21.293 -8.123 -6.542 1.00 98.38 355 ALA A O 1
ATOM 2813 N N . LEU A 1 356 ? -19.210 -7.352 -6.893 1.00 98.12 356 LEU A N 1
ATOM 2814 C CA . LEU A 1 356 ? -18.594 -8.626 -7.277 1.00 98.12 356 LEU A CA 1
ATOM 2815 C C . LEU A 1 356 ? -18.762 -9.700 -6.194 1.00 98.12 356 LEU A C 1
ATOM 2817 O O . LEU A 1 356 ? -18.928 -10.872 -6.515 1.00 98.12 356 LEU A O 1
ATOM 2821 N N . ASN A 1 357 ? -18.736 -9.301 -4.922 1.00 98.44 357 ASN A N 1
ATOM 2822 C CA . ASN A 1 357 ? -18.902 -10.203 -3.783 1.00 98.44 357 ASN A CA 1
ATOM 2823 C C . ASN A 1 357 ? -20.349 -10.284 -3.266 1.00 98.44 357 ASN A C 1
ATOM 2825 O O . ASN A 1 357 ? -20.584 -10.850 -2.201 1.00 98.44 357 ASN A O 1
ATOM 2829 N N . GLY A 1 358 ? -21.321 -9.700 -3.976 1.00 98.06 358 GLY A N 1
ATOM 2830 C CA . GLY A 1 358 ? -22.724 -9.682 -3.552 1.00 98.06 358 GLY A CA 1
ATOM 2831 C C . GLY A 1 358 ? -22.982 -8.891 -2.262 1.00 98.06 358 GLY A C 1
ATOM 2832 O O . GLY A 1 358 ? -23.980 -9.128 -1.584 1.00 98.06 358 GLY A O 1
ATOM 2833 N N . ILE A 1 359 ? -22.094 -7.959 -1.904 1.00 98.12 359 ILE A N 1
ATOM 2834 C CA . ILE A 1 359 ? -22.186 -7.147 -0.690 1.00 98.12 359 ILE A CA 1
ATOM 2835 C C . ILE A 1 359 ? -23.002 -5.883 -0.962 1.00 98.12 359 ILE A C 1
ATOM 2837 O O . ILE A 1 359 ? -22.607 -5.024 -1.747 1.00 98.12 359 ILE A O 1
ATOM 2841 N N . GLN A 1 360 ? -24.139 -5.761 -0.275 1.00 97.31 360 GLN A N 1
ATOM 2842 C CA . GLN A 1 360 ? -25.090 -4.654 -0.453 1.00 97.31 360 GLN A CA 1
ATOM 2843 C C . GLN A 1 360 ? -25.045 -3.613 0.674 1.00 97.31 360 GLN A C 1
ATOM 2845 O O . GLN A 1 360 ? -25.560 -2.510 0.519 1.00 97.31 360 GLN A O 1
ATOM 2850 N N . ASN A 1 361 ? -24.430 -3.936 1.814 1.00 97.62 361 ASN A N 1
ATOM 2851 C CA . ASN A 1 361 ? -24.371 -3.064 2.990 1.00 97.62 361 ASN A CA 1
ATOM 2852 C C . ASN A 1 361 ? -23.103 -2.186 3.043 1.00 97.62 361 ASN A C 1
ATOM 2854 O O . ASN A 1 361 ? -22.791 -1.627 4.097 1.00 97.62 361 ASN A O 1
ATOM 2858 N N . CYS A 1 362 ? -22.384 -2.043 1.926 1.00 98.19 362 CYS A N 1
ATOM 2859 C CA . CYS A 1 362 ? -21.234 -1.150 1.780 1.00 98.19 362 CYS A CA 1
ATOM 2860 C C . CYS A 1 362 ? -21.581 0.072 0.919 1.00 98.19 362 CYS A C 1
ATOM 2862 O O . CYS A 1 362 ? -22.088 -0.060 -0.191 1.00 98.19 362 CYS A O 1
ATOM 2864 N N . GLU A 1 363 ? -21.226 1.259 1.400 1.00 98.06 363 GLU A N 1
ATOM 2865 C CA . GLU A 1 363 ? -21.305 2.525 0.672 1.00 98.06 363 GLU A CA 1
ATOM 2866 C C . GLU A 1 363 ? -19.905 3.148 0.595 1.00 98.06 363 GLU A C 1
ATOM 2868 O O . GLU A 1 363 ? -19.210 3.213 1.605 1.00 98.06 363 GLU A O 1
ATOM 2873 N N . PHE A 1 364 ? -19.479 3.615 -0.582 1.00 98.44 364 PHE A N 1
ATOM 2874 C CA . PHE A 1 364 ? -18.156 4.224 -0.773 1.00 98.44 364 PHE A CA 1
ATOM 2875 C C . PHE A 1 364 ? -18.277 5.653 -1.292 1.00 98.44 364 PHE A C 1
ATOM 2877 O O . PHE A 1 364 ? -18.872 5.898 -2.347 1.00 98.44 364 PHE A O 1
ATOM 2884 N N . LEU A 1 365 ? -17.683 6.584 -0.549 1.00 98.31 365 LEU A N 1
ATOM 2885 C CA . LEU A 1 365 ? -17.742 8.019 -0.782 1.00 98.31 365 LEU A CA 1
ATOM 2886 C C . LEU A 1 365 ? -16.400 8.531 -1.310 1.00 98.31 365 LEU A C 1
ATOM 2888 O O . LEU A 1 365 ? -15.362 8.352 -0.670 1.00 98.31 365 LEU A O 1
ATOM 2892 N N . LEU A 1 366 ? -16.449 9.218 -2.453 1.00 97.62 366 LEU A N 1
ATOM 2893 C CA . LEU A 1 366 ? -15.302 9.916 -3.023 1.00 97.62 366 LEU A CA 1
ATOM 2894 C C . LEU A 1 366 ? -15.071 11.246 -2.307 1.00 97.62 366 LEU A C 1
ATOM 2896 O O . LEU A 1 366 ? -15.962 12.095 -2.225 1.00 97.62 366 LEU A O 1
ATOM 2900 N N . GLY A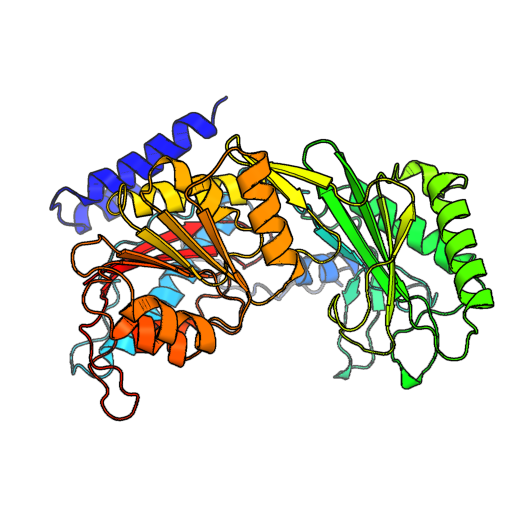 1 367 ? -13.851 11.445 -1.825 1.00 96.69 367 GLY A N 1
ATOM 2901 C CA . GLY A 1 367 ? -13.366 12.743 -1.394 1.00 96.69 367 GLY A CA 1
ATOM 2902 C C . GLY A 1 367 ? -12.355 12.680 -0.258 1.00 96.69 367 GLY A C 1
ATOM 2903 O O . GLY A 1 367 ? -12.144 11.670 0.410 1.00 96.69 367 GLY A O 1
ATOM 2904 N N . LYS A 1 368 ? -11.745 13.835 0.007 1.00 96.94 368 LYS A N 1
ATOM 2905 C CA . LYS A 1 368 ? -10.845 14.027 1.147 1.00 96.94 368 LYS A CA 1
ATOM 2906 C C . LYS A 1 368 ? -11.573 13.724 2.459 1.00 96.94 368 LYS A C 1
ATOM 2908 O O . LYS A 1 368 ? -12.612 14.330 2.743 1.00 96.94 368 LYS A O 1
ATOM 2913 N N . ALA A 1 369 ? -11.001 12.860 3.296 1.00 97.44 369 ALA A N 1
ATOM 2914 C CA . ALA A 1 369 ? -11.591 12.482 4.581 1.00 97.44 369 ALA A CA 1
ATOM 2915 C C . ALA A 1 369 ? -11.883 13.702 5.474 1.00 97.44 369 ALA A C 1
ATOM 2917 O O . ALA A 1 369 ? -12.918 13.764 6.134 1.00 97.44 369 ALA A O 1
ATOM 2918 N N . GLU A 1 370 ? -11.026 14.727 5.449 1.00 97.50 370 GLU A N 1
ATOM 2919 C CA . GLU A 1 370 ? -11.208 15.984 6.182 1.00 97.50 370 GLU A CA 1
ATOM 2920 C C . GLU A 1 370 ? -12.372 16.857 5.698 1.00 97.50 370 GLU A C 1
ATOM 2922 O O . GLU A 1 370 ? -12.761 17.799 6.398 1.00 97.50 370 GLU A O 1
ATOM 2927 N N . VAL A 1 371 ? -12.914 16.569 4.516 1.00 97.69 371 VAL A N 1
ATOM 2928 C CA . VAL A 1 371 ? -14.075 17.247 3.934 1.00 97.69 371 VAL A CA 1
ATOM 2929 C C . VAL A 1 371 ? -15.337 16.415 4.137 1.00 97.69 371 VAL A C 1
ATOM 2931 O O . VAL A 1 371 ? -16.348 16.966 4.574 1.00 97.69 371 VAL A O 1
ATOM 2934 N N . VAL A 1 372 ? -15.269 15.113 3.847 1.00 97.75 372 VAL A N 1
ATOM 2935 C CA . VAL A 1 372 ? -16.419 14.197 3.882 1.00 97.75 372 VAL A CA 1
ATOM 2936 C C . VAL A 1 372 ? -16.823 13.877 5.320 1.00 97.75 372 VAL A C 1
ATOM 2938 O O . VAL A 1 372 ? -17.972 14.092 5.706 1.00 97.75 372 VAL A O 1
ATOM 2941 N N . LEU A 1 373 ? -15.876 13.434 6.153 1.00 96.19 373 LEU A N 1
ATOM 2942 C CA . LEU A 1 373 ? -16.185 12.902 7.481 1.00 96.19 373 LEU A CA 1
ATOM 2943 C C . LEU A 1 373 ? -16.863 13.922 8.417 1.00 96.19 373 LEU A C 1
ATOM 2945 O O . LEU A 1 373 ? -17.843 13.548 9.061 1.00 96.19 373 LEU A O 1
ATOM 2949 N N . PRO A 1 374 ? -16.440 15.206 8.490 1.00 95.38 374 PRO A N 1
ATOM 2950 C CA . PRO A 1 374 ? -17.113 16.187 9.344 1.00 95.38 374 PRO A CA 1
ATOM 2951 C C . PRO A 1 374 ? -18.565 16.489 8.949 1.00 95.38 374 PRO A C 1
ATOM 2953 O O . PRO A 1 374 ? -19.303 17.005 9.781 1.00 95.38 374 PRO A O 1
ATOM 2956 N N . LYS A 1 375 ? -18.958 16.213 7.697 1.00 95.75 375 LYS A N 1
ATOM 2957 C CA . LYS A 1 375 ? -20.340 16.360 7.216 1.00 95.75 375 LYS A CA 1
ATOM 2958 C C . LYS A 1 375 ? -21.153 15.083 7.418 1.00 95.75 375 LYS A C 1
ATOM 2960 O O . LYS A 1 375 ? -22.341 15.175 7.682 1.00 95.75 375 LYS A O 1
ATOM 2965 N N . LEU A 1 376 ? -20.506 13.922 7.297 1.00 94.38 376 LEU A N 1
ATOM 2966 C CA . LEU A 1 376 ? -21.129 12.605 7.413 1.00 94.38 376 LEU A CA 1
ATOM 2967 C C . LEU A 1 376 ? -21.427 12.223 8.866 1.00 94.38 376 LEU A C 1
ATOM 2969 O O . LEU A 1 376 ? -22.538 11.828 9.185 1.00 94.38 376 LEU A O 1
ATOM 2973 N N . ILE A 1 377 ? -20.442 12.322 9.764 1.00 91.62 377 ILE A N 1
ATOM 2974 C CA . ILE A 1 377 ? -20.591 11.777 11.120 1.00 91.62 377 ILE A CA 1
ATOM 2975 C C . ILE A 1 377 ? -21.762 12.388 11.926 1.00 91.62 377 ILE A C 1
ATOM 2977 O O . ILE A 1 377 ? -22.371 11.653 12.699 1.00 91.62 377 ILE A O 1
ATOM 2981 N N . PRO A 1 378 ? -22.155 13.674 11.755 1.00 90.44 378 PRO A N 1
ATOM 2982 C CA . PRO A 1 378 ? -23.320 14.229 12.445 1.00 90.44 378 PRO A CA 1
ATOM 2983 C C . PRO A 1 378 ? -24.671 13.726 11.920 1.00 90.44 378 PRO A C 1
ATOM 2985 O O . PRO A 1 378 ? -25.667 13.917 12.607 1.00 90.44 378 PRO A O 1
ATOM 2988 N N . THR A 1 379 ? -24.731 13.132 10.721 1.00 90.62 379 THR A N 1
ATOM 2989 C CA . THR A 1 379 ? -25.983 12.591 10.158 1.00 90.62 379 THR A CA 1
ATOM 2990 C C . THR A 1 379 ? -26.257 11.153 10.599 1.00 90.62 379 THR A C 1
ATOM 2992 O O . THR A 1 379 ? -27.332 10.626 10.322 1.00 90.62 379 THR A O 1
ATOM 2995 N N . MET A 1 380 ? -25.300 10.513 11.278 1.00 87.12 380 MET A N 1
ATOM 2996 C CA . MET A 1 380 ? -25.459 9.163 11.817 1.00 87.12 380 MET A CA 1
ATOM 2997 C C . MET A 1 380 ? -26.406 9.178 13.023 1.00 87.12 380 MET A C 1
ATOM 2999 O O . MET A 1 380 ? -26.356 10.087 13.854 1.00 87.12 380 MET A O 1
ATOM 3003 N N . GLN A 1 381 ? -27.272 8.167 13.119 1.00 76.88 381 GLN A N 1
ATOM 3004 C CA . GLN A 1 381 ? -28.267 8.069 14.188 1.00 76.88 381 GLN A CA 1
ATOM 3005 C C . GLN A 1 381 ? -27.604 7.874 15.555 1.00 76.88 381 GLN A C 1
ATOM 3007 O O . GLN A 1 381 ? -26.626 7.139 15.687 1.00 76.88 381 GLN A O 1
ATOM 3012 N N . SER A 1 382 ? -28.166 8.502 16.590 1.00 70.88 382 SER A N 1
ATOM 3013 C CA . SER A 1 382 ? -27.562 8.494 17.926 1.00 70.88 382 SER A CA 1
ATOM 3014 C C . SER A 1 382 ? -27.522 7.123 18.603 1.00 70.88 382 SER A C 1
ATOM 3016 O O . SER A 1 382 ? -26.683 6.902 19.468 1.00 70.88 382 SER A O 1
ATOM 3018 N N . GLU A 1 383 ? -28.409 6.211 18.210 1.00 69.81 383 GLU A N 1
ATOM 3019 C CA . GLU A 1 383 ? -28.534 4.869 18.792 1.00 69.81 383 GLU A CA 1
ATOM 3020 C C . GLU A 1 383 ? -27.670 3.818 18.071 1.00 69.81 383 GLU A C 1
ATOM 3022 O O . GLU A 1 383 ? -27.588 2.672 18.510 1.00 69.81 383 GLU A O 1
ATOM 3027 N N . GLU A 1 384 ? -27.006 4.181 16.967 1.00 77.12 384 GLU A N 1
ATOM 3028 C CA . GLU A 1 384 ? -26.154 3.247 16.234 1.00 77.12 384 GLU A CA 1
ATOM 3029 C C . GLU A 1 384 ? -24.791 3.068 16.908 1.00 77.12 384 GLU A C 1
ATOM 3031 O O . GLU A 1 384 ? -24.055 4.025 17.157 1.00 77.12 384 GLU A O 1
ATOM 3036 N N . LEU A 1 385 ? -24.412 1.806 17.131 1.00 86.19 385 LEU A N 1
ATOM 3037 C CA . LEU A 1 385 ? -23.053 1.451 17.520 1.00 86.19 385 LEU A CA 1
ATOM 3038 C C . LEU A 1 385 ? -22.091 1.818 16.384 1.00 86.19 385 LEU A C 1
ATOM 3040 O O . LEU A 1 385 ? -22.056 1.149 15.351 1.00 86.19 385 LEU A O 1
ATOM 3044 N N . LEU A 1 386 ? -21.309 2.879 16.581 1.00 93.12 386 LEU A N 1
ATOM 3045 C CA . LEU A 1 386 ? -20.399 3.412 15.575 1.00 93.12 386 LEU A CA 1
ATOM 3046 C C . LEU A 1 386 ? -18.947 3.060 15.906 1.00 93.12 386 LEU A C 1
ATOM 3048 O O . LEU A 1 386 ? -18.472 3.258 17.027 1.00 93.12 386 LEU A O 1
ATOM 3052 N N . THR A 1 387 ? -18.212 2.566 14.915 1.00 95.56 387 THR A N 1
ATOM 3053 C CA . THR A 1 387 ? -16.765 2.320 15.009 1.00 95.56 387 THR A CA 1
ATOM 3054 C C . THR A 1 387 ? -16.057 2.905 13.803 1.00 95.56 387 THR A C 1
ATOM 3056 O O . THR A 1 387 ? -16.578 2.855 12.693 1.00 95.56 387 THR A O 1
ATOM 3059 N N . ALA A 1 388 ? -14.865 3.460 14.008 1.00 97.44 388 ALA A N 1
ATOM 3060 C CA . ALA A 1 388 ? -14.030 3.951 12.921 1.00 97.44 388 ALA A CA 1
ATOM 3061 C C . ALA A 1 388 ? -12.813 3.045 12.741 1.00 97.44 388 ALA A C 1
ATOM 3063 O O . ALA A 1 388 ? -12.033 2.854 13.672 1.00 97.44 388 ALA A O 1
ATOM 3064 N N . MET A 1 389 ? -12.643 2.524 11.533 1.00 97.75 389 MET A N 1
ATOM 3065 C CA . MET A 1 389 ? -11.393 1.968 11.038 1.00 97.75 389 MET A CA 1
ATOM 3066 C C . MET A 1 389 ? -10.635 3.090 10.342 1.00 97.75 389 MET A C 1
ATOM 3068 O O . MET A 1 389 ? -11.191 3.772 9.484 1.00 97.75 389 MET A O 1
ATOM 3072 N N . VAL A 1 390 ? -9.374 3.299 10.695 1.00 97.94 390 VAL A N 1
ATOM 3073 C CA . VAL A 1 390 ? -8.535 4.284 10.014 1.00 97.94 390 VAL A CA 1
ATOM 3074 C C . VAL A 1 390 ? -7.239 3.620 9.573 1.00 97.94 390 VAL A C 1
ATOM 3076 O O . VAL A 1 390 ? -6.510 3.067 10.395 1.00 97.94 390 VAL A O 1
ATOM 3079 N N . ASN A 1 391 ? -6.951 3.674 8.273 1.00 96.19 391 ASN A N 1
ATOM 3080 C CA . ASN A 1 391 ? -5.727 3.127 7.685 1.00 96.19 391 ASN A CA 1
ATOM 3081 C C . ASN A 1 391 ? -5.021 4.190 6.821 1.00 96.19 391 ASN A C 1
ATOM 3083 O O . ASN A 1 391 ? -5.005 4.102 5.591 1.00 96.19 391 ASN A O 1
ATOM 3087 N N . PRO A 1 392 ? -4.507 5.269 7.437 1.00 94.94 392 PRO A N 1
ATOM 3088 C CA . PRO A 1 392 ? -3.930 6.377 6.694 1.00 94.94 392 PRO A CA 1
ATOM 3089 C C . PRO A 1 392 ? -2.578 6.029 6.067 1.00 94.94 392 PRO A C 1
ATOM 3091 O O . PRO A 1 392 ? -1.843 5.144 6.502 1.00 94.94 392 PRO A O 1
ATOM 3094 N N . SER A 1 393 ? -2.184 6.844 5.088 1.00 92.06 393 SER A N 1
ATOM 3095 C CA . SER A 1 393 ? -0.806 6.856 4.594 1.00 92.06 393 SER A CA 1
ATOM 3096 C C . SER A 1 393 ? 0.196 7.290 5.682 1.00 92.06 393 SER A C 1
ATOM 3098 O O . SER A 1 393 ? -0.167 7.727 6.776 1.00 92.06 393 SER A O 1
ATOM 3100 N N . ARG A 1 394 ? 1.496 7.285 5.354 1.00 91.62 394 ARG A N 1
ATOM 3101 C CA . ARG A 1 394 ? 2.571 7.765 6.249 1.00 91.62 394 ARG A CA 1
ATOM 3102 C C . ARG A 1 394 ? 2.440 9.241 6.671 1.00 91.62 394 ARG A C 1
ATOM 3104 O O . ARG A 1 394 ? 3.183 9.663 7.555 1.00 91.62 394 ARG A O 1
ATOM 3111 N N . ALA A 1 395 ? 1.545 10.011 6.046 1.00 93.12 395 ALA A N 1
ATOM 3112 C CA . ALA A 1 395 ? 1.209 11.379 6.445 1.00 93.12 395 ALA A CA 1
ATOM 3113 C C . ALA A 1 395 ? 0.230 11.451 7.638 1.00 93.12 395 ALA A C 1
ATOM 3115 O O . ALA A 1 395 ? -0.023 12.541 8.143 1.00 93.12 395 ALA A O 1
ATOM 3116 N N . GLY A 1 396 ? -0.306 10.314 8.096 1.00 94.56 396 GLY A N 1
ATOM 3117 C CA . GLY A 1 396 ? -1.305 10.267 9.160 1.00 94.56 396 GLY A CA 1
ATOM 3118 C C . GLY A 1 396 ? -2.661 10.838 8.735 1.00 94.56 396 GLY A C 1
ATOM 3119 O O . GLY A 1 396 ? -2.917 11.117 7.563 1.00 94.56 396 GLY A O 1
ATOM 3120 N N . LEU A 1 397 ? -3.554 10.992 9.709 1.00 96.94 397 LEU A N 1
ATOM 3121 C CA . LEU A 1 397 ? -4.861 11.614 9.534 1.00 96.94 397 LEU A CA 1
ATOM 3122 C C . LEU A 1 397 ? -4.767 13.133 9.650 1.00 96.94 397 LEU A C 1
ATOM 3124 O O . LEU A 1 397 ? -4.150 13.684 10.567 1.00 96.94 397 LEU A O 1
ATOM 3128 N N . HIS A 1 398 ? -5.488 13.816 8.768 1.00 97.19 398 HIS A N 1
ATOM 3129 C CA . HIS A 1 398 ? -5.653 15.258 8.841 1.00 97.19 398 HIS A CA 1
ATOM 3130 C C . HIS A 1 398 ? -6.400 15.672 10.127 1.00 97.19 398 HIS A C 1
ATOM 3132 O O . HIS A 1 398 ? -7.345 15.011 10.562 1.00 97.19 398 HIS A O 1
ATOM 3138 N N . TYR A 1 399 ? -6.040 16.815 10.724 1.00 96.06 399 TYR A N 1
ATOM 3139 C CA . TYR A 1 399 ? -6.564 17.230 12.038 1.00 96.06 399 TYR A CA 1
ATOM 3140 C C . TYR A 1 399 ? -8.100 17.352 12.091 1.00 96.06 399 TYR A C 1
ATOM 3142 O O . TYR A 1 399 ? -8.708 17.116 13.131 1.00 96.06 399 TYR A O 1
ATOM 3150 N N . ARG A 1 400 ? -8.752 17.708 10.974 1.00 97.31 400 ARG A N 1
ATOM 3151 C CA . ARG A 1 400 ? -10.226 17.773 10.885 1.00 97.31 400 ARG A CA 1
ATOM 3152 C C . ARG A 1 400 ? -10.881 16.395 10.996 1.00 97.31 400 ARG A C 1
ATOM 3154 O O . ARG A 1 400 ? -11.980 16.318 11.533 1.00 97.31 400 ARG A O 1
ATOM 3161 N N . VAL A 1 401 ? -10.211 15.341 10.524 1.00 98.00 401 VAL A N 1
ATOM 3162 C CA . VAL A 1 401 ? -10.657 13.949 10.686 1.00 98.00 401 VAL A CA 1
ATOM 3163 C C . VAL A 1 401 ? -10.585 13.580 12.161 1.00 98.00 401 VAL A C 1
ATOM 3165 O O . VAL A 1 401 ? -11.594 13.201 12.743 1.00 98.00 401 VAL A O 1
ATOM 3168 N N . ILE A 1 402 ? -9.430 13.812 12.793 1.00 97.69 402 ILE A N 1
ATOM 3169 C CA . ILE A 1 402 ? -9.233 13.581 14.231 1.00 97.69 402 ILE A CA 1
ATOM 3170 C C . ILE A 1 402 ? -10.293 14.311 15.054 1.00 97.69 402 ILE A C 1
ATOM 3172 O O . ILE A 1 402 ? -10.926 13.713 15.915 1.00 97.69 402 ILE A O 1
ATOM 3176 N N . ARG A 1 403 ? -10.538 15.589 14.750 1.00 97.12 403 ARG A N 1
ATOM 3177 C CA . ARG A 1 403 ? -11.563 16.393 15.418 1.00 97.12 403 ARG A CA 1
ATOM 3178 C C . ARG A 1 403 ? -12.969 15.817 15.250 1.00 97.12 403 ARG A C 1
ATOM 3180 O O . ARG A 1 403 ? -13.719 15.807 16.220 1.00 97.12 403 ARG A O 1
ATOM 3187 N N . ALA A 1 404 ? -13.332 15.359 14.051 1.00 96.69 404 ALA A N 1
ATOM 3188 C CA . ALA A 1 404 ? -14.637 14.750 13.799 1.00 96.69 404 ALA A CA 1
ATOM 3189 C C . ALA A 1 404 ? -14.819 13.459 14.613 1.00 96.69 404 ALA A C 1
ATOM 3191 O O . ALA A 1 404 ? -15.815 13.329 15.320 1.00 96.69 404 ALA A O 1
ATOM 3192 N N . LEU A 1 405 ? -13.823 12.566 14.589 1.00 96.62 405 LEU A N 1
ATOM 3193 C CA . LEU A 1 405 ? -13.831 11.325 15.371 1.00 96.62 405 LEU A CA 1
ATOM 3194 C C . LEU A 1 405 ? -13.900 11.618 16.875 1.00 96.62 405 LEU A C 1
ATOM 3196 O O . LEU A 1 405 ? -14.739 11.088 17.597 1.00 96.62 405 LEU A O 1
ATOM 3200 N N . ARG A 1 406 ? -13.041 12.522 17.349 1.00 95.88 406 ARG A N 1
ATOM 3201 C CA . ARG A 1 406 ? -12.915 12.858 18.765 1.00 95.88 406 ARG A CA 1
ATOM 3202 C C . ARG A 1 406 ? -14.185 13.479 19.342 1.00 95.88 406 ARG A C 1
ATOM 3204 O O . ARG A 1 406 ? -14.541 13.176 20.478 1.00 95.88 406 ARG A O 1
ATOM 3211 N N . ASN A 1 407 ? -14.867 14.330 18.580 1.00 95.19 407 ASN A N 1
ATOM 3212 C CA . ASN A 1 407 ? -16.012 15.095 19.073 1.00 95.19 407 ASN A CA 1
ATOM 3213 C C . ASN A 1 407 ? -17.359 14.382 18.935 1.00 95.19 407 ASN A C 1
ATOM 3215 O O . ASN A 1 407 ? -18.316 14.832 19.555 1.00 95.19 407 ASN A O 1
ATOM 3219 N N . HIS A 1 408 ? -17.467 13.321 18.135 1.00 93.31 408 HIS A N 1
ATOM 3220 C CA . HIS A 1 408 ? -18.750 12.651 17.940 1.00 93.31 408 HIS A CA 1
ATOM 3221 C C . HIS A 1 408 ? -19.049 11.704 19.107 1.00 93.31 408 HIS A C 1
ATOM 3223 O O . HIS A 1 408 ? -18.339 10.712 19.218 1.00 93.31 408 HIS A O 1
ATOM 3229 N N . PRO A 1 409 ? -20.060 11.953 19.960 1.00 88.94 409 PRO A N 1
ATOM 3230 C CA . PRO A 1 409 ? -20.225 11.262 21.243 1.00 88.94 409 PRO A CA 1
ATOM 3231 C C . PRO A 1 409 ? -20.472 9.754 21.128 1.00 88.94 409 PRO A C 1
ATOM 3233 O O . PRO A 1 409 ? -20.018 9.028 22.004 1.00 88.94 409 PRO A O 1
ATOM 3236 N N . ASN A 1 410 ? -21.099 9.272 20.049 1.00 89.00 410 ASN A N 1
ATOM 3237 C CA . ASN A 1 410 ? -21.453 7.851 19.899 1.00 89.00 410 ASN A CA 1
ATOM 3238 C C . ASN A 1 410 ? -20.319 6.993 19.317 1.00 89.00 410 ASN A C 1
ATOM 3240 O O . ASN A 1 410 ? -20.412 5.768 19.294 1.00 89.00 410 ASN A O 1
ATOM 3244 N N . LEU A 1 411 ? -19.220 7.613 18.871 1.00 93.44 411 LEU A N 1
ATOM 3245 C CA . LEU A 1 411 ? -18.047 6.884 18.399 1.00 93.44 411 LEU A CA 1
ATOM 3246 C C . LEU A 1 411 ? -17.254 6.393 19.612 1.00 93.44 411 LEU A C 1
ATOM 3248 O O . LEU A 1 411 ? -16.458 7.148 20.167 1.00 93.44 411 LEU A O 1
ATOM 3252 N N . GLN A 1 412 ? -17.480 5.152 20.039 1.00 90.69 412 GLN A N 1
ATOM 3253 C CA . GLN A 1 412 ? -16.809 4.602 21.226 1.00 90.69 412 GLN A CA 1
ATOM 3254 C C . GLN A 1 412 ? -15.508 3.876 20.913 1.00 90.69 412 GLN A C 1
ATOM 3256 O O . GLN A 1 412 ? -14.689 3.687 21.808 1.00 90.69 412 GLN A O 1
ATOM 3261 N N . ARG A 1 413 ? -15.288 3.499 19.650 1.00 95.56 413 ARG A N 1
ATOM 3262 C CA . ARG A 1 413 ? -14.118 2.722 19.240 1.00 95.56 413 ARG A CA 1
ATOM 3263 C C . ARG A 1 413 ? -13.482 3.270 17.968 1.00 95.56 413 ARG A C 1
ATOM 3265 O O . ARG A 1 413 ? -14.165 3.557 16.983 1.00 95.56 413 ARG A O 1
ATOM 3272 N N . VAL A 1 414 ? -12.154 3.354 17.987 1.00 97.81 414 VAL A N 1
ATOM 3273 C CA . VAL A 1 414 ? -11.314 3.612 16.815 1.00 97.81 414 VAL A CA 1
ATOM 3274 C C . VAL A 1 414 ? -10.268 2.507 16.714 1.00 97.81 414 VAL A C 1
ATOM 3276 O O . VAL A 1 414 ? -9.502 2.284 17.650 1.00 97.81 414 VAL A O 1
ATOM 3279 N N . ILE A 1 415 ? -10.224 1.823 15.575 1.00 98.19 415 ILE A N 1
ATOM 3280 C CA . ILE A 1 415 ? -9.162 0.880 15.226 1.00 98.19 415 ILE A CA 1
ATOM 3281 C C . ILE A 1 415 ? -8.232 1.597 14.251 1.00 98.19 415 ILE A C 1
ATOM 3283 O O . ILE A 1 415 ? -8.625 1.941 13.137 1.00 98.19 415 ILE A O 1
ATOM 3287 N N . TYR A 1 416 ? -7.004 1.857 14.692 1.00 98.38 416 TYR A N 1
ATOM 3288 C CA . TYR A 1 416 ? -5.991 2.567 13.921 1.00 98.38 416 TYR A CA 1
ATOM 3289 C C . TYR A 1 416 ? -4.956 1.579 13.390 1.00 98.38 416 TYR A C 1
ATOM 3291 O O . TYR A 1 416 ? -4.275 0.923 14.175 1.00 98.38 416 TYR A O 1
ATOM 3299 N N . ILE A 1 417 ? -4.808 1.508 12.070 1.00 98.00 417 ILE A N 1
ATOM 3300 C CA . ILE A 1 417 ? -3.819 0.678 11.374 1.00 98.00 417 ILE A CA 1
ATOM 3301 C C . ILE A 1 417 ? -2.708 1.593 10.847 1.00 98.00 417 ILE A C 1
ATOM 3303 O O . ILE A 1 417 ? -2.992 2.640 10.264 1.00 98.00 417 ILE A O 1
ATOM 3307 N N . SER A 1 418 ? -1.440 1.262 11.104 1.00 96.06 418 SER A N 1
ATOM 3308 C CA . SER A 1 418 ? -0.308 2.088 10.668 1.00 96.06 418 SER A CA 1
ATOM 3309 C C . SER A 1 418 ? 0.959 1.300 10.353 1.00 96.06 418 SER A C 1
ATOM 3311 O O . SER A 1 418 ? 1.558 0.692 11.242 1.00 96.06 418 SER A O 1
ATOM 3313 N N . CYS A 1 419 ? 1.465 1.461 9.124 1.00 93.25 419 CYS A N 1
ATOM 3314 C CA . CYS A 1 419 ? 2.789 0.971 8.716 1.00 93.25 419 CYS A CA 1
ATOM 3315 C C . CYS A 1 419 ? 3.958 1.787 9.294 1.00 93.25 419 CYS A C 1
ATOM 3317 O O . CYS A 1 419 ? 5.125 1.417 9.124 1.00 93.25 419 CYS A O 1
ATOM 3319 N N . LYS A 1 420 ? 3.662 2.954 9.882 1.00 93.12 420 LYS A N 1
ATOM 3320 C CA . LYS A 1 420 ? 4.633 3.895 10.452 1.00 93.12 420 LYS A CA 1
ATOM 3321 C C . LYS A 1 420 ? 4.011 4.585 11.673 1.00 93.12 420 LYS A C 1
ATOM 3323 O O . LYS A 1 420 ? 3.522 5.711 11.556 1.00 93.12 420 LYS A O 1
ATOM 3328 N N . PRO A 1 421 ? 3.966 3.909 12.833 1.00 91.31 421 PRO A N 1
ATOM 3329 C CA . PRO A 1 421 ? 3.357 4.449 14.046 1.00 91.31 421 PRO A CA 1
ATOM 3330 C C . PRO A 1 421 ? 4.145 5.606 14.691 1.00 91.31 421 PRO A C 1
ATOM 3332 O O . PRO A 1 421 ? 3.706 6.150 15.699 1.00 91.31 421 PRO A O 1
ATOM 3335 N N . GLU A 1 422 ? 5.269 6.039 14.115 1.00 92.12 422 GLU A N 1
ATOM 3336 C CA . GLU A 1 422 ? 6.017 7.238 14.506 1.00 92.12 422 GLU A CA 1
ATOM 3337 C C . GLU A 1 422 ? 5.637 8.495 13.691 1.00 92.12 422 GLU A C 1
ATOM 3339 O O . GLU A 1 422 ? 4.920 8.449 12.693 1.00 92.12 422 GLU A O 1
ATOM 3344 N N . GLY A 1 423 ? 6.174 9.659 14.073 1.00 92.62 423 GLY A N 1
ATOM 3345 C CA . GLY A 1 423 ? 6.002 10.899 13.306 1.00 92.62 423 GLY A CA 1
ATOM 3346 C C . GLY A 1 423 ? 4.566 11.430 13.348 1.00 92.62 423 GLY A C 1
ATOM 3347 O O . GLY A 1 423 ? 4.083 11.794 14.418 1.00 92.62 423 GLY A O 1
ATOM 3348 N N . GLU A 1 424 ? 3.887 11.501 12.198 1.00 93.62 424 GLU A N 1
ATOM 3349 C CA . GLU A 1 424 ? 2.512 12.024 12.114 1.00 93.62 424 GLU A CA 1
ATOM 3350 C C . GLU A 1 424 ? 1.506 11.169 12.892 1.00 93.62 424 GLU A C 1
ATOM 3352 O O . GLU A 1 424 ? 0.640 11.714 13.577 1.00 93.62 424 GLU A O 1
ATOM 3357 N N . ALA A 1 425 ? 1.674 9.842 12.894 1.00 95.00 425 ALA A N 1
ATOM 3358 C CA . ALA A 1 425 ? 0.823 8.951 13.678 1.00 95.00 425 ALA A CA 1
ATOM 3359 C C . ALA A 1 425 ? 0.901 9.269 15.184 1.00 95.00 425 ALA A C 1
ATOM 3361 O O . ALA A 1 425 ? -0.126 9.310 15.855 1.00 95.00 425 ALA A O 1
ATOM 3362 N N . MET A 1 426 ? 2.081 9.634 15.707 1.00 94.94 426 MET A N 1
ATOM 3363 C CA . MET A 1 426 ? 2.222 10.078 17.103 1.00 94.94 426 MET A CA 1
ATOM 3364 C C . MET A 1 426 ? 1.432 11.352 17.399 1.00 94.94 426 MET A C 1
ATOM 3366 O O . MET A 1 426 ? 0.845 11.476 18.475 1.00 94.94 426 MET A O 1
ATOM 3370 N N . ARG A 1 427 ? 1.375 12.296 16.449 1.00 94.25 427 ARG A N 1
ATOM 3371 C CA . ARG A 1 427 ? 0.526 13.488 16.595 1.00 94.25 427 ARG A CA 1
ATOM 3372 C C . ARG A 1 427 ? -0.951 13.104 16.613 1.00 94.25 427 ARG A C 1
ATOM 3374 O O . ARG A 1 427 ? -1.704 13.658 17.408 1.00 94.25 427 ARG A O 1
ATOM 3381 N N . ASN A 1 428 ? -1.361 12.146 15.780 1.00 96.56 428 ASN A N 1
ATOM 3382 C CA . ASN A 1 428 ? -2.730 11.636 15.783 1.00 96.56 428 ASN A CA 1
ATOM 3383 C C . ASN A 1 428 ? -3.083 10.940 17.100 1.00 96.56 428 ASN A C 1
ATOM 3385 O O . ASN A 1 428 ? -4.132 11.241 17.660 1.00 96.56 428 ASN A O 1
ATOM 3389 N N . PHE A 1 429 ? -2.211 10.080 17.632 1.00 96.12 429 PHE A N 1
ATOM 3390 C CA . PHE A 1 429 ? -2.428 9.419 18.921 1.00 96.12 429 PHE A CA 1
ATOM 3391 C C . PHE A 1 429 ? -2.540 10.429 20.063 1.00 96.12 429 PHE A C 1
ATOM 3393 O O . PHE A 1 429 ? -3.448 10.320 20.884 1.00 96.12 429 PHE A O 1
ATOM 3400 N N . ARG A 1 430 ? -1.684 11.459 20.082 1.00 94.75 430 ARG A N 1
ATOM 3401 C CA . ARG A 1 430 ? -1.793 12.562 21.045 1.00 94.75 430 ARG A CA 1
ATOM 3402 C C . ARG A 1 430 ? -3.145 13.263 20.952 1.00 94.75 430 ARG A C 1
ATOM 3404 O O . ARG A 1 430 ? -3.769 13.502 21.973 1.00 94.75 430 ARG A O 1
ATOM 3411 N N . ASP A 1 431 ? -3.603 13.598 19.752 1.00 95.50 431 ASP A N 1
ATOM 3412 C CA . ASP A 1 431 ? -4.846 14.355 19.583 1.00 95.50 431 ASP A CA 1
ATOM 3413 C C . ASP A 1 431 ? -6.103 13.487 19.832 1.00 95.50 431 ASP A C 1
ATOM 3415 O O . ASP A 1 431 ? -7.112 13.988 20.327 1.00 95.50 431 ASP A O 1
ATOM 3419 N N . LEU A 1 432 ? -6.055 12.179 19.543 1.00 96.75 432 LEU A N 1
ATOM 3420 C CA . LEU A 1 432 ? -7.149 11.239 19.832 1.00 96.75 432 LEU A CA 1
ATOM 3421 C C . LEU A 1 432 ? -7.248 10.893 21.319 1.00 96.75 432 LEU A C 1
ATOM 3423 O O . LEU A 1 432 ? -8.361 10.800 21.842 1.00 96.75 432 LEU A O 1
ATOM 3427 N N . CYS A 1 433 ? -6.109 10.731 21.993 1.00 96.06 433 CYS A N 1
ATOM 3428 C CA . CYS A 1 433 ? -6.042 10.234 23.370 1.00 96.06 433 CYS A CA 1
ATOM 3429 C C . CYS A 1 433 ? -5.750 11.325 24.411 1.00 96.06 433 CYS A C 1
ATOM 3431 O O . CYS A 1 433 ? -5.822 11.081 25.612 1.00 96.06 433 CYS A O 1
ATOM 3433 N N . GLY A 1 434 ? -5.405 12.531 23.968 1.00 91.19 434 GLY A N 1
ATOM 3434 C CA . GLY A 1 434 ? -5.055 13.651 24.833 1.00 91.19 434 GLY A CA 1
ATOM 3435 C C . GLY A 1 434 ? -6.255 14.273 25.541 1.00 91.19 434 GLY A C 1
ATOM 3436 O O . GLY A 1 434 ? -7.423 13.965 25.265 1.00 91.19 434 GLY A O 1
ATOM 3437 N N . LYS A 1 435 ? -5.953 15.189 26.463 1.00 88.69 435 LYS A N 1
ATOM 3438 C CA . LYS A 1 435 ? -6.954 15.988 27.177 1.00 88.69 435 LYS A CA 1
ATOM 3439 C C . LYS A 1 435 ? -7.750 16.866 26.205 1.00 88.69 435 LYS A C 1
ATOM 3441 O O . LYS A 1 435 ? -7.341 17.104 25.070 1.00 88.69 435 LYS A O 1
ATOM 3446 N N . THR A 1 436 ? -8.894 17.349 26.673 1.00 90.56 436 THR A N 1
ATOM 3447 C CA . THR A 1 436 ? -9.687 18.351 25.960 1.00 90.56 436 THR A CA 1
ATOM 3448 C C . THR A 1 436 ? -8.825 19.561 25.599 1.00 90.56 436 THR A C 1
ATOM 3450 O O . THR A 1 436 ? -8.169 20.139 26.463 1.00 90.56 436 THR A O 1
ATOM 3453 N N . ASP A 1 437 ? -8.860 19.963 24.330 1.00 91.38 437 ASP A N 1
ATOM 3454 C CA . ASP A 1 437 ? -8.133 21.122 23.812 1.00 91.38 437 ASP A CA 1
ATOM 3455 C C . ASP A 1 437 ? -9.114 22.058 23.097 1.00 91.38 437 ASP A C 1
ATOM 3457 O O . ASP A 1 437 ? -9.537 21.821 21.960 1.00 91.38 437 ASP A O 1
ATOM 3461 N N . LEU A 1 438 ? -9.468 23.153 23.773 1.00 90.88 438 LEU A N 1
ATOM 3462 C CA . LEU A 1 438 ? -10.388 24.163 23.249 1.00 90.88 438 LEU A CA 1
ATOM 3463 C C . LEU A 1 438 ? -9.806 24.921 22.046 1.00 90.88 438 LEU A C 1
ATOM 3465 O O . LEU A 1 438 ? -10.552 25.262 21.128 1.00 90.88 438 LEU A O 1
ATOM 3469 N N . LYS A 1 439 ? -8.482 25.135 21.997 1.00 91.38 439 LYS A N 1
ATOM 3470 C CA . LYS A 1 439 ? -7.819 25.849 20.891 1.00 91.38 439 LYS A CA 1
ATOM 3471 C C . LYS A 1 439 ? -7.876 25.023 19.610 1.00 91.38 439 LYS A C 1
ATOM 3473 O O . LYS A 1 439 ? -8.183 25.548 18.540 1.00 91.38 439 LYS A O 1
ATOM 3478 N N . ARG A 1 440 ? -7.643 23.712 19.722 1.00 90.06 440 ARG A N 1
ATOM 3479 C CA . ARG A 1 440 ? -7.760 22.749 18.609 1.00 90.06 440 ARG A CA 1
ATOM 3480 C C . ARG A 1 440 ? -9.191 22.257 18.384 1.00 90.06 440 ARG A C 1
ATOM 3482 O O . ARG A 1 440 ? -9.445 21.539 17.415 1.00 90.06 440 ARG A O 1
ATOM 3489 N N . LYS A 1 441 ? -10.134 22.681 19.233 1.00 94.56 441 LYS A N 1
ATOM 3490 C CA . LYS A 1 441 ? -11.555 22.309 19.208 1.00 94.56 441 LYS A CA 1
ATOM 3491 C C . LYS A 1 441 ? -11.772 20.791 19.330 1.00 94.56 441 LYS A C 1
ATOM 3493 O O . LYS A 1 441 ? -12.683 20.251 18.694 1.00 94.56 441 LYS A O 1
ATOM 3498 N N . LEU A 1 442 ? -10.930 20.125 20.121 1.00 95.31 442 LEU A N 1
ATOM 3499 C CA . LEU A 1 442 ? -11.022 18.717 20.515 1.00 95.31 442 LEU A CA 1
ATOM 3500 C C . LEU A 1 442 ? -11.750 18.653 21.863 1.00 95.31 442 LEU A C 1
ATOM 3502 O O . LEU A 1 442 ? -11.123 18.725 22.915 1.00 95.31 442 LEU A O 1
ATOM 3506 N N . ILE A 1 443 ? -13.081 18.610 21.815 1.00 94.56 443 ILE A N 1
ATOM 3507 C CA . ILE A 1 443 ? -13.963 18.793 22.979 1.00 94.56 443 ILE A CA 1
ATOM 3508 C C . ILE A 1 443 ? -14.592 17.498 23.493 1.00 94.56 443 ILE A C 1
ATOM 3510 O O . ILE A 1 443 ? -15.027 17.459 24.639 1.00 94.56 443 ILE A O 1
ATOM 3514 N N . GLY A 1 444 ? -14.651 16.445 22.672 1.00 92.69 444 GLY A N 1
ATOM 3515 C CA . GLY A 1 444 ? -15.215 15.164 23.102 1.00 92.69 444 GLY A CA 1
ATOM 3516 C C . GLY A 1 444 ? -14.317 14.412 24.088 1.00 92.69 444 GLY A C 1
ATOM 3517 O O . GLY A 1 444 ? -13.143 14.749 24.263 1.00 92.69 444 GLY A O 1
ATOM 3518 N N . ALA A 1 445 ? -14.854 13.361 24.709 1.00 93.38 445 ALA A N 1
ATOM 3519 C CA . ALA A 1 445 ? -14.131 12.511 25.657 1.00 93.38 445 ALA A CA 1
ATOM 3520 C C . ALA A 1 445 ? -12.944 11.778 25.008 1.00 93.38 445 ALA A C 1
ATOM 3522 O O . ALA A 1 445 ? -12.996 11.432 23.823 1.00 93.38 445 ALA A O 1
ATOM 3523 N N . ALA A 1 446 ? -11.875 11.566 25.783 1.00 95.50 446 ALA A N 1
ATOM 3524 C CA . ALA A 1 446 ? -10.638 10.980 25.287 1.00 95.50 446 ALA A CA 1
ATOM 3525 C C . ALA A 1 446 ? -10.709 9.494 25.057 1.00 95.50 446 ALA A C 1
ATOM 3527 O O . ALA A 1 446 ? -11.188 8.760 25.910 1.00 95.50 446 ALA A O 1
ATOM 3528 N N . PHE A 1 447 ? -10.162 9.068 23.919 1.00 97.06 447 PHE A N 1
ATOM 3529 C CA . PHE A 1 447 ? -9.886 7.665 23.725 1.00 97.06 447 PHE A CA 1
ATOM 3530 C C . PHE A 1 447 ? -8.693 7.243 24.577 1.00 97.06 447 PHE A C 1
ATOM 3532 O O . PHE A 1 447 ? -7.759 8.003 24.819 1.00 97.06 447 PHE A O 1
ATOM 3539 N N . THR A 1 448 ? -8.719 5.998 25.011 1.00 95.62 448 THR A N 1
ATOM 3540 C CA . THR A 1 448 ? -7.634 5.351 25.727 1.00 95.62 448 THR A CA 1
ATOM 3541 C C . THR A 1 448 ? -7.170 4.158 24.905 1.00 95.62 448 THR A C 1
ATOM 3543 O O . THR A 1 448 ? -8.009 3.362 24.474 1.00 95.62 448 THR A O 1
ATOM 3546 N N . PRO A 1 449 ? -5.857 3.987 24.691 1.00 96.12 449 PRO A N 1
ATOM 3547 C CA . PRO A 1 449 ? -5.330 2.761 24.114 1.00 96.12 449 PRO A CA 1
ATOM 3548 C C . PRO A 1 449 ? -5.697 1.550 24.974 1.00 96.12 449 PRO A C 1
ATOM 3550 O O . PRO A 1 449 ? -5.427 1.534 26.174 1.00 96.12 449 PRO A O 1
ATOM 3553 N N . LYS A 1 450 ? -6.321 0.541 24.365 1.00 95.94 450 LYS A N 1
ATOM 3554 C CA . LYS A 1 450 ? -6.755 -0.685 25.051 1.00 95.94 450 LYS A CA 1
ATOM 3555 C C . LYS A 1 450 ? -5.920 -1.896 24.690 1.00 95.94 450 LYS A C 1
ATOM 3557 O O . LYS A 1 450 ? -5.712 -2.763 25.531 1.00 95.94 450 LYS A O 1
ATOM 3562 N N . LEU A 1 451 ? -5.464 -1.965 23.446 1.00 96.81 451 LEU A N 1
ATOM 3563 C CA . LEU A 1 451 ? -4.769 -3.127 22.915 1.00 96.81 451 LEU A CA 1
ATOM 3564 C C . LEU A 1 451 ? -3.970 -2.728 21.681 1.00 96.81 451 LEU A C 1
ATOM 3566 O O . LEU A 1 451 ? -4.453 -1.948 20.861 1.00 96.81 451 LEU A O 1
ATOM 3570 N N . ALA A 1 452 ? -2.778 -3.294 21.531 1.00 97.88 452 ALA A N 1
ATOM 3571 C CA . ALA A 1 452 ? -2.002 -3.184 20.305 1.00 97.88 452 ALA A CA 1
ATOM 3572 C C . ALA A 1 452 ? -1.591 -4.564 19.788 1.00 97.88 452 ALA A C 1
ATOM 3574 O O . ALA A 1 452 ? -1.166 -5.421 20.566 1.00 97.88 452 ALA A O 1
ATOM 3575 N N . VAL A 1 453 ? -1.686 -4.759 18.474 1.00 98.19 453 VAL A N 1
ATOM 3576 C CA . VAL A 1 453 ? -1.268 -5.985 17.790 1.00 98.19 453 VAL A CA 1
ATOM 3577 C C . VAL A 1 453 ? -0.366 -5.616 16.615 1.00 98.19 453 VAL A C 1
ATOM 3579 O O . VAL A 1 453 ? -0.842 -5.022 15.645 1.00 98.19 453 VAL A O 1
ATOM 3582 N N . PRO A 1 454 ? 0.937 -5.927 16.684 1.00 98.12 454 PRO A N 1
ATOM 3583 C CA . PRO A 1 454 ? 1.813 -5.795 15.536 1.00 98.12 454 PRO A CA 1
ATOM 3584 C C . PRO A 1 454 ? 1.620 -6.969 14.570 1.00 98.12 454 PRO A C 1
ATOM 3586 O O . PRO A 1 454 ? 1.513 -8.118 14.991 1.00 98.12 454 PRO A O 1
ATOM 3589 N N . VAL A 1 455 ? 1.603 -6.686 13.270 1.00 98.19 455 VAL A N 1
ATOM 3590 C CA . VAL A 1 455 ? 1.488 -7.668 12.186 1.00 98.19 455 VAL A CA 1
ATOM 3591 C C . VAL A 1 455 ? 2.664 -7.492 11.235 1.00 98.19 455 VAL A C 1
ATOM 3593 O O . VAL A 1 455 ? 2.929 -6.397 10.726 1.00 98.19 455 VAL A O 1
ATOM 3596 N N . ASP A 1 456 ? 3.403 -8.571 10.989 1.00 98.12 456 ASP A N 1
ATOM 3597 C CA . ASP A 1 456 ? 4.514 -8.541 10.049 1.00 98.12 456 ASP A CA 1
ATOM 3598 C C . ASP A 1 456 ? 4.031 -8.650 8.596 1.00 98.12 456 ASP A C 1
ATOM 3600 O O . ASP A 1 456 ? 3.946 -9.729 8.012 1.00 98.12 456 ASP A O 1
ATOM 3604 N N . MET A 1 457 ? 3.747 -7.500 7.991 1.00 96.25 457 MET A N 1
ATOM 3605 C CA . MET A 1 457 ? 3.446 -7.398 6.560 1.00 96.25 457 MET A CA 1
ATOM 3606 C C . MET A 1 457 ? 4.693 -7.460 5.670 1.00 96.25 457 MET A C 1
ATOM 3608 O O . MET A 1 457 ? 4.584 -7.756 4.478 1.00 96.25 457 MET A O 1
ATOM 3612 N N . PHE A 1 458 ? 5.875 -7.166 6.225 1.00 97.31 458 PHE A N 1
ATOM 3613 C CA . PHE A 1 458 ? 7.087 -6.892 5.453 1.00 97.31 458 PHE A CA 1
ATOM 3614 C C . PHE A 1 458 ? 8.317 -7.636 6.011 1.00 97.31 458 PHE A C 1
ATOM 3616 O O . PHE A 1 458 ? 9.249 -6.996 6.533 1.00 97.31 458 PHE A O 1
ATOM 3623 N N . PRO A 1 459 ? 8.364 -8.977 5.894 1.00 98.19 459 PRO A N 1
ATOM 3624 C CA . PRO A 1 459 ? 9.561 -9.765 6.189 1.00 98.19 459 PRO A CA 1
ATOM 3625 C C . PRO A 1 459 ? 10.824 -9.191 5.531 1.00 98.19 459 PRO A C 1
ATOM 3627 O O . PRO A 1 459 ? 10.756 -8.561 4.468 1.00 98.19 459 PRO A O 1
ATOM 3630 N N . HIS A 1 460 ? 11.968 -9.381 6.194 1.00 98.19 460 HIS A N 1
ATOM 3631 C CA . HIS A 1 460 ? 13.295 -8.840 5.859 1.00 98.19 460 HIS A CA 1
ATOM 3632 C C . HIS A 1 460 ? 13.428 -7.313 5.931 1.00 98.19 460 HIS A C 1
ATOM 3634 O O . HIS A 1 460 ? 14.513 -6.780 5.723 1.00 98.19 460 HIS A O 1
ATOM 3640 N N . THR A 1 461 ? 12.368 -6.575 6.259 1.00 97.56 461 THR A N 1
ATOM 3641 C CA . THR A 1 461 ? 12.417 -5.113 6.428 1.00 97.56 461 THR A CA 1
ATOM 3642 C C . THR A 1 461 ? 12.159 -4.725 7.884 1.00 97.56 461 THR A C 1
ATOM 3644 O O . THR A 1 461 ? 11.533 -5.498 8.604 1.00 97.56 461 THR A O 1
ATOM 3647 N N . PRO A 1 462 ? 12.557 -3.524 8.340 1.00 95.81 462 PRO A N 1
ATOM 3648 C CA . PRO A 1 462 ? 12.193 -3.043 9.673 1.00 95.81 462 PRO A CA 1
ATOM 3649 C C . PRO A 1 462 ? 10.711 -2.651 9.803 1.00 95.81 462 PRO A C 1
ATOM 3651 O O . PRO A 1 462 ? 10.259 -2.353 10.907 1.00 95.81 462 PRO A O 1
ATOM 3654 N N . HIS A 1 463 ? 9.954 -2.614 8.701 1.00 94.69 463 HIS A N 1
ATOM 3655 C CA . HIS A 1 463 ? 8.555 -2.204 8.711 1.00 94.69 463 HIS A CA 1
ATOM 3656 C C . HIS A 1 463 ? 7.649 -3.280 9.320 1.00 94.69 463 HIS A C 1
ATOM 3658 O O . HIS A 1 463 ? 7.880 -4.480 9.176 1.00 94.69 463 HIS A O 1
ATOM 3664 N N . CYS A 1 464 ? 6.596 -2.826 9.994 1.00 94.50 464 CYS A N 1
ATOM 3665 C CA . CYS A 1 464 ? 5.579 -3.653 10.627 1.00 94.50 464 CYS A CA 1
ATOM 3666 C C . CYS A 1 464 ? 4.285 -2.835 10.680 1.00 94.50 464 CYS A C 1
ATOM 3668 O O . CYS A 1 464 ? 4.339 -1.635 10.952 1.00 94.50 464 CYS A O 1
ATOM 3670 N N . GLU A 1 465 ? 3.152 -3.467 10.382 1.00 96.69 465 GLU A N 1
ATOM 3671 C CA . GLU A 1 465 ? 1.847 -2.848 10.600 1.00 96.69 465 GLU A CA 1
ATOM 3672 C C . GLU A 1 465 ? 1.498 -2.921 12.080 1.00 96.69 465 GLU A C 1
ATOM 3674 O O . GLU A 1 465 ? 1.643 -3.969 12.705 1.00 96.69 465 GLU A O 1
ATOM 3679 N N . LEU A 1 466 ? 1.019 -1.818 12.641 1.00 97.75 466 LEU A N 1
ATOM 3680 C CA . LEU A 1 466 ? 0.517 -1.771 14.005 1.00 97.75 466 LEU A CA 1
ATOM 3681 C C . LEU A 1 466 ? -0.991 -1.546 13.981 1.00 97.75 466 LEU A C 1
ATOM 3683 O O . LEU A 1 466 ? -1.444 -0.515 13.488 1.00 97.75 466 LEU A O 1
ATOM 3687 N N . VAL A 1 467 ? -1.750 -2.474 14.564 1.00 98.44 467 VAL A N 1
ATOM 3688 C CA . VAL A 1 467 ? -3.181 -2.297 14.832 1.00 98.44 467 VAL A CA 1
ATOM 3689 C C . VAL A 1 467 ? -3.351 -1.853 16.280 1.00 98.44 467 VAL A C 1
ATOM 3691 O O . VAL A 1 467 ? -3.030 -2.603 17.202 1.00 98.44 467 VAL A O 1
ATOM 3694 N N . LEU A 1 468 ? -3.840 -0.634 16.491 1.00 98.06 468 LEU A N 1
ATOM 3695 C CA . LEU A 1 468 ? -4.074 -0.042 17.806 1.00 98.06 468 LEU A CA 1
ATOM 3696 C C . LEU A 1 468 ? -5.575 0.154 18.031 1.00 98.06 468 LEU A C 1
ATOM 3698 O O . LEU A 1 468 ? -6.235 0.864 17.274 1.00 98.06 468 LEU A O 1
ATOM 3702 N N . VAL A 1 469 ? -6.104 -0.449 19.093 1.00 98.12 469 VAL A N 1
ATOM 3703 C CA . VAL A 1 469 ? -7.498 -0.285 19.515 1.00 98.12 469 VAL A CA 1
ATOM 3704 C C . VAL A 1 469 ? -7.579 0.831 20.546 1.00 98.12 469 VAL A C 1
ATOM 3706 O O . VAL A 1 469 ? -6.924 0.780 21.592 1.00 98.12 469 VAL A O 1
ATOM 3709 N N . LEU A 1 470 ? -8.396 1.831 20.242 1.00 97.44 470 LEU A N 1
ATOM 3710 C CA . LEU A 1 470 ? -8.666 2.990 21.077 1.00 97.44 470 LEU A CA 1
ATOM 3711 C C . LEU A 1 470 ? -10.151 2.991 21.462 1.00 97.44 470 LEU A C 1
ATOM 3713 O O . LEU A 1 470 ? -11.009 2.894 20.585 1.00 97.44 470 LEU A O 1
ATOM 3717 N N . GLU A 1 471 ? -10.457 3.121 22.752 1.00 95.25 471 GLU A N 1
ATOM 3718 C CA . GLU A 1 471 ? -11.838 3.112 23.266 1.00 95.25 471 GLU A CA 1
ATOM 3719 C C . GLU A 1 471 ? -12.047 4.164 24.351 1.00 95.25 471 GLU A C 1
ATOM 3721 O O . GLU A 1 471 ? -11.073 4.609 24.963 1.00 95.25 471 GLU A O 1
ATOM 3726 N N . ARG A 1 472 ? -13.297 4.534 24.628 1.00 91.81 472 ARG A N 1
ATOM 3727 C CA . ARG A 1 472 ? -13.647 5.443 25.724 1.00 91.81 472 ARG A CA 1
ATOM 3728 C C . ARG A 1 472 ? -14.921 5.041 26.444 1.00 91.81 472 ARG A C 1
ATOM 3730 O O . ARG A 1 472 ? -15.733 4.324 25.820 1.00 91.81 472 ARG A O 1
#

Organism: Bagarius yarrelli (NCBI:txid175774)

Sequence (472 aa):
MNLQKRFPAVLKCAVDLLKVPVSYAKLHRRLMCASTNERRHKKSLFSGKEAVSLEERLADTVTPLWRLDYEEQLHWKQKQQQKILLQMTNLLNQDSSLTNKKELPFPVLPIVPSPVRDGYRNKSTFSVNRGIDGNPKTVGFYIGTGKARNIVCIHGDHLLNMPVKHKLVGRCYEDFMRASPLQPCILFHDGGHWREITVKTNSAGNTMAIVYFHPQSLSPNEINDHKASLVEYFIKGPGTVCQLDSLYFQESTMTRCSNEDSPFQLLYGEPHIYEDILGFKFRISASSFFQVNRGAAEVLYMTVAELNKASEHGTLLDVCCGTGSIGITLSPKLKKVIGIELIEQAVEDAKYNAALNGIQNCEFLLGKAEVVLPKLIPTMQSEELLTAMVNPSRAGLHYRVIRALRNHPNLQRVIYISCKPEGEAMRNFRDLCGKTDLKRKLIGAAFTPKLAVPVDMFPHTPHCELVLVLER

Foldseek 3Di:
DDPVVVLCVVLVVVVVVLVDPDDPVVVVVVVPPPDPDPDDDPPDPPDDPDPQDPLNLVLCVQQVQVPPDQVVLQVLLLVVVQVLQLVLVCLQCVVPPDDSDPDHPADEDRAAEFPDFFQQFQKDKWWFAQAPVRDGGQTADWDDDVVVVDTHGDQNCVHGRRHPLVSLLSVLSSVLQVPDPWGECPDLVVDTWWTMKMWGAEPVGAIAIETETECNPPDPVVVVVVLVSVCCCCPPHPVVVSVHQWYWYWYDSDPDDACVRINIDTSDHDQWDWYDAPNFIFTDGPRFDDQRRRRLVNSVLSSVLSVCVVQFQFEEEEEQCFLVVSVLNNQVRYQAYEYEHARPVRLVRNVVRCVRRVHDRYHYDYHQLLPPLLVPLVVDDLPGQYEYEYEDDPQDHDLSNLLSLQARANHFKYKYKDQDCDDNVSVSSCSQAHDDDVVSNRHHDHWDWHYKHWYCSHHSHSTIMIITMTGD

Solvent-accessible surface area (backbone atoms only — not comparable to full-atom values): 26056 Å² total; per-residue (Å²): 135,65,63,81,64,50,50,58,51,52,52,48,48,56,57,56,57,68,75,49,99,61,74,62,78,60,59,58,55,70,76,56,77,81,76,90,81,93,85,86,83,89,71,62,102,83,72,69,100,60,88,74,47,74,63,56,55,44,36,53,67,74,24,59,38,65,90,47,58,68,68,55,48,49,54,52,46,43,53,50,51,54,52,50,54,43,50,50,52,51,66,62,39,72,89,46,103,66,73,94,67,94,64,70,96,41,58,68,53,76,58,40,78,42,82,51,59,58,35,36,39,35,56,50,74,32,43,51,29,35,23,90,88,66,46,59,58,23,42,16,44,79,43,72,40,78,92,74,71,53,64,33,20,41,69,60,77,84,40,56,45,52,29,68,70,54,46,50,44,42,51,43,50,23,55,51,46,64,71,42,93,67,45,55,34,76,48,80,91,79,37,46,24,47,42,37,40,37,36,38,45,38,92,87,64,52,26,36,39,36,40,34,32,28,60,81,87,59,50,75,65,61,50,48,54,52,51,50,51,52,48,44,33,39,70,73,39,86,32,36,84,57,56,65,43,16,36,32,38,31,62,39,96,48,99,72,71,52,57,87,79,32,56,75,42,80,76,42,77,49,83,58,51,62,38,78,51,93,92,40,57,36,70,45,45,90,84,50,76,72,74,43,22,59,59,23,42,46,52,48,47,53,50,50,50,62,74,43,52,93,49,54,64,12,39,38,36,25,38,52,31,46,41,27,62,61,50,57,73,50,37,89,51,33,58,33,27,42,31,29,18,64,51,62,71,20,35,53,36,20,53,50,24,28,57,73,59,72,47,79,52,64,46,71,44,77,36,52,53,59,64,49,45,61,64,50,62,78,73,55,64,82,87,50,52,34,36,36,40,36,46,47,60,83,74,31,70,54,70,52,37,50,32,38,56,36,44,39,85,55,51,41,38,38,41,39,41,26,68,49,67,57,72,41,33,41,56,45,51,41,69,42,44,29,76,73,31,78,91,78,56,33,71,33,76,46,31,41,73,58,37,34,39,37,31,34,56,36,58,36,36,89,51,42,32,35,40,36,37,28,34,99

InterPro domains:
  IPR010280 (Uracil-5)-methyltransferase family [PF05958] (280-471)
  IPR010280 (Uracil-5)-methyltransferase family [PS51687] (61-472)
  IPR025823 tRNA (uracil-5-)-methyltransferase homolog B, chordates [PS51621] (1-472)
  IPR029063 S-adenosyl-L-methionine-dependent methyltransferase superfamily [G3DSA:3.40.50.150] (67-467)
  IPR029063 S-adenosyl-L-methionine-dependent methyltransferase superfamily [SSF53335] (63-472)
  IPR045850 tRNA (uracil(54)-C(5))-methyltransferase, metazoa type [PTHR45904] (34-472)